Protein 7PAX (pdb70)

GO terms:
  GO:0005789 endoplasmic reticulum membrane (C, IDA)
  GO:0004659 prenyltransferase activity (F, IDA)
  GO:0045547 ditrans,polycis-polyprenyl diphosphate synthase [(2E,6E)-farnesyl diphosphate specific] activity (F, IDA)
  GO:1904423 dehydrodolichyl diphosphate synthase complex (C, IDA)
  GO:0045547 ditrans,polycis-polyprenyl diphosphate synthase [(2E,6E)-farnesyl diphosphate specific] activity (F, EXP)
  GO:0005789 endoplasmic reticulum membrane (C, TAS)
  GO:0005515 protein binding (F, IPI)
  GO:0006489 dolichyl diphosphate biosynthetic process (P, IDA)
  GO:0043048 dolichyl monophosphate biosynthetic process (P, IDA)

Radius of gyration: 25.04 Å; Cα contacts (8 Å, |Δi|>4): 827; chains: 2; bounding box: 62×74×79 Å

B-factor: mean 67.82, std 18.3, range [38.35, 142.91]

CATH classification: 3.40.1180.10

Organism: Homo sapiens (NCBI:txid9606)

Solvent-accessible surface area: 23550 Å² total; per-residue (Å²): 92,61,24,48,54,100,46,98,21,60,109,178,34,115,111,27,3,86,97,7,96,97,31,58,44,3,113,3,0,0,0,8,33,29,4,22,36,80,22,1,170,126,60,171,63,132,132,64,76,0,14,28,60,2,23,75,29,7,7,63,0,16,27,26,1,56,41,2,46,1,85,13,6,0,0,20,36,2,11,26,51,21,64,96,49,69,157,95,15,19,54,11,20,6,77,20,9,68,98,10,4,31,19,5,47,154,43,36,80,60,20,114,75,122,13,26,7,0,38,11,17,10,9,42,132,81,7,43,79,72,0,54,38,37,2,22,75,0,49,113,46,1,42,147,59,124,52,11,53,6,1,6,0,14,0,0,2,0,18,56,0,0,1,21,0,1,56,22,0,0,53,0,14,88,99,66,52,5,65,21,83,2,3,26,42,61,2,0,40,92,0,1,37,12,35,140,16,86,57,2,28,0,0,0,14,0,13,38,21,31,11,3,25,6,0,1,2,1,3,3,4,13,0,0,12,9,53,5,108,32,25,1,11,62,0,57,3,108,30,0,26,91,0,0,62,56,8,40,137,5,46,75,70,4,90,51,14,66,85,92,23,57,67,82,63,69,70,53,74,90,108,78,13,57,61,75,6,52,61,46,16,80,61,147,63,40,135,58,76,40,151,80,94,96,34,126,84,39,34,138,60,49,47,49,47,55,60,66,74,27,62,36,0,42,64,34,3,61,60,84,61,75,110,170,108,42,64,128,79,46,70,62,93,41,61,58,34,48,60,47,2,205,85,24,96,58,47,2,69,8,0,0,0,1,3,18,97,19,114,101,85,24,25,13,56,19,0,0,21,0,0,9,31,0,46,20,4,49,4,56,75,1,3,0,1,1,21,83,6,27,0,64,169,38,59,81,144,0,8,95,40,0,34,136,38,37,79,62,75,66,127,85,122,89,33,46,118,73,0,96,66,15,8,61,18,22,8,17,70,33,2,10,20,16,2,13,76,0,0,60,70,14,0,68,67,12,54,92,100,124,65,160,13,97,39,7,68,25,111,60,6,30,74,66,4,84,26,75,78,49,54,52,4,31,0,1,0,8,0,15,81,8,36,0,5,5,3,1,15,1,2,14,5,70,50,1,3,5,7,70,20,122,48,10,87,139,19,48,51,65,76,0,17,56,6,0,126,94,8,9,86,28,106,76,62,99,19,140

Sequence (528 aa):
MSWIKEGELSLWERRFCANIIKAGPMPKHIAFIMDGNRRYAKKCQVERQEGHSQGFNKLAETLRWCLNLGILEVTVYAFSIENFKRSKSEVDGLMDLARQKFSRLMEEKEKLQKHGVCIRVLGDLHLLPLDLQELIAQAVQATKNYNKCFLNVCFAYTSRHEISNAVREMAWGVEQGLLDPSDISESLLDKCLYTNRRSPHPDILIRTSGEVRLSDFLLWQTSHSCLVFQPVLWPEYTFWNLFEAILQFQMMNHSVLQKARDMYAEERKRQQLERDQATVTEQLLREGLQASGDAQLRRTRLHKLSARREERVQGFLQALELKRADWLARLAAAHHRMRWRADGRSLEKLPVHMGLVITEVEQEPSFSDIASLVVWCMAVGISYISVYDHHQGIFKRNNSRLMDEILKQQQELLDKDDQVLNCHLAVKVLSPEDGKADIVRAAQDFCQLVAQKQKRRPTDLDVDTLASLLSSNGCPDPDLVLKFGPVDSTLGFLPWHIRLTEIVSLPSHLNISYEDFFSALRQYAACEQRLGK

Structure (mmCIF, N/CA/C/O backbone):
data_7PAX
#
_entry.id   7PAX
#
_cell.length_a   183.987
_cell.length_b   183.987
_cell.length_c   112.537
_cell.angle_alpha   90.00
_cell.angle_beta   90.00
_cell.angle_gamma   120.00
#
_symmetry.space_group_name_H-M   'H 3 2'
#
loop_
_entity.id
_entity.type
_entity.pdbx_description
1 polymer 'Dehydrodolichyl diphosphate synthase complex subunit DHDDS'
2 polymer 'Dehydrodolichyl diphosphate synthase complex subunit NUS1'
3 non-polymer '3-METHYLBUT-3-ENYL TRIHYDROGEN DIPHOSPHATE'
4 non-polymer 'S-[(2E,6E)-3,7,11-TRIMETHYLDODECA-2,6,10-TRIENYL] TRIHYDROGEN THIODIPHOSPHATE'
5 non-polymer 'MAGNESIUM ION'
6 water water
#
loop_
_atom_site.group_PDB
_atom_site.id
_atom_site.type_symbol
_atom_site.label_atom_id
_atom_site.label_alt_id
_atom_site.label_comp_id
_atom_site.label_asym_id
_atom_site.label_entity_id
_atom_site.label_seq_id
_atom_site.pdbx_PDB_ins_code
_atom_site.Cartn_x
_atom_site.Cartn_y
_atom_site.Cartn_z
_atom_site.occupancy
_atom_site.B_iso_or_equiv
_atom_site.auth_seq_id
_atom_site.auth_comp_id
_atom_site.auth_asym_id
_atom_site.auth_atom_id
_atom_site.pdbx_PDB_model_num
ATOM 1 N N . MET A 1 8 ? 16.705 132.845 24.494 1.00 110.47 1 MET A N 1
ATOM 2 C CA . MET A 1 8 ? 17.945 132.409 25.124 1.00 112.57 1 MET A CA 1
ATOM 3 C C . MET A 1 8 ? 17.959 132.740 26.616 1.00 122.66 1 MET A C 1
ATOM 4 O O . MET A 1 8 ? 18.574 133.722 27.030 1.00 127.83 1 MET A O 1
ATOM 6 N N . SER A 1 9 ? 17.282 131.920 27.421 1.00 123.37 2 SER A N 1
ATOM 7 C CA . SER A 1 9 ? 17.185 132.149 28.857 1.00 126.36 2 SER A CA 1
ATOM 8 C C . SER A 1 9 ? 17.456 130.849 29.604 1.00 128.54 2 SER A C 1
ATOM 9 O O . SER A 1 9 ? 17.441 129.760 29.025 1.00 135.21 2 SER A O 1
ATOM 11 N N . TRP A 1 10 ? 17.682 130.982 30.914 1.00 122.01 3 TRP A N 1
ATOM 12 C CA . TRP A 1 10 ? 18.200 129.901 31.748 1.00 113.44 3 TRP A CA 1
ATOM 13 C C . TRP A 1 10 ? 17.132 128.936 32.256 1.00 114.57 3 TRP A C 1
ATOM 14 O O . TRP A 1 10 ? 17.493 127.900 32.826 1.00 115.27 3 TRP A O 1
ATOM 25 N N . ILE A 1 11 ? 15.844 129.239 32.083 1.00 113.34 4 ILE A N 1
ATOM 26 C CA . ILE A 1 11 ? 14.791 128.362 32.588 1.00 107.14 4 ILE A CA 1
ATOM 27 C C . ILE A 1 11 ? 13.466 128.656 31.897 1.00 107.26 4 ILE A C 1
ATOM 28 O O . ILE A 1 11 ? 12.928 129.765 32.005 1.00 109.43 4 ILE A O 1
ATOM 30 N N . LYS A 1 12 ? 12.930 127.664 31.187 1.00 107.00 5 LYS A N 1
ATOM 31 C CA . LYS A 1 12 ? 11.590 127.768 30.631 1.00 113.35 5 LYS A CA 1
ATOM 32 C C . LYS A 1 12 ? 10.569 127.923 31.760 1.00 117.45 5 LYS A C 1
ATOM 33 O O . LYS A 1 12 ? 10.862 127.693 32.932 1.00 116.55 5 LYS A O 1
ATOM 35 N N . GLU A 1 13 ? 9.349 128.324 31.394 1.00 121.94 6 GLU A N 1
ATOM 36 C CA . GLU A 1 13 ? 8.326 128.679 32.372 1.00 122.68 6 GLU A CA 1
ATOM 37 C C . GLU A 1 13 ? 7.124 127.737 32.347 1.00 119.83 6 GLU A C 1
ATOM 38 O O . GLU A 1 13 ? 6.064 128.082 32.878 1.00 125.49 6 GLU A O 1
ATOM 40 N N . GLY A 1 14 ? 7.270 126.550 31.761 1.00 109.36 7 GLY A N 1
ATOM 41 C CA . GLY A 1 14 ? 6.125 125.667 31.577 1.00 99.33 7 GLY A CA 1
ATOM 42 C C . GLY A 1 14 ? 5.762 124.900 32.842 1.00 87.10 7 GLY A C 1
ATOM 43 O O . GLY A 1 14 ? 6.625 124.460 33.602 1.00 86.52 7 GLY A O 1
ATOM 44 N N . GLU A 1 15 ? 4.457 124.736 33.051 1.00 74.65 8 GLU A N 1
ATOM 45 C CA . GLU A 1 15 ? 3.923 123.961 34.161 1.00 64.78 8 GLU A CA 1
ATOM 46 C C . GLU A 1 15 ? 3.757 122.497 33.756 1.00 64.69 8 GLU A C 1
ATOM 47 O O . GLU A 1 15 ? 3.694 122.155 32.573 1.00 68.74 8 GLU A O 1
ATOM 49 N N . LEU A 1 16 ? 3.681 121.629 34.760 1.00 65.76 9 LEU A N 1
ATOM 50 C CA . LEU A 1 16 ? 3.598 120.198 34.496 1.00 61.38 9 LEU A CA 1
ATOM 51 C C . LEU A 1 16 ? 2.237 119.821 33.918 1.00 64.25 9 LEU A C 1
ATOM 52 O O . LEU A 1 16 ? 1.200 120.369 34.298 1.00 66.81 9 LEU A O 1
ATOM 57 N N . SER A 1 17 ? 2.253 118.868 32.988 1.00 61.16 10 SER A N 1
ATOM 58 C CA . SER A 1 17 ? 1.026 118.327 32.420 1.00 65.31 10 SER A CA 1
ATOM 59 C C . SER A 1 17 ? 0.317 117.450 33.454 1.00 57.81 10 SER A C 1
ATOM 60 O O . SER A 1 17 ? 0.808 117.235 34.562 1.00 55.51 10 SER A O 1
ATOM 63 N N . LEU A 1 18 ? -0.853 116.917 33.079 1.00 54.53 11 LEU A N 1
ATOM 64 C CA . LEU A 1 18 ? -1.659 116.156 34.033 1.00 50.39 11 LEU A CA 1
ATOM 65 C C . LEU A 1 18 ? -0.900 114.951 34.577 1.00 50.40 11 LEU A C 1
ATOM 66 O O . LEU A 1 18 ? -0.798 114.769 35.795 1.00 56.20 11 LEU A O 1
ATOM 71 N N . TRP A 1 19 ? -0.373 114.103 33.691 1.00 53.33 12 TRP A N 1
ATOM 72 C CA . TRP A 1 19 ? 0.274 112.883 34.164 1.00 50.74 12 TRP A CA 1
ATOM 73 C C . TRP A 1 19 ? 1.578 113.189 34.889 1.00 47.51 12 TRP A C 1
ATOM 74 O O . TRP A 1 19 ? 1.882 112.566 35.915 1.00 48.78 12 TRP A O 1
ATOM 85 N N . GLU A 1 20 ? 2.357 114.146 34.381 1.00 51.71 13 GLU A N 1
ATOM 86 C CA . GLU A 1 20 ? 3.566 114.560 35.089 1.00 51.50 13 GLU A CA 1
ATOM 87 C C . GLU A 1 20 ? 3.224 115.067 36.481 1.00 46.03 13 GLU A C 1
ATOM 88 O O . GLU A 1 20 ? 3.861 114.693 37.477 1.00 45.65 13 GLU A O 1
ATOM 94 N N . ARG A 1 21 ? 2.205 115.921 36.574 1.00 48.40 14 ARG A N 1
ATOM 95 C CA A ARG A 1 21 ? 1.790 116.480 37.851 0.50 47.94 14 ARG A CA 1
ATOM 96 C CA B ARG A 1 21 ? 1.812 116.474 37.859 0.50 47.79 14 ARG A CA 1
ATOM 97 C C . ARG A 1 21 ? 1.286 115.407 38.799 1.00 48.52 14 ARG A C 1
ATOM 98 O O . ARG A 1 21 ? 1.554 115.429 40.004 1.00 46.37 14 ARG A O 1
ATOM 113 N N . PHE A 1 22 ? 0.525 114.435 38.264 1.00 51.26 15 PHE A N 1
ATOM 114 C CA . PHE A 1 22 ? -0.013 113.359 39.088 1.00 46.55 15 PHE A CA 1
ATOM 115 C C . PHE A 1 22 ? 1.102 112.488 39.662 1.00 45.25 15 PHE A C 1
ATOM 116 O O . PHE A 1 22 ? 1.150 112.227 40.872 1.00 46.03 15 PHE A O 1
ATOM 124 N N . CYS A 1 23 ? 2.009 112.029 38.802 1.00 41.72 16 CYS A N 1
ATOM 125 C CA . CYS A 1 23 ? 3.123 111.208 39.261 1.00 44.18 16 CYS A CA 1
ATOM 126 C C . CYS A 1 23 ? 4.009 111.964 40.239 1.00 49.05 16 CYS A C 1
ATOM 127 O O . CYS A 1 23 ? 4.517 111.373 41.197 1.00 48.55 16 CYS A O 1
ATOM 130 N N . ALA A 1 24 ? 4.177 113.273 40.033 1.00 47.46 17 ALA A N 1
ATOM 131 C CA . ALA A 1 24 ? 4.933 114.100 40.969 1.00 54.54 17 ALA A CA 1
ATOM 132 C C . ALA A 1 24 ? 4.314 114.068 42.361 1.00 54.84 17 ALA A C 1
ATOM 133 O O . ALA A 1 24 ? 5.021 113.865 43.353 1.00 50.48 17 ALA A O 1
ATOM 135 N N . ASN A 1 25 ? 2.990 114.270 42.456 1.00 51.17 18 ASN A N 1
ATOM 136 C CA . ASN A 1 25 ? 2.331 114.260 43.763 1.00 47.95 18 ASN A CA 1
ATOM 137 C C . ASN A 1 25 ? 2.564 112.943 44.486 1.00 47.68 18 ASN A C 1
ATOM 138 O O . ASN A 1 25 ? 2.791 112.921 45.702 1.00 56.03 18 ASN A O 1
ATOM 143 N N . ILE A 1 26 ? 2.494 111.836 43.750 1.00 43.60 19 ILE A N 1
ATOM 144 C CA . ILE A 1 26 ? 2.683 110.516 44.345 1.00 52.82 19 ILE A CA 1
ATOM 145 C C . ILE A 1 26 ? 4.071 110.402 44.974 1.00 48.85 19 ILE A C 1
ATOM 146 O O . ILE A 1 26 ? 4.205 110.109 46.169 1.00 55.21 19 ILE A O 1
ATOM 151 N N . ILE A 1 27 ? 5.127 110.642 44.190 1.00 48.00 20 ILE A N 1
ATOM 152 C CA . ILE A 1 27 ? 6.466 110.437 44.741 1.00 52.76 20 ILE A CA 1
ATOM 153 C C . ILE A 1 27 ? 6.782 111.460 45.827 1.00 56.37 20 ILE A C 1
ATOM 154 O O . ILE A 1 27 ? 7.587 111.187 46.728 1.00 58.20 20 ILE A O 1
ATOM 159 N N . LYS A 1 28 ? 6.166 112.643 45.776 1.00 49.72 21 LYS A N 1
ATOM 160 C CA . LYS A 1 28 ? 6.426 113.635 46.816 1.00 53.48 21 LYS A CA 1
ATOM 161 C C . LYS A 1 28 ? 5.870 113.217 48.171 1.00 59.12 21 LYS A C 1
ATOM 162 O O . LYS A 1 28 ? 6.200 113.849 49.179 1.00 61.53 21 LYS A O 1
ATOM 168 N N . ALA A 1 29 ? 5.043 112.172 48.220 1.00 57.52 22 ALA A N 1
ATOM 169 C CA . ALA A 1 29 ? 4.675 111.576 49.497 1.00 60.12 22 ALA A CA 1
ATOM 170 C C . ALA A 1 29 ? 5.854 110.878 50.160 1.00 63.67 22 ALA A C 1
ATOM 171 O O . ALA A 1 29 ? 5.836 110.679 51.379 1.00 70.16 22 ALA A O 1
ATOM 173 N N . GLY A 1 30 ? 6.873 110.501 49.389 1.00 56.40 23 GLY A N 1
ATOM 174 C CA . GLY A 1 3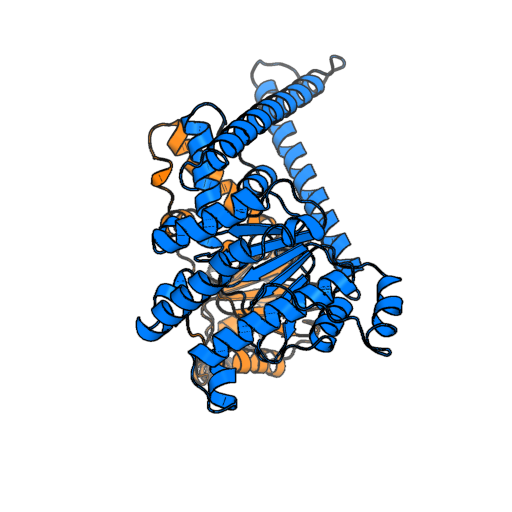0 ? 8.051 109.870 49.933 1.00 55.43 23 GLY A CA 1
ATOM 175 C C . GLY A 1 30 ? 9.199 110.853 50.036 1.00 58.15 23 GLY A C 1
ATOM 176 O O . GLY A 1 30 ? 9.041 112.051 49.784 1.00 52.13 23 GLY A O 1
ATOM 177 N N . PRO A 1 31 ? 10.381 110.366 50.414 1.00 62.29 24 PRO A N 1
ATOM 178 C CA . PRO A 1 31 ? 11.541 111.262 50.518 1.00 54.04 24 PRO A CA 1
ATOM 179 C C . PRO A 1 31 ? 11.926 111.799 49.146 1.00 52.96 24 PRO A C 1
ATOM 180 O O . PRO A 1 31 ? 11.983 111.056 48.163 1.00 56.28 24 PRO A O 1
ATOM 184 N N . MET A 1 32 ? 12.166 113.104 49.082 1.00 51.96 25 MET A N 1
ATOM 185 C CA . MET A 1 32 ? 12.541 113.732 47.826 1.00 43.26 25 MET A CA 1
ATOM 186 C C . MET A 1 32 ? 13.981 114.234 47.893 1.00 51.12 25 MET A C 1
ATOM 187 O O . MET A 1 32 ? 14.444 114.642 48.964 1.00 50.57 25 MET A O 1
ATOM 192 N N . PRO A 1 33 ? 14.722 114.193 46.788 1.00 50.96 26 PRO A N 1
ATOM 193 C CA . PRO A 1 33 ? 16.083 114.733 46.814 1.00 51.77 26 PRO A CA 1
ATOM 194 C C . PRO A 1 33 ? 16.042 116.241 46.992 1.00 52.18 26 PRO A C 1
ATOM 195 O O . PRO A 1 33 ? 15.136 116.919 46.502 1.00 53.28 26 PRO A O 1
ATOM 199 N N . LYS A 1 34 ? 17.014 116.762 47.735 1.00 51.55 27 LYS A N 1
ATOM 200 C CA . LYS A 1 34 ? 17.149 118.204 47.869 1.00 51.65 27 LYS A CA 1
ATOM 201 C C . LYS A 1 34 ? 18.145 118.788 46.880 1.00 51.62 27 LYS A C 1
ATOM 202 O O . LYS A 1 34 ? 18.111 119.997 46.620 1.00 50.43 27 LYS A O 1
ATOM 206 N N . HIS A 1 35 ? 18.999 117.950 46.300 1.00 48.36 28 HIS A N 1
ATOM 207 C CA . HIS A 1 35 ? 20.076 118.409 45.435 1.00 48.51 28 HIS A CA 1
ATOM 208 C C . HIS A 1 35 ? 20.379 117.295 44.448 1.00 45.54 28 HIS A C 1
ATOM 209 O O . HIS A 1 35 ? 20.682 116.172 44.858 1.00 48.65 28 HIS A O 1
ATOM 216 N N . ILE A 1 36 ? 20.290 117.602 43.160 1.00 41.64 29 ILE A N 1
ATOM 217 C CA . ILE A 1 36 ? 20.573 116.647 42.099 1.00 45.78 29 ILE A CA 1
ATOM 218 C C . ILE A 1 36 ? 21.707 117.203 41.258 1.00 48.64 29 ILE A C 1
ATOM 219 O O . ILE A 1 36 ? 21.706 118.389 40.914 1.00 48.84 29 ILE A O 1
ATOM 224 N N . ALA A 1 37 ? 22.666 116.349 40.921 1.00 50.10 30 ALA A N 1
ATOM 225 C CA . ALA A 1 37 ? 23.758 116.715 40.033 1.00 49.47 30 ALA A CA 1
ATOM 226 C C . ALA A 1 37 ? 23.603 115.983 38.706 1.00 51.10 30 ALA A C 1
ATOM 227 O O . ALA A 1 37 ? 23.189 114.821 38.675 1.00 51.32 30 ALA A O 1
ATOM 229 N N . PHE A 1 38 ? 23.930 116.675 37.613 1.00 47.32 31 PHE A N 1
ATOM 230 C CA . PHE A 1 38 ? 23.762 116.176 36.250 1.00 46.54 31 PHE A CA 1
ATOM 231 C C . PHE A 1 38 ? 25.089 116.235 35.507 1.00 51.02 31 PHE A C 1
ATOM 232 O O . PHE A 1 38 ? 25.737 117.289 35.471 1.00 45.56 31 PHE A O 1
ATOM 240 N N . ILE A 1 39 ? 25.467 115.127 34.877 1.00 45.20 32 ILE A N 1
ATOM 241 C CA . ILE A 1 39 ? 26.528 115.116 33.875 1.00 51.94 32 ILE A CA 1
ATOM 242 C C . ILE A 1 39 ? 25.847 115.119 32.513 1.00 47.53 32 ILE A C 1
ATOM 243 O O . ILE A 1 39 ? 25.322 114.092 32.070 1.00 45.76 32 ILE A O 1
ATOM 248 N N . MET A 1 40 ? 25.872 116.271 31.836 1.00 46.10 33 MET A N 1
ATOM 249 C CA . MET A 1 40 ? 25.043 116.512 30.650 1.00 48.76 33 MET A CA 1
ATOM 250 C C . MET A 1 40 ? 25.723 115.970 29.393 1.00 50.57 33 MET A C 1
ATOM 251 O O . MET A 1 40 ? 26.177 116.712 28.522 1.00 56.35 33 MET A O 1
ATOM 256 N N . ASP A 1 41 ? 25.724 114.645 29.282 1.00 48.74 34 ASP A N 1
ATOM 257 C CA . ASP A 1 41 ? 26.550 113.936 28.313 1.00 48.75 34 ASP A CA 1
ATOM 258 C C . ASP A 1 41 ? 25.743 113.483 27.101 1.00 48.18 34 ASP A C 1
ATOM 259 O O . ASP A 1 41 ? 24.576 113.097 27.227 1.00 51.03 34 ASP A O 1
ATOM 264 N N . GLY A 1 42 ? 26.384 113.505 25.932 1.00 52.44 35 GLY A N 1
ATOM 265 C CA . GLY A 1 42 ? 25.797 113.005 24.704 1.00 51.52 35 GLY A CA 1
ATOM 266 C C . GLY A 1 42 ? 25.428 114.048 23.666 1.00 51.02 35 GLY A C 1
ATOM 267 O O . GLY A 1 42 ? 24.799 113.693 22.662 1.00 52.77 35 GLY A O 1
ATOM 268 N N . ASN A 1 43 ? 25.804 115.316 23.872 1.00 48.29 36 ASN A N 1
ATOM 269 C CA . ASN A 1 43 ? 25.420 116.387 22.951 1.00 49.60 36 ASN A CA 1
ATOM 270 C C . ASN A 1 43 ? 25.891 116.111 21.529 1.00 54.34 36 ASN A C 1
ATOM 271 O O . ASN A 1 43 ? 25.155 116.357 20.564 1.00 49.45 36 ASN A O 1
ATOM 276 N N . ARG A 1 44 ? 27.129 115.629 21.376 1.00 51.84 37 ARG A N 1
ATOM 277 C CA . ARG A 1 44 ? 27.695 115.481 20.038 1.00 53.44 37 ARG A CA 1
ATOM 278 C C . ARG A 1 44 ? 27.122 114.265 19.319 1.00 52.88 37 ARG A C 1
ATOM 279 O O . ARG A 1 44 ? 26.896 114.308 18.104 1.00 54.46 37 ARG A O 1
ATOM 287 N N . ARG A 1 45 ? 26.887 113.171 20.043 1.00 52.18 38 ARG A N 1
ATOM 288 C CA . ARG A 1 45 ? 26.213 112.036 19.425 1.00 52.59 38 ARG A CA 1
ATOM 289 C C . ARG A 1 45 ? 24.800 112.424 19.007 1.00 54.74 38 ARG A C 1
ATOM 290 O O . ARG A 1 45 ? 24.335 112.044 17.926 1.00 59.49 38 ARG A O 1
ATOM 298 N N . TYR A 1 46 ? 24.121 113.215 19.838 1.00 52.46 39 TYR A N 1
ATOM 299 C CA . TYR A 1 46 ? 22.795 113.714 19.482 1.00 48.96 39 TYR A CA 1
ATOM 300 C C . TYR A 1 46 ? 22.838 114.521 18.187 1.00 55.64 39 TYR A C 1
ATOM 301 O O . TYR A 1 46 ? 21.974 114.364 17.316 1.00 57.22 39 TYR A O 1
ATOM 310 N N . ALA A 1 47 ? 23.833 115.402 18.047 1.00 56.86 40 ALA A N 1
ATOM 311 C CA . ALA A 1 47 ? 23.930 116.214 16.836 1.00 60.79 40 ALA A CA 1
ATOM 312 C C . ALA A 1 47 ? 24.121 115.341 15.602 1.00 64.78 40 ALA A C 1
ATOM 313 O O . ALA A 1 47 ? 23.517 115.596 14.553 1.00 66.45 40 ALA A O 1
ATOM 315 N N . LYS A 1 48 ? 24.960 114.307 15.709 1.00 57.06 41 LYS A N 1
ATOM 316 C CA . LYS A 1 48 ? 25.172 113.405 14.581 1.00 63.54 41 LYS A CA 1
ATOM 317 C C . LYS A 1 48 ? 23.903 112.629 14.259 1.00 70.56 41 LYS A C 1
ATOM 318 O O . LYS A 1 48 ? 23.588 112.392 13.086 1.00 70.66 41 LYS A O 1
ATOM 324 N N . LYS A 1 49 ? 23.162 112.226 15.292 1.00 67.69 42 LYS A N 1
ATOM 325 C CA . LYS A 1 49 ? 21.936 111.463 15.082 1.00 70.27 42 LYS A CA 1
ATOM 326 C C . LYS A 1 49 ? 20.883 112.295 14.354 1.00 71.93 42 LYS A C 1
ATOM 327 O O . LYS A 1 49 ? 20.166 111.777 13.491 1.00 79.97 42 LYS A O 1
ATOM 333 N N . CYS A 1 50 ? 20.781 113.583 14.677 1.00 66.16 43 CYS A N 1
ATOM 334 C CA . CYS A 1 50 ? 19.842 114.473 14.006 1.00 67.61 43 CYS A CA 1
ATOM 335 C C . CYS A 1 50 ? 20.441 115.166 12.792 1.00 70.93 43 CYS A C 1
ATOM 336 O O . CYS A 1 50 ? 19.801 116.064 12.235 1.00 65.40 43 CYS A O 1
ATOM 339 N N . GLN A 1 51 ? 21.647 114.777 12.381 1.00 78.88 44 GLN A N 1
ATOM 340 C CA . GLN A 1 51 ? 22.295 115.325 11.193 1.00 83.69 44 GLN A CA 1
ATOM 341 C C . GLN A 1 51 ? 22.391 116.850 11.271 1.00 79.46 44 GLN A C 1
ATOM 342 O O . GLN A 1 51 ? 22.062 117.570 10.326 1.00 81.12 44 GLN A O 1
ATOM 348 N N . VAL A 1 52 ? 22.839 117.347 12.427 1.00 71.49 45 VAL A N 1
ATOM 349 C CA . VAL A 1 52 ? 23.025 118.777 12.633 1.00 68.07 45 VAL A CA 1
ATOM 350 C C . VAL A 1 52 ? 24.427 119.027 13.181 1.00 65.37 45 VAL A C 1
ATOM 351 O O . VAL A 1 52 ? 25.120 118.110 13.632 1.00 59.70 45 VAL A O 1
ATOM 355 N N . GLU A 1 53 ? 24.849 120.288 13.112 1.00 65.43 46 GLU A N 1
ATOM 356 C CA . GLU A 1 53 ? 26.194 120.656 13.532 1.00 64.20 46 GLU A CA 1
ATOM 357 C C . GLU A 1 53 ? 26.375 120.457 15.032 1.00 69.52 46 GLU A C 1
ATOM 358 O O . GLU A 1 53 ? 25.416 120.486 15.807 1.00 69.57 46 GLU A O 1
ATOM 364 N N . ARG A 1 54 ? 27.634 120.256 15.436 1.00 66.58 47 ARG A N 1
ATOM 365 C CA . ARG A 1 54 ? 27.936 120.030 16.846 1.00 67.16 47 ARG A CA 1
ATOM 366 C C . ARG A 1 54 ? 27.533 121.226 17.693 1.00 65.39 47 ARG A C 1
ATOM 367 O O . ARG A 1 54 ? 27.053 121.067 18.822 1.00 64.73 47 ARG A O 1
ATOM 375 N N . GLN A 1 55 ? 27.714 122.434 17.163 1.00 62.24 48 GLN A N 1
ATOM 376 C CA . GLN A 1 55 ? 27.321 123.623 17.907 1.00 63.20 48 GLN A CA 1
ATOM 377 C C . GLN A 1 55 ? 25.829 123.612 18.207 1.00 61.74 48 GLN A C 1
ATOM 378 O O . GLN A 1 55 ? 25.399 124.069 19.272 1.00 63.40 48 GLN A O 1
ATOM 384 N N . GLU A 1 56 ? 25.025 123.072 17.287 1.00 68.50 49 GLU A N 1
ATOM 385 C CA . GLU A 1 56 ? 23.589 122.980 17.521 1.00 69.81 49 GLU A CA 1
ATOM 386 C C . GLU A 1 56 ? 23.255 121.912 18.560 1.00 65.56 49 GLU A C 1
ATOM 387 O O . GLU A 1 56 ? 22.286 122.064 19.313 1.00 62.64 49 GLU A O 1
ATOM 393 N N . GLY A 1 57 ? 24.042 120.835 18.622 1.00 56.74 50 GLY A N 1
ATOM 394 C CA . GLY A 1 57 ? 23.853 119.858 19.684 1.00 52.54 50 GLY A CA 1
ATOM 395 C C . GLY A 1 57 ? 24.108 120.443 21.061 1.00 56.23 50 GLY A C 1
ATOM 396 O O . GLY A 1 57 ? 23.367 120.171 22.009 1.00 54.82 50 GLY A O 1
ATOM 397 N N . HIS A 1 58 ? 25.151 121.269 21.184 1.00 51.65 51 HIS A N 1
ATOM 398 C CA . HIS A 1 58 ? 25.450 121.911 22.462 1.00 52.69 51 HIS A CA 1
ATOM 399 C C . HIS A 1 58 ? 24.418 122.977 22.803 1.00 56.82 51 HIS A C 1
ATOM 400 O O . HIS A 1 58 ? 24.029 123.119 23.967 1.00 53.75 51 HIS A O 1
ATOM 407 N N . SER A 1 59 ? 23.972 123.743 21.803 1.00 54.63 52 SER A N 1
ATOM 408 C CA . SER A 1 59 ? 22.929 124.739 22.039 1.00 55.64 52 SER A CA 1
ATOM 409 C C . SER A 1 59 ? 21.633 124.081 22.496 1.00 57.40 52 SER A C 1
ATOM 410 O O . SER A 1 59 ? 20.976 124.563 23.426 1.00 57.41 52 SER A O 1
ATOM 413 N N . GLN A 1 60 ? 21.244 122.983 21.846 1.00 57.88 53 GLN A N 1
ATOM 414 C CA . GLN A 1 60 ? 20.102 122.211 22.322 1.00 56.66 53 GLN A CA 1
ATOM 415 C C . GLN A 1 60 ? 20.358 121.669 23.721 1.00 59.76 53 GLN A C 1
ATOM 416 O O . GLN A 1 60 ? 19.442 121.608 24.550 1.00 56.17 53 GLN A O 1
ATOM 422 N N . GLY A 1 61 ? 21.601 121.269 24.001 1.00 52.11 54 GLY A N 1
ATOM 423 C CA . GLY A 1 61 ? 21.939 120.828 25.343 1.00 50.52 54 GLY A CA 1
ATOM 424 C C . GLY A 1 61 ? 21.676 121.896 26.386 1.00 54.15 54 GLY A C 1
ATOM 425 O O . GLY A 1 61 ? 21.166 121.606 27.472 1.00 53.61 54 GLY A O 1
ATOM 426 N N . PHE A 1 62 ? 22.013 123.149 26.070 1.00 52.65 55 PHE A N 1
ATOM 427 C CA . PHE A 1 62 ? 21.694 124.232 26.993 1.00 53.69 55 PHE A CA 1
ATOM 428 C C . PHE A 1 62 ? 20.186 124.398 27.146 1.00 54.93 55 PHE A C 1
ATOM 429 O O . PHE A 1 62 ? 19.690 124.627 28.257 1.00 57.97 55 PHE A O 1
ATOM 437 N N . ASN A 1 63 ? 19.441 124.307 26.041 1.00 52.64 56 ASN A N 1
ATOM 438 C CA . ASN A 1 63 ? 17.987 124.408 26.124 1.00 51.78 56 ASN A CA 1
ATOM 439 C C . ASN A 1 63 ? 17.412 123.335 27.039 1.00 51.09 56 ASN A C 1
ATOM 440 O O . ASN A 1 63 ? 16.494 123.602 27.825 1.00 52.43 56 ASN A O 1
ATOM 445 N N . LYS A 1 64 ? 17.945 122.114 26.963 1.00 49.28 57 LYS A N 1
ATOM 446 C CA . LYS A 1 64 ? 17.453 121.059 27.843 1.00 48.34 57 LYS A CA 1
ATOM 447 C C . LYS A 1 64 ? 17.794 121.349 29.300 1.00 49.16 57 LYS A C 1
ATOM 448 O O . LYS A 1 64 ? 16.996 121.053 30.197 1.00 52.99 57 LYS A O 1
ATOM 454 N N . LEU A 1 65 ? 18.972 121.926 29.559 1.00 48.73 58 LEU A N 1
ATOM 455 C CA . LEU A 1 65 ? 19.296 122.345 30.920 1.00 53.94 58 LEU A CA 1
ATOM 456 C C . LEU A 1 65 ? 18.246 123.311 31.458 1.00 54.63 58 LEU A C 1
ATOM 457 O O . LEU A 1 65 ? 17.747 123.144 32.577 1.00 54.29 58 LEU A O 1
ATOM 462 N N . ALA A 1 66 ? 17.887 124.323 30.665 1.00 50.84 59 ALA A N 1
ATOM 463 C CA . ALA A 1 66 ? 16.874 125.277 31.096 1.00 56.42 59 ALA A CA 1
ATOM 464 C C . ALA A 1 66 ? 15.549 124.583 31.378 1.00 57.63 59 ALA A C 1
ATOM 465 O O . ALA A 1 66 ? 14.876 124.883 32.371 1.00 54.13 59 ALA A O 1
ATOM 467 N N . GLU A 1 67 ? 15.166 123.640 30.519 1.00 61.37 60 GLU A N 1
ATOM 468 C CA . GLU A 1 67 ? 13.907 122.929 30.703 1.00 57.48 60 GLU A CA 1
ATOM 469 C C . GLU A 1 67 ? 13.965 122.007 31.916 1.00 54.95 60 GLU A C 1
ATOM 470 O O . GLU A 1 67 ? 12.989 121.902 32.669 1.00 49.67 60 GLU A O 1
ATOM 476 N N . THR A 1 68 ? 15.110 121.346 32.130 1.00 49.79 61 THR A N 1
ATOM 477 C CA . THR A 1 68 ? 15.246 120.422 33.252 1.00 47.27 61 THR A CA 1
ATOM 478 C C . THR A 1 68 ? 15.212 121.159 34.584 1.00 52.08 61 THR A C 1
ATOM 479 O O . THR A 1 68 ? 14.678 120.644 35.574 1.00 49.80 61 THR A O 1
ATOM 483 N N . LEU A 1 69 ? 15.783 122.366 34.630 1.00 51.31 62 LEU A N 1
ATOM 484 C CA . LEU A 1 69 ? 15.702 123.176 35.842 1.00 54.00 62 LEU A CA 1
ATOM 485 C C . LEU A 1 69 ? 14.257 123.524 36.180 1.00 50.52 62 LEU A C 1
ATOM 486 O O . LEU A 1 69 ? 13.876 123.550 37.356 1.00 54.84 62 LEU A O 1
ATOM 491 N N . ARG A 1 70 ? 13.437 123.801 35.165 1.00 46.48 63 ARG A N 1
ATOM 492 C CA . ARG A 1 70 ? 12.032 124.078 35.439 1.00 50.72 63 ARG A CA 1
ATOM 493 C C . ARG A 1 70 ? 11.334 122.847 36.007 1.00 51.84 63 ARG A C 1
ATOM 494 O O . ARG A 1 70 ? 10.536 122.957 36.946 1.00 56.78 63 ARG A O 1
ATOM 499 N N . TRP A 1 71 ? 11.629 121.663 35.462 1.00 51.64 64 TRP A N 1
ATOM 500 C CA . TRP A 1 71 ? 11.095 120.430 36.037 1.00 51.15 64 TRP A CA 1
ATOM 501 C C . TRP A 1 71 ? 11.494 120.294 37.504 1.00 49.67 64 TRP A C 1
ATOM 502 O O . TRP A 1 71 ? 10.653 120.007 38.363 1.00 50.59 64 TRP A O 1
ATOM 513 N N . CYS A 1 72 ? 12.779 120.514 37.796 1.00 48.34 65 CYS A N 1
ATOM 514 C CA . CYS A 1 72 ? 13.276 120.447 39.166 1.00 48.87 65 CYS A CA 1
ATOM 515 C C . CYS A 1 72 ? 12.499 121.371 40.084 1.00 53.31 65 CYS A C 1
ATOM 516 O O . CYS A 1 72 ? 12.052 120.971 41.163 1.00 51.25 65 CYS A O 1
ATOM 519 N N . LEU A 1 73 ? 12.374 122.631 39.679 1.00 49.67 66 LEU A N 1
ATOM 520 C CA . LEU A 1 73 ? 11.609 123.608 40.442 1.00 53.71 66 LEU A CA 1
ATOM 521 C C . LEU A 1 73 ? 10.170 123.155 40.617 1.00 55.41 66 LEU A C 1
ATOM 522 O O . LEU A 1 73 ? 9.604 123.287 41.705 1.00 58.53 66 LEU A O 1
ATOM 527 N N . ASN A 1 74 ? 9.560 122.622 39.553 1.00 50.32 67 ASN A N 1
ATOM 528 C CA . ASN A 1 74 ? 8.190 122.131 39.664 1.00 55.71 67 ASN A CA 1
ATOM 529 C C . ASN A 1 74 ? 8.096 120.912 40.572 1.00 52.27 67 ASN A C 1
ATOM 530 O O . ASN A 1 74 ? 7.012 120.607 41.076 1.00 54.96 67 ASN A O 1
ATOM 535 N N . LEU A 1 75 ? 9.205 120.222 40.800 1.00 44.70 68 LEU A N 1
ATOM 536 C CA . LEU A 1 75 ? 9.238 119.087 41.708 1.00 51.39 68 LEU A CA 1
ATOM 537 C C . LEU A 1 75 ? 9.697 119.474 43.106 1.00 58.19 68 LEU A C 1
ATOM 538 O O . LEU A 1 75 ? 9.848 118.594 43.958 1.00 61.18 68 LEU A O 1
ATOM 543 N N . GLY A 1 76 ? 9.917 120.763 43.359 1.00 50.42 69 GLY A N 1
ATOM 544 C CA . GLY A 1 76 ? 10.403 121.200 44.650 1.00 52.14 69 GLY A CA 1
ATOM 545 C C . GLY A 1 76 ? 11.858 120.900 44.912 1.00 55.87 69 GLY A C 1
ATOM 546 O O . GLY A 1 76 ? 12.296 120.997 46.062 1.00 57.06 69 GLY A O 1
ATOM 547 N N . ILE A 1 77 ? 12.615 120.525 43.885 1.00 55.17 70 ILE A N 1
ATOM 548 C CA . ILE A 1 77 ? 14.049 120.274 44.001 1.00 51.06 70 ILE A CA 1
ATOM 549 C C . ILE A 1 77 ? 14.766 121.585 43.691 1.00 51.73 70 ILE A C 1
ATOM 550 O O . ILE A 1 77 ? 14.816 122.017 42.534 1.00 50.89 70 ILE A O 1
ATOM 555 N N . LEU A 1 78 ? 15.327 122.217 44.723 1.00 48.74 71 LEU A N 1
ATOM 556 C CA . LEU A 1 78 ? 15.721 123.620 44.650 1.00 53.79 71 LEU A CA 1
ATOM 557 C C . LEU A 1 78 ? 17.225 123.838 44.510 1.00 54.85 71 LEU A C 1
ATOM 558 O O . LEU A 1 78 ? 17.666 124.992 44.464 1.00 55.73 71 LEU A O 1
ATOM 563 N N . GLU A 1 79 ? 18.024 122.780 44.425 1.00 49.08 72 GLU A N 1
ATOM 564 C CA . GLU A 1 79 ? 19.447 122.931 44.141 1.00 52.43 72 GLU A CA 1
ATOM 565 C C . GLU A 1 79 ? 19.866 121.925 43.081 1.00 49.17 72 GLU A C 1
ATOM 566 O O . GLU A 1 79 ? 19.553 120.735 43.188 1.00 46.50 72 GLU A O 1
ATOM 572 N N . VAL A 1 80 ? 20.570 122.411 42.060 1.00 43.93 73 VAL A N 1
ATOM 573 C CA . VAL A 1 80 ? 21.021 121.593 40.940 1.00 44.75 73 VAL A CA 1
ATOM 574 C C . VAL A 1 80 ? 22.472 121.950 40.643 1.00 49.38 73 VAL A C 1
ATOM 575 O O . VAL A 1 80 ? 22.841 123.129 40.648 1.00 49.28 73 VAL A O 1
ATOM 579 N N . THR A 1 81 ? 23.298 120.935 40.415 1.00 43.71 74 THR A N 1
ATOM 580 C CA . THR A 1 81 ? 24.674 121.118 39.973 1.00 46.53 74 THR A CA 1
ATOM 581 C C . THR A 1 81 ? 24.842 120.387 38.650 1.00 51.60 74 THR A C 1
ATOM 582 O O . THR A 1 81 ? 24.383 119.251 38.508 1.00 50.15 74 THR A O 1
ATOM 586 N N . VAL A 1 82 ? 25.471 121.036 37.673 1.00 48.52 75 VAL A N 1
ATOM 587 C CA . VAL A 1 82 ? 25.609 120.456 36.343 1.00 45.84 75 VAL A CA 1
ATOM 588 C C . VAL A 1 82 ? 27.067 120.507 35.907 1.00 52.24 75 VAL A C 1
ATOM 589 O O . VAL A 1 82 ? 27.794 121.453 36.232 1.00 52.78 75 VAL A O 1
ATOM 593 N N . TYR A 1 83 ? 27.484 119.475 35.172 1.00 45.91 76 TYR A N 1
ATOM 594 C CA . TYR A 1 83 ? 28.792 119.445 34.522 1.00 52.49 76 TYR A CA 1
ATOM 595 C C . TYR A 1 83 ? 28.644 120.078 33.145 1.00 53.34 76 TYR A C 1
ATOM 596 O O . TYR A 1 83 ? 28.032 119.491 32.247 1.00 50.13 76 TYR A O 1
ATOM 605 N N . ALA A 1 84 ? 29.205 121.275 32.978 1.00 51.04 77 ALA A N 1
ATOM 606 C CA . ALA A 1 84 ? 29.085 122.016 31.732 1.00 50.33 77 ALA A CA 1
ATOM 607 C C . ALA A 1 84 ? 30.373 122.078 30.929 1.00 52.11 77 ALA A C 1
ATOM 608 O O . ALA A 1 84 ? 30.315 122.145 29.700 1.00 53.55 77 ALA A O 1
ATOM 610 N N . PHE A 1 85 ? 31.534 122.070 31.579 1.00 49.31 78 PHE A N 1
ATOM 611 C CA . PHE A 1 85 ? 32.789 122.070 30.836 1.00 51.85 78 PHE A CA 1
ATOM 612 C C . PHE A 1 85 ? 33.888 121.485 31.703 1.00 52.44 78 PHE A C 1
ATOM 613 O O . PHE A 1 85 ? 34.167 122.004 32.788 1.00 56.97 78 PHE A O 1
ATOM 621 N N . SER A 1 86 ? 34.519 120.426 31.218 1.00 55.31 79 SER A N 1
ATOM 622 C CA . SER A 1 86 ? 35.641 119.820 31.910 1.00 59.06 79 SER A CA 1
ATOM 623 C C . SER A 1 86 ? 36.941 120.480 31.477 1.00 52.64 79 SER A C 1
ATOM 624 O O . SER A 1 86 ? 37.075 120.950 30.344 1.00 58.26 79 SER A O 1
ATOM 627 N N . ILE A 1 87 ? 37.910 120.498 32.392 1.00 58.17 80 ILE A N 1
ATOM 628 C CA . ILE A 1 87 ? 39.261 120.888 32.002 1.00 61.88 80 ILE A CA 1
ATOM 629 C C . ILE A 1 87 ? 39.744 120.000 30.864 1.00 59.69 80 ILE A C 1
ATOM 630 O O . ILE A 1 87 ? 40.427 120.460 29.943 1.00 61.53 80 ILE A O 1
ATOM 635 N N . GLU A 1 88 ? 39.357 118.721 30.887 1.00 57.93 81 GLU A N 1
ATOM 636 C CA . GLU A 1 88 ? 39.746 117.807 29.817 1.00 62.10 81 GLU A CA 1
ATOM 637 C C . GLU A 1 88 ? 39.186 118.244 28.469 1.00 59.30 81 GLU A C 1
ATOM 638 O O . GLU A 1 88 ? 39.791 117.962 27.429 1.00 60.16 81 GLU A O 1
ATOM 644 N N . ASN A 1 89 ? 38.037 118.928 28.461 1.00 55.22 82 ASN A N 1
ATOM 645 C CA . ASN A 1 89 ? 37.433 119.378 27.210 1.00 51.25 82 ASN A CA 1
ATOM 646 C C . ASN A 1 89 ? 38.244 120.462 26.509 1.00 56.51 82 ASN A C 1
ATOM 647 O O . ASN A 1 89 ? 37.975 120.747 25.335 1.00 62.01 82 ASN A O 1
ATOM 652 N N . PHE A 1 90 ? 39.218 121.077 27.188 1.00 59.88 83 PHE A N 1
ATOM 653 C CA . PHE A 1 90 ? 40.145 121.969 26.499 1.00 61.22 83 PHE A CA 1
ATOM 654 C C . PHE 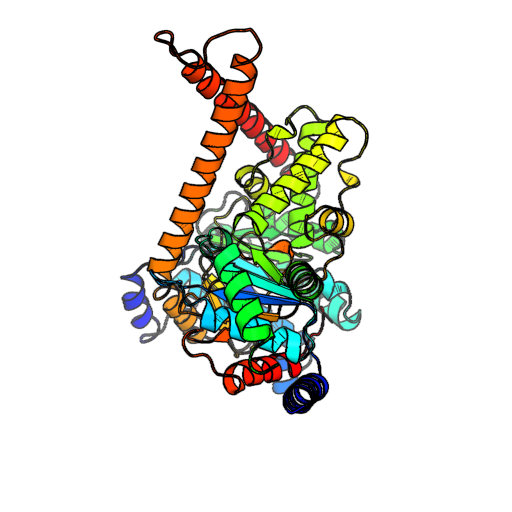A 1 90 ? 40.963 121.237 25.443 1.00 68.74 83 PHE A C 1
ATOM 655 O O . PHE A 1 90 ? 41.589 121.887 24.599 1.00 68.09 83 PHE A O 1
ATOM 663 N N . LYS A 1 91 ? 40.990 119.903 25.480 1.00 65.01 84 LYS A N 1
ATOM 664 C CA . LYS A 1 91 ? 41.741 119.132 24.498 1.00 68.15 84 LYS A CA 1
ATOM 665 C C . LYS A 1 91 ? 40.976 118.914 23.197 1.00 68.83 84 LYS A C 1
ATOM 666 O O . LYS A 1 91 ? 41.524 118.307 22.271 1.00 71.61 84 LYS A O 1
ATOM 672 N N . ARG A 1 92 ? 39.735 119.386 23.102 1.00 64.46 85 ARG A N 1
ATOM 673 C CA . ARG A 1 92 ? 38.987 119.292 21.861 1.00 59.64 85 ARG A CA 1
ATOM 674 C C . ARG A 1 92 ? 39.487 120.332 20.860 1.00 61.39 85 ARG A C 1
ATOM 675 O O . ARG A 1 92 ? 40.324 121.185 21.172 1.00 66.72 85 ARG A O 1
ATOM 683 N N . SER A 1 93 ? 38.973 120.244 19.635 1.00 63.73 86 SER A N 1
ATOM 684 C CA . SER A 1 93 ? 39.415 121.149 18.585 1.00 65.89 86 SER A CA 1
ATOM 685 C C . SER A 1 93 ? 39.075 122.589 18.947 1.00 63.87 86 SER A C 1
ATOM 686 O O . SER A 1 93 ? 38.104 122.863 19.658 1.00 68.28 86 SER A O 1
ATOM 689 N N . LYS A 1 94 ? 39.907 123.515 18.467 1.00 62.59 87 LYS A N 1
ATOM 690 C CA . LYS A 1 94 ? 39.640 124.933 18.681 1.00 64.05 87 LYS A CA 1
ATOM 691 C C . LYS A 1 94 ? 38.258 125.312 18.161 1.00 64.03 87 LYS A C 1
ATOM 692 O O . LYS A 1 94 ? 37.537 126.087 18.798 1.00 63.26 87 LYS A O 1
ATOM 698 N N . SER A 1 95 ? 37.860 124.746 17.018 1.00 68.45 88 SER A N 1
ATOM 699 C CA . SER A 1 95 ? 36.526 124.992 16.472 1.00 75.48 88 SER A CA 1
ATOM 700 C C . SER A 1 95 ? 35.439 124.672 17.491 1.00 69.21 88 SER A C 1
ATOM 701 O O . SER A 1 95 ? 34.527 125.477 17.716 1.00 66.09 88 SER A O 1
ATOM 704 N N . GLU A 1 96 ? 35.525 123.501 18.129 1.00 69.66 89 GLU A N 1
ATOM 705 C CA . GLU A 1 96 ? 34.493 123.135 19.091 1.00 63.30 89 GLU A CA 1
ATOM 706 C C . GLU A 1 96 ? 34.638 123.923 20.388 1.00 60.67 89 GLU A C 1
ATOM 707 O O . GLU A 1 96 ? 33.636 124.374 20.961 1.00 60.69 89 GLU A O 1
ATOM 713 N N . VAL A 1 97 ? 35.870 124.087 20.877 1.00 62.95 90 VAL A N 1
ATOM 714 C CA . VAL A 1 97 ? 36.079 124.835 22.116 1.00 66.24 90 VAL A CA 1
ATOM 715 C C . VAL A 1 97 ? 35.607 126.276 21.950 1.00 67.82 90 VAL A C 1
ATOM 716 O O . VAL A 1 97 ? 34.876 126.808 22.795 1.00 64.09 90 VAL A O 1
ATOM 720 N N . ASP A 1 98 ? 36.013 126.928 20.853 1.00 67.63 91 ASP A N 1
ATOM 721 C CA . ASP A 1 98 ? 35.527 128.278 20.570 1.00 62.69 91 ASP A CA 1
ATOM 722 C C . ASP A 1 98 ? 34.002 128.311 20.527 1.00 68.07 91 ASP A C 1
ATOM 723 O O . ASP A 1 98 ? 33.380 129.262 21.012 1.00 70.70 91 ASP A O 1
ATOM 728 N N . GLY A 1 99 ? 33.384 127.273 19.959 1.00 62.45 92 GLY A N 1
ATOM 729 C CA . GLY A 1 99 ? 31.933 127.223 19.925 1.00 61.84 92 GLY A CA 1
ATOM 730 C C . GLY A 1 99 ? 31.318 127.143 21.310 1.00 65.95 92 GLY A C 1
ATOM 731 O O . GLY A 1 99 ? 30.313 127.799 21.592 1.00 67.95 92 GLY A O 1
ATOM 732 N N . LEU A 1 100 ? 31.921 126.345 22.198 1.00 64.01 93 LEU A N 1
ATOM 733 C CA . LEU A 1 100 ? 31.418 126.252 23.566 1.00 62.77 93 LEU A CA 1
ATOM 734 C C . LEU A 1 100 ? 31.649 127.551 24.333 1.00 64.27 93 LEU A C 1
ATOM 735 O O . LEU A 1 100 ? 30.746 128.037 25.024 1.00 69.09 93 LEU A O 1
ATOM 740 N N . MET A 1 101 ? 32.845 128.133 24.218 1.00 64.15 94 MET A N 1
ATOM 741 C CA . MET A 1 101 ? 33.106 129.412 24.873 1.00 66.39 94 MET A CA 1
ATOM 742 C C . MET A 1 101 ? 32.158 130.495 24.369 1.00 68.59 94 MET A C 1
ATOM 743 O O . MET A 1 101 ? 31.676 131.319 25.155 1.00 74.64 94 MET A O 1
ATOM 748 N N . ASP A 1 102 ? 31.881 130.509 23.062 1.00 76.09 95 ASP A N 1
ATOM 749 C CA . ASP A 1 102 ? 30.933 131.476 22.512 1.00 75.27 95 ASP A CA 1
ATOM 750 C C . ASP A 1 102 ? 29.540 131.266 23.089 1.00 70.53 95 ASP A C 1
ATOM 751 O O . ASP A 1 102 ? 28.851 132.231 23.445 1.00 67.62 95 ASP A O 1
ATOM 756 N N . LEU A 1 103 ? 29.104 130.008 23.176 1.00 67.86 96 LEU A N 1
ATOM 757 C CA . LEU A 1 103 ? 27.799 129.710 23.756 1.00 64.51 96 LEU A CA 1
ATOM 758 C C . LEU A 1 103 ? 27.722 130.193 25.199 1.00 68.36 96 LEU A C 1
ATOM 759 O O . LEU A 1 103 ? 26.742 130.831 25.602 1.00 63.60 96 LEU A O 1
ATOM 764 N N . ALA A 1 104 ? 28.757 129.900 25.992 1.00 70.44 97 ALA A N 1
ATOM 765 C CA . ALA A 1 104 ? 28.777 130.345 27.381 1.00 68.95 97 ALA A CA 1
ATOM 766 C C . ALA A 1 104 ? 28.797 131.864 27.470 1.00 68.46 97 ALA A C 1
ATOM 767 O O . ALA A 1 104 ? 28.144 132.451 28.340 1.00 68.36 97 ALA A O 1
ATOM 769 N N . ARG A 1 105 ? 29.541 132.519 26.577 1.00 65.85 98 ARG A N 1
ATOM 770 C CA . ARG A 1 105 ? 29.550 133.976 26.554 1.00 68.58 98 ARG A CA 1
ATOM 771 C C . ARG A 1 105 ? 28.158 134.524 26.270 1.00 68.47 98 ARG A C 1
ATOM 772 O O . ARG A 1 105 ? 27.744 135.526 26.860 1.00 71.99 98 ARG A O 1
ATOM 780 N N . GLN A 1 106 ? 27.419 133.874 25.372 1.00 69.31 99 GLN A N 1
ATOM 781 C CA . GLN A 1 106 ? 26.110 134.375 24.976 1.00 70.06 99 GLN A CA 1
ATOM 782 C C . GLN A 1 106 ? 25.037 134.035 26.000 1.00 76.42 99 GLN A C 1
ATOM 783 O O . GLN A 1 106 ? 24.133 134.845 26.232 1.00 73.03 99 GLN A O 1
ATOM 789 N N . LYS A 1 107 ? 25.173 132.936 26.723 1.00 71.19 100 LYS A N 1
ATOM 790 C CA . LYS A 1 107 ? 24.180 132.628 27.740 1.00 67.54 100 LYS A CA 1
ATOM 791 C C . LYS A 1 107 ? 24.372 133.471 29.003 1.00 72.35 100 LYS A C 1
ATOM 792 O O . LYS A 1 107 ? 23.412 133.924 29.600 1.00 67.78 100 LYS A O 1
ATOM 798 N N . PHE A 1 108 ? 25.616 133.659 29.420 1.00 70.43 101 PHE A N 1
ATOM 799 C CA . PHE A 1 108 ? 25.922 134.450 30.609 1.00 72.12 101 PHE A CA 1
ATOM 800 C C . PHE A 1 108 ? 25.595 135.943 30.555 1.00 78.49 101 PHE A C 1
ATOM 801 O O . PHE A 1 108 ? 25.137 136.512 31.528 1.00 82.32 101 PHE A O 1
ATOM 809 N N . SER A 1 109 ? 25.853 136.582 29.428 1.00 76.90 102 SER A N 1
ATOM 810 C CA . SER A 1 109 ? 25.597 138.009 29.299 1.00 78.16 102 SER A CA 1
ATOM 811 C C . SER A 1 109 ? 24.113 138.226 29.343 1.00 79.45 102 SER A C 1
ATOM 812 O O . SER A 1 109 ? 23.588 139.134 29.964 1.00 83.78 102 SER A O 1
ATOM 814 N N . ARG A 1 110 ? 23.467 137.329 28.652 1.00 77.34 103 ARG A N 1
ATOM 815 C CA . ARG A 1 110 ? 22.020 137.245 28.465 1.00 79.03 103 ARG A CA 1
ATOM 816 C C . ARG A 1 110 ? 21.334 137.039 29.806 1.00 77.04 103 ARG A C 1
ATOM 817 O O . ARG A 1 110 ? 20.269 137.614 30.068 1.00 75.81 103 ARG A O 1
ATOM 819 N N . LEU A 1 111 ? 21.944 136.226 30.675 1.00 72.70 104 LEU A N 1
ATOM 820 C CA . LEU A 1 111 ? 21.555 136.189 32.081 1.00 78.19 104 LEU A CA 1
ATOM 821 C C . LEU A 1 111 ? 21.582 137.580 32.700 1.00 88.53 104 LEU A C 1
ATOM 822 O O . LEU A 1 111 ? 20.716 137.928 33.511 1.00 87.13 104 LEU A O 1
ATOM 827 N N . MET A 1 112 ? 22.568 138.395 32.322 1.00 95.88 105 MET A N 1
ATOM 828 C CA . MET A 1 112 ? 22.648 139.753 32.852 1.00 101.91 105 MET A CA 1
ATOM 829 C C . MET A 1 112 ? 21.577 140.651 32.253 1.00 96.35 105 MET A C 1
ATOM 830 O O . MET A 1 112 ? 21.020 141.509 32.947 1.00 99.57 105 MET A O 1
ATOM 835 N N . GLU A 1 113 ? 21.282 140.480 30.966 1.00 93.48 106 GLU A N 1
ATOM 836 C CA . GLU A 1 113 ? 20.163 141.204 30.378 1.00 94.08 106 GLU A CA 1
ATOM 837 C C . GLU A 1 113 ? 18.846 140.749 30.993 1.00 95.65 106 GLU A C 1
ATOM 838 O O . GLU A 1 113 ? 17.960 141.570 31.256 1.00 94.57 106 GLU A O 1
ATOM 844 N N . GLU A 1 114 ? 18.711 139.447 31.247 1.00 96.71 107 GLU A N 1
ATOM 845 C CA . GLU A 1 114 ? 17.545 138.885 31.916 1.00 94.75 107 GLU A CA 1
ATOM 846 C C . GLU A 1 114 ? 17.633 138.979 33.438 1.00 94.03 107 GLU A C 1
ATOM 847 O O . GLU A 1 114 ? 16.886 138.279 34.135 1.00 88.21 107 GLU A O 1
ATOM 849 N N . LYS A 1 115 ? 18.527 139.814 33.966 1.00 95.60 108 LYS A N 1
ATOM 850 C CA . LYS A 1 115 ? 18.628 139.990 35.406 1.00 100.36 108 LYS A CA 1
ATOM 851 C C . LYS A 1 115 ? 17.411 140.750 35.928 1.00 116.07 108 LYS A C 1
ATOM 852 O O . LYS A 1 115 ? 16.554 141.207 35.164 1.00 124.78 108 LYS A O 1
ATOM 854 N N . GLU A 1 116 ? 17.347 140.873 37.257 1.00 116.88 109 GLU A N 1
ATOM 855 C CA . GLU A 1 116 ? 16.185 141.383 37.984 1.00 114.76 109 GLU A CA 1
ATOM 856 C C . GLU A 1 116 ? 15.033 140.385 37.905 1.00 112.12 109 GLU A C 1
ATOM 857 O O . GLU A 1 116 ? 14.263 140.247 38.861 1.00 118.51 109 GLU A O 1
ATOM 859 N N . LYS A 1 117 ? 14.901 139.686 36.774 1.00 102.36 110 LYS A N 1
ATOM 860 C CA . LYS A 1 117 ? 14.035 138.513 36.737 1.00 92.93 110 LYS A CA 1
ATOM 861 C C . LYS A 1 117 ? 14.623 137.378 37.566 1.00 93.02 110 LYS A C 1
ATOM 862 O O . LYS A 1 117 ? 13.884 136.504 38.035 1.00 91.26 110 LYS A O 1
ATOM 864 N N . LEU A 1 118 ? 15.945 137.375 37.755 1.00 91.31 111 LEU A N 1
ATOM 865 C CA . LEU A 1 118 ? 16.555 136.457 38.711 1.00 89.97 111 LEU A CA 1
ATOM 866 C C . LEU A 1 118 ? 16.222 136.861 40.140 1.00 96.21 111 LEU A C 1
ATOM 867 O O . LEU A 1 118 ? 16.058 136.003 41.015 1.00 95.21 111 LEU A O 1
ATOM 872 N N . GLN A 1 119 ? 16.130 138.168 40.395 1.00 99.81 112 GLN A N 1
ATOM 873 C CA . GLN A 1 119 ? 15.661 138.643 41.691 1.00 106.66 112 GLN A CA 1
ATOM 874 C C . GLN A 1 119 ? 14.211 138.246 41.932 1.00 109.01 112 GLN A C 1
ATOM 875 O O . GLN A 1 119 ? 13.791 138.093 43.085 1.00 112.26 112 GLN A O 1
ATOM 881 N N . LYS A 1 120 ? 13.435 138.064 40.860 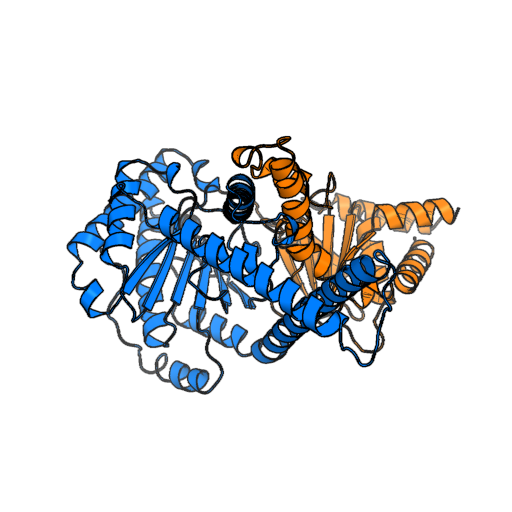1.00 107.50 113 LYS A N 1
ATOM 882 C CA . LYS A 1 120 ? 12.033 137.687 41.007 1.00 102.70 113 LYS A CA 1
ATOM 883 C C . LYS A 1 120 ? 11.897 136.284 41.586 1.00 101.19 113 LYS A C 1
ATOM 884 O O . LYS A 1 120 ? 11.127 136.061 42.526 1.00 105.14 113 LYS A O 1
ATOM 886 N N . HIS A 1 121 ? 12.640 135.324 41.040 1.00 94.98 114 HIS A N 1
ATOM 887 C CA . HIS A 1 121 ? 12.548 133.936 41.466 1.00 94.48 114 HIS A CA 1
ATOM 888 C C . HIS A 1 121 ? 13.661 133.528 42.424 1.00 81.58 114 HIS A C 1
ATOM 889 O O . HIS A 1 121 ? 13.855 132.330 42.648 1.00 82.47 114 HIS A O 1
ATOM 896 N N . GLY A 1 122 ? 14.397 134.489 42.985 1.00 75.16 115 GLY A N 1
ATOM 897 C CA . GLY A 1 122 ? 15.442 134.213 43.957 1.00 71.66 115 GLY A CA 1
ATOM 898 C C . GLY A 1 122 ? 16.470 133.185 43.523 1.00 71.50 115 GLY A C 1
ATOM 899 O O . GLY A 1 122 ? 16.790 132.263 44.280 1.00 68.44 115 GLY A O 1
ATOM 900 N N . VAL A 1 123 ? 17.002 133.336 42.314 1.00 71.26 116 VAL A N 1
ATOM 901 C CA . VAL A 1 123 ? 17.878 132.333 41.716 1.00 67.14 116 VAL A CA 1
ATOM 902 C C . VAL A 1 123 ? 19.326 132.698 42.011 1.00 61.84 116 VAL A C 1
ATOM 903 O O . VAL A 1 123 ? 19.807 133.753 41.585 1.00 66.64 116 VAL A O 1
ATOM 907 N N . CYS A 1 124 ? 20.030 131.822 42.725 1.00 56.48 117 CYS A N 1
ATOM 908 C CA . CYS A 1 124 ? 21.450 132.009 42.984 1.00 62.29 117 CYS A CA 1
ATOM 909 C C . CYS A 1 124 ? 22.251 131.181 41.989 1.00 61.36 117 CYS A C 1
ATOM 910 O O . CYS A 1 124 ? 22.047 129.968 41.877 1.00 59.04 117 CYS A O 1
ATOM 913 N N . ILE A 1 125 ? 23.155 131.837 41.267 1.00 65.67 118 ILE A N 1
ATOM 914 C CA . ILE A 1 1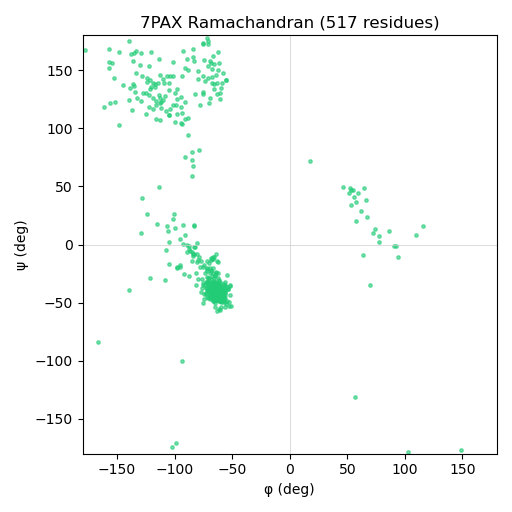25 ? 23.980 131.193 40.254 1.00 60.13 118 ILE A CA 1
ATOM 915 C C . ILE A 1 125 ? 25.410 131.144 40.764 1.00 61.50 118 ILE A C 1
ATOM 916 O O . ILE A 1 125 ? 25.990 132.178 41.110 1.00 63.26 118 ILE A O 1
ATOM 921 N N . ARG A 1 126 ? 25.976 129.946 40.814 1.00 59.95 119 ARG A N 1
ATOM 922 C CA . ARG A 1 126 ? 27.369 129.752 41.181 1.00 56.13 119 ARG A CA 1
ATOM 923 C C . ARG A 1 126 ? 28.061 129.002 40.055 1.00 60.71 119 ARG A C 1
ATOM 924 O O . ARG A 1 126 ? 27.475 128.108 39.439 1.00 58.03 119 ARG A O 1
ATOM 932 N N . VAL A 1 127 ? 29.292 129.400 39.758 1.00 59.85 120 VAL A N 1
ATOM 933 C CA . VAL A 1 127 ? 30.094 128.779 38.712 1.00 57.60 120 VAL A CA 1
ATOM 934 C C . VAL A 1 127 ? 31.372 128.279 39.366 1.00 62.91 120 VAL A C 1
ATOM 935 O O . VAL A 1 127 ? 32.144 129.072 39.918 1.00 65.21 120 VAL A O 1
ATOM 939 N N . LEU A 1 128 ? 31.583 126.969 39.317 1.00 60.88 121 LEU A N 1
ATOM 940 C CA . LEU A 1 128 ? 32.634 126.305 40.075 1.00 60.77 121 LEU A CA 1
ATOM 941 C C . LEU A 1 128 ? 33.629 125.654 39.129 1.00 58.69 121 LEU A C 1
ATOM 942 O O . LEU A 1 128 ? 33.243 125.053 38.121 1.00 61.33 121 LEU A O 1
ATOM 947 N N . GLY A 1 129 ? 34.903 125.782 39.459 1.00 59.87 122 GLY A N 1
ATOM 948 C CA . GLY A 1 129 ? 35.962 125.223 38.645 1.00 59.49 122 GLY A CA 1
ATOM 949 C C . GLY A 1 129 ? 37.207 126.080 38.743 1.00 67.16 122 GLY A C 1
ATOM 950 O O . GLY A 1 129 ? 37.266 127.057 39.486 1.00 70.66 122 GLY A O 1
ATOM 951 N N . ASP A 1 130 ? 38.217 125.681 37.972 1.00 64.62 123 ASP A N 1
ATOM 952 C CA . ASP A 1 130 ? 39.461 126.448 37.874 1.00 66.99 123 ASP A CA 1
ATOM 953 C C . ASP A 1 130 ? 39.255 127.526 36.814 1.00 63.27 123 ASP A C 1
ATOM 954 O O . ASP A 1 130 ? 39.674 127.408 35.661 1.00 67.71 123 ASP A O 1
ATOM 959 N N . LEU A 1 131 ? 38.579 128.601 37.221 1.00 62.19 124 LEU A N 1
ATOM 960 C CA . LEU A 1 131 ? 38.075 129.578 36.261 1.00 63.74 124 LEU A CA 1
ATOM 961 C C . LEU A 1 131 ? 39.171 130.426 35.634 1.00 73.84 124 LEU A C 1
ATOM 962 O O . LEU A 1 131 ? 38.915 131.091 34.623 1.00 74.93 124 LEU A O 1
ATOM 967 N N . HIS A 1 132 ? 40.378 130.416 36.194 1.00 69.42 125 HIS A N 1
ATOM 968 C CA . HIS A 1 132 ? 41.478 131.160 35.599 1.00 75.30 125 HIS A CA 1
ATOM 969 C C . HIS A 1 132 ? 41.915 130.592 34.254 1.00 81.15 125 HIS A C 1
ATOM 970 O O . HIS A 1 132 ? 42.673 131.256 33.542 1.00 81.99 125 HIS A O 1
ATOM 977 N N . LEU A 1 133 ? 41.464 129.389 33.883 1.00 77.18 126 LEU A N 1
ATOM 978 C CA . LEU A 1 133 ? 41.796 128.851 32.568 1.00 71.03 126 LEU A CA 1
ATOM 979 C C . LEU A 1 133 ? 40.872 129.354 31.471 1.00 71.17 126 LEU A C 1
ATOM 980 O O . LEU A 1 133 ? 41.135 129.095 30.290 1.00 74.25 126 LEU A O 1
ATOM 985 N N . LEU A 1 134 ? 39.809 130.058 31.827 1.00 74.99 127 LEU A N 1
ATOM 986 C CA . LEU A 1 134 ? 38.855 130.536 30.847 1.00 71.64 127 LEU A CA 1
ATOM 987 C C . LEU A 1 134 ? 39.329 131.848 30.237 1.00 79.25 127 LEU A C 1
ATOM 988 O O . LEU A 1 134 ? 40.205 132.519 30.790 1.00 82.27 127 LEU A O 1
ATOM 993 N N . PRO A 1 135 ? 38.788 132.221 29.078 1.00 78.90 128 PRO A N 1
ATOM 994 C CA . PRO A 1 135 ? 39.065 133.554 28.536 1.00 79.84 128 PRO A CA 1
ATOM 995 C C . PRO A 1 135 ? 38.702 134.627 29.549 1.00 80.41 128 PRO A C 1
ATOM 996 O O . PRO A 1 135 ? 37.701 134.517 30.261 1.00 76.55 128 PRO A O 1
ATOM 1000 N N . LEU A 1 136 ? 39.539 135.666 29.610 1.00 78.33 129 LEU A N 1
ATOM 1001 C CA . LEU A 1 136 ? 39.354 136.724 30.598 1.00 76.32 129 LEU A CA 1
ATOM 1002 C C . LEU A 1 136 ? 37.971 137.348 30.489 1.00 77.56 129 LEU A C 1
ATOM 1003 O O . LEU A 1 136 ? 37.318 137.610 31.505 1.00 83.45 129 LEU A O 1
ATOM 1005 N N . ASP A 1 137 ? 37.502 137.580 29.260 1.00 81.01 130 ASP A N 1
ATOM 1006 C CA . ASP A 1 137 ? 36.159 138.116 29.065 1.00 83.67 130 ASP A CA 1
ATOM 1007 C C . ASP A 1 137 ? 35.106 137.199 29.671 1.00 81.81 130 ASP A C 1
ATOM 1008 O O . ASP A 1 137 ? 34.161 137.668 30.316 1.00 78.59 130 ASP A O 1
ATOM 1013 N N . LEU A 1 138 ? 35.249 135.886 29.468 1.00 81.15 131 LEU A N 1
ATOM 1014 C CA . LEU A 1 138 ? 34.282 134.945 30.020 1.00 68.64 131 LEU A CA 1
ATOM 1015 C C . LEU A 1 138 ? 34.329 134.944 31.541 1.00 70.82 131 LEU A C 1
ATOM 1016 O O . LEU A 1 138 ? 33.290 134.818 32.200 1.00 78.18 131 LEU A O 1
ATOM 1021 N N . GLN A 1 139 ? 35.528 135.075 32.118 1.00 71.57 132 GLN A N 1
ATOM 1022 C CA . GLN A 1 139 ? 35.631 135.194 33.569 1.00 71.07 132 GLN A CA 1
ATOM 1023 C C . GLN A 1 139 ? 34.868 136.412 34.071 1.00 82.03 132 GLN A C 1
ATOM 1024 O O . GLN A 1 139 ? 34.184 136.342 35.099 1.00 86.83 132 GLN A O 1
ATOM 1030 N N . GLU A 1 140 ? 34.964 137.535 33.351 1.00 79.49 133 GLU A N 1
ATOM 1031 C CA . GLU A 1 140 ? 34.270 138.748 33.774 1.00 73.94 133 GLU A CA 1
ATOM 1032 C C . GLU A 1 140 ? 32.757 138.578 33.701 1.00 74.84 133 GLU A C 1
ATOM 1033 O O . GLU A 1 140 ? 32.038 138.998 34.614 1.00 80.77 133 GLU A O 1
ATOM 1035 N N . LEU A 1 141 ? 32.255 137.971 32.623 1.00 75.16 134 LEU A N 1
ATOM 1036 C CA . LEU A 1 141 ? 30.829 137.665 32.541 1.00 78.75 134 LEU A CA 1
ATOM 1037 C C . LEU A 1 141 ? 30.405 136.725 33.661 1.00 74.29 134 LEU A C 1
ATOM 1038 O O . LEU A 1 141 ? 29.361 136.921 34.292 1.00 72.62 134 LEU A O 1
ATOM 1043 N N . ILE A 1 142 ? 31.201 135.681 33.907 1.00 74.35 135 ILE A N 1
ATOM 1044 C CA . ILE A 1 142 ? 30.890 134.735 34.975 1.00 72.42 135 ILE A CA 1
ATOM 1045 C C . ILE A 1 142 ? 30.958 135.423 36.332 1.00 76.29 135 ILE A C 1
ATOM 1046 O O . ILE A 1 142 ? 30.084 135.231 37.188 1.00 73.64 135 ILE A O 1
ATOM 1051 N N . ALA A 1 143 ? 31.999 136.235 36.550 1.00 72.07 136 ALA A N 1
ATOM 1052 C CA . ALA A 1 143 ? 32.158 136.923 37.827 1.00 74.72 136 ALA A CA 1
ATOM 1053 C C . ALA A 1 143 ? 30.970 137.829 38.118 1.00 76.16 136 ALA A C 1
ATOM 1054 O O . ALA A 1 143 ? 30.455 137.846 39.243 1.00 70.85 136 ALA A O 1
ATOM 1056 N N . GLN A 1 144 ? 30.522 138.592 37.116 1.00 70.14 137 GLN A N 1
ATOM 1057 C CA . GLN A 1 144 ? 29.309 139.384 37.286 1.00 74.83 137 GLN A CA 1
ATOM 1058 C C . GLN A 1 144 ? 28.128 138.511 37.684 1.00 77.98 137 GLN A C 1
ATOM 1059 O O . GLN A 1 144 ? 27.271 138.948 38.461 1.00 77.23 137 GLN A O 1
ATOM 1065 N N . ALA A 1 145 ? 28.073 137.275 37.178 1.00 80.88 138 ALA A N 1
ATOM 1066 C CA . ALA A 1 145 ? 26.933 136.399 37.436 1.00 76.97 138 ALA A CA 1
ATOM 1067 C C . ALA A 1 145 ? 26.804 136.081 38.920 1.00 77.79 138 ALA A C 1
ATOM 1068 O O . ALA A 1 145 ? 25.760 136.335 39.531 1.00 75.30 138 ALA A O 1
ATOM 1070 N N . VAL A 1 146 ? 27.860 135.519 39.519 1.00 76.32 139 VAL A N 1
ATOM 1071 C CA . VAL A 1 146 ? 27.793 135.141 40.928 1.00 75.66 139 VAL A CA 1
ATOM 1072 C C . VAL A 1 146 ? 27.599 136.369 41.803 1.00 78.62 139 VAL A C 1
ATOM 1073 O O . VAL A 1 146 ? 26.896 136.319 42.820 1.00 78.14 139 VAL A O 1
ATOM 1077 N N . GLN A 1 147 ? 28.215 137.493 41.420 1.00 74.85 140 GLN A N 1
ATOM 1078 C CA . GLN A 1 147 ? 28.082 138.719 42.199 1.00 75.52 140 GLN A CA 1
ATOM 1079 C C . GLN A 1 147 ? 26.627 139.163 42.279 1.00 72.68 140 GLN A C 1
ATOM 1080 O O . GLN A 1 147 ? 26.112 139.455 43.365 1.00 80.56 140 GLN A O 1
ATOM 1086 N N . ALA A 1 148 ? 25.942 139.206 41.135 1.00 69.43 141 ALA A N 1
ATOM 1087 C CA . ALA A 1 148 ? 24.563 139.680 41.110 1.00 76.46 141 ALA A CA 1
ATOM 1088 C C . ALA A 1 148 ? 23.636 138.755 41.896 1.00 82.51 141 ALA A C 1
ATOM 1089 O O . ALA A 1 148 ? 22.834 139.214 42.719 1.00 83.92 141 ALA A O 1
ATOM 1091 N N . THR A 1 149 ? 23.738 137.446 41.663 1.00 80.39 142 THR A N 1
ATOM 1092 C CA . THR A 1 149 ? 22.790 136.484 42.211 1.00 75.44 142 THR A CA 1
ATOM 1093 C C . THR A 1 149 ? 23.179 135.957 43.585 1.00 80.21 142 THR A C 1
ATOM 1094 O O . THR A 1 149 ? 22.452 135.125 44.135 1.00 78.24 142 THR A O 1
ATOM 1098 N N . LYS A 1 150 ? 24.303 136.393 44.144 1.00 78.71 143 LYS A N 1
ATOM 1099 C CA . LYS A 1 150 ? 24.535 136.150 45.557 1.00 82.61 143 LYS A CA 1
ATOM 1100 C C . LYS A 1 150 ? 23.441 136.841 46.365 1.00 95.00 143 LYS A C 1
ATOM 1101 O O . LYS A 1 150 ? 22.801 137.792 45.903 1.00 98.03 143 LYS A O 1
ATOM 1103 N N . ASN A 1 151 ? 23.211 136.332 47.576 1.00 96.79 144 ASN A N 1
ATOM 1104 C CA . ASN A 1 151 ? 22.163 136.792 48.488 1.00 103.22 144 ASN A CA 1
ATOM 1105 C C . ASN A 1 151 ? 20.764 136.393 48.031 1.00 98.52 144 ASN A C 1
ATOM 1106 O O . ASN A 1 151 ? 19.776 136.877 48.596 1.00 100.59 144 ASN A O 1
ATOM 1111 N N . TYR A 1 152 ? 20.641 135.540 47.018 1.00 93.78 145 TYR A N 1
ATOM 1112 C CA . TYR A 1 152 ? 19.348 135.079 46.531 1.00 85.83 145 TYR A CA 1
ATOM 1113 C C . TYR A 1 152 ? 19.113 133.658 47.030 1.00 83.21 145 TYR A C 1
ATOM 1114 O O . TYR A 1 152 ? 20.054 132.863 47.127 1.00 80.30 145 TYR A O 1
ATOM 1123 N N . ASN A 1 153 ? 17.851 133.343 47.335 1.00 80.98 146 ASN A N 1
ATOM 1124 C CA . ASN A 1 153 ? 17.518 132.265 48.259 1.00 80.77 146 ASN A CA 1
ATOM 1125 C C . ASN A 1 153 ? 16.654 131.152 47.692 1.00 70.62 146 ASN A C 1
ATOM 1126 O O . ASN A 1 153 ? 16.750 130.025 48.179 1.00 79.07 146 ASN A O 1
ATOM 1131 N N . LYS A 1 154 ? 15.799 131.426 46.704 1.00 67.57 147 LYS A N 1
ATOM 1132 C CA . LYS A 1 154 ? 14.734 130.479 46.386 1.00 67.36 147 LYS A CA 1
ATOM 1133 C C . LYS A 1 154 ? 15.258 129.207 45.729 1.00 66.56 147 LYS A C 1
ATOM 1134 O O . LYS A 1 154 ? 14.662 128.140 45.906 1.00 65.22 147 LYS A O 1
ATOM 1136 N N . CYS A 1 155 ? 16.345 129.286 44.966 1.00 60.33 148 CYS A N 1
ATOM 1137 C CA . CYS A 1 155 ? 16.916 128.081 44.375 1.00 60.43 148 CYS A CA 1
ATOM 1138 C C . CYS A 1 155 ? 18.378 128.343 44.059 1.00 58.18 148 CYS A C 1
ATOM 1139 O O . CYS A 1 155 ? 18.849 129.482 44.094 1.00 57.44 148 CYS A O 1
ATOM 1142 N N . PHE A 1 156 ? 19.095 127.266 43.740 1.00 53.11 149 PHE A N 1
ATOM 1143 C CA . PHE A 1 156 ? 20.537 127.348 43.544 1.00 53.91 149 PHE A CA 1
ATOM 1144 C C . PHE A 1 156 ? 20.957 126.486 42.365 1.00 55.35 149 PHE A C 1
ATOM 1145 O O . PHE A 1 156 ? 20.678 125.283 42.339 1.00 53.25 149 PHE A O 1
ATOM 1153 N N . LEU A 1 157 ? 21.629 127.098 41.393 1.00 51.00 150 LEU A N 1
ATOM 1154 C CA . LEU A 1 157 ? 22.224 126.368 40.281 1.00 54.67 150 LEU A CA 1
ATOM 1155 C C . LEU A 1 157 ? 23.736 126.526 40.337 1.00 54.92 150 LEU A C 1
ATOM 1156 O O . LEU A 1 157 ? 24.247 127.652 40.326 1.00 54.30 150 LEU A O 1
ATOM 1161 N N . ASN A 1 158 ? 24.445 125.400 40.386 1.00 54.88 151 ASN A N 1
ATOM 1162 C CA . ASN A 1 158 ? 25.903 125.368 40.379 1.00 54.50 151 ASN A CA 1
ATOM 1163 C C . ASN A 1 158 ? 26.349 124.857 39.016 1.00 55.28 151 ASN A C 1
ATOM 1164 O O . ASN A 1 158 ? 26.063 123.712 38.652 1.00 52.35 151 ASN A O 1
ATOM 1169 N N . VAL A 1 159 ? 27.017 125.715 38.253 1.00 53.39 152 VAL A N 1
ATOM 1170 C CA . VAL A 1 159 ? 27.529 125.363 36.935 1.00 55.76 152 VAL A CA 1
ATOM 1171 C C . VAL A 1 159 ? 29.005 125.021 37.075 1.00 55.42 152 VAL A C 1
ATOM 1172 O O . VAL A 1 159 ? 29.808 125.859 37.502 1.00 55.26 152 VAL A O 1
ATOM 1176 N N . CYS A 1 160 ? 29.369 123.796 36.713 1.00 51.04 153 CYS A N 1
ATOM 1177 C CA . CYS A 1 160 ? 30.753 123.343 36.824 1.00 54.14 153 CYS A CA 1
ATOM 1178 C C . CYS A 1 160 ? 31.431 123.576 35.479 1.00 55.04 153 CYS A C 1
ATOM 1179 O O . CYS A 1 160 ? 31.209 122.837 34.517 1.00 57.23 153 CYS A O 1
ATOM 1182 N N . PHE A 1 161 ? 32.262 124.614 35.411 1.00 52.91 154 PHE A N 1
ATOM 1183 C CA . PHE A 1 161 ? 32.855 125.069 34.162 1.00 55.00 154 PHE A CA 1
ATOM 1184 C C . PHE A 1 161 ? 34.363 125.168 34.340 1.00 62.18 154 PHE A C 1
ATOM 1185 O O . PHE A 1 161 ? 34.836 125.769 35.313 1.00 54.45 154 PHE A O 1
ATOM 1193 N N . ALA A 1 162 ? 35.109 124.584 33.399 1.00 56.50 155 ALA A N 1
ATOM 1194 C CA . ALA A 1 162 ? 36.554 124.403 33.536 1.00 55.28 155 ALA A CA 1
ATOM 1195 C C . ALA A 1 162 ? 36.866 123.690 34.849 1.00 58.63 155 ALA A C 1
ATOM 1196 O O . ALA A 1 162 ? 37.751 124.084 35.613 1.00 60.79 155 ALA A O 1
ATOM 1198 N N . TYR A 1 163 ? 36.115 122.621 35.105 1.00 53.34 156 TYR A N 1
ATOM 1199 C CA . TYR A 1 163 ? 36.123 121.921 36.381 1.00 55.69 156 TYR A CA 1
ATOM 1200 C C . TYR A 1 163 ? 36.568 120.476 36.194 1.00 56.51 156 TYR A C 1
ATOM 1201 O O . TYR A 1 163 ? 36.156 119.810 35.238 1.00 55.77 156 TYR A O 1
ATOM 1210 N N . THR A 1 164 ? 37.397 119.990 37.121 1.00 62.48 157 THR A N 1
ATOM 1211 C CA . THR A 1 164 ? 37.488 118.565 37.425 1.00 59.45 157 THR A CA 1
ATOM 1212 C C . THR A 1 164 ? 37.522 118.393 38.936 1.00 61.05 157 THR A C 1
ATOM 1213 O O . THR A 1 164 ? 37.882 119.309 39.682 1.00 57.18 157 THR A O 1
ATOM 1217 N N . SER A 1 165 ? 37.147 117.189 39.375 1.00 52.60 158 SER A N 1
ATOM 1218 C CA . SER A 1 165 ? 37.102 116.889 40.804 1.00 49.64 158 SER A CA 1
ATOM 1219 C C . SER A 1 165 ? 38.500 116.844 41.410 1.00 51.27 158 SER A C 1
ATOM 1220 O O . SER A 1 165 ? 38.721 117.356 42.516 1.00 57.61 158 SER A O 1
ATOM 1223 N N . ARG A 1 166 ? 39.457 116.233 40.706 1.00 52.64 159 ARG A N 1
ATOM 1224 C CA . ARG A 1 166 ? 40.825 116.186 41.214 1.00 56.72 159 ARG A CA 1
ATOM 1225 C C . ARG A 1 166 ? 41.398 117.586 41.380 1.00 60.62 159 ARG A C 1
ATOM 1226 O O . ARG A 1 166 ? 42.086 117.872 42.370 1.00 59.66 159 ARG A O 1
ATOM 1234 N N . HIS A 1 167 ? 41.128 118.474 40.424 1.00 61.20 160 HIS A N 1
ATOM 1235 C CA . HIS A 1 167 ? 41.588 119.850 40.563 1.00 67.14 160 HIS A CA 1
ATOM 1236 C C . HIS A 1 167 ? 40.897 120.554 41.722 1.00 66.17 160 HIS A C 1
ATOM 1237 O O . HIS A 1 167 ? 41.503 121.418 42.368 1.00 61.11 160 HIS A O 1
ATOM 1244 N N . GLU A 1 168 ? 39.636 120.204 42.002 1.00 57.66 161 GLU A N 1
ATOM 1245 C CA . GLU A 1 168 ? 38.940 120.811 43.133 1.00 52.86 161 GLU A CA 1
ATOM 1246 C C . GLU A 1 168 ? 39.480 120.282 44.454 1.00 60.62 161 GLU A C 1
ATOM 1247 O O . GLU A 1 168 ? 39.645 121.042 45.415 1.00 58.32 161 GLU A O 1
ATOM 1253 N N . ILE A 1 169 ? 39.738 118.973 44.525 1.00 52.88 162 ILE A N 1
ATOM 1254 C CA . ILE A 1 169 ? 40.282 118.398 45.749 1.00 49.62 162 ILE A CA 1
ATOM 1255 C C . ILE A 1 169 ? 41.697 118.904 45.983 1.00 57.38 162 ILE A C 1
ATOM 1256 O O . ILE A 1 169 ? 42.074 119.229 47.115 1.00 60.44 162 ILE A O 1
ATOM 1261 N N . SER A 1 170 ? 42.499 118.994 44.920 1.00 61.25 163 SER A N 1
ATOM 1262 C CA . SER A 1 170 ? 43.847 119.536 45.060 1.00 67.44 163 SER A CA 1
ATOM 1263 C C . SER A 1 170 ? 43.809 120.974 45.556 1.00 70.23 163 SER A C 1
ATOM 1264 O O . SER A 1 170 ? 44.605 121.364 46.420 1.00 70.24 163 SER A O 1
ATOM 1267 N N . ASN A 1 171 ? 42.883 121.775 45.023 1.00 67.66 164 ASN A N 1
ATOM 1268 C CA . ASN A 1 171 ? 42.767 123.160 45.463 1.00 65.13 164 ASN A CA 1
ATOM 1269 C C . ASN A 1 171 ? 42.347 123.240 46.925 1.00 67.62 164 ASN A C 1
ATOM 1270 O O . ASN A 1 171 ? 42.839 124.092 47.672 1.00 68.26 164 ASN A O 1
ATOM 1275 N N . ALA A 1 172 ? 41.431 122.364 47.350 1.00 62.25 165 ALA A N 1
ATOM 1276 C CA . ALA A 1 172 ? 41.004 122.358 48.746 1.00 63.17 165 ALA A CA 1
ATOM 1277 C C . ALA A 1 172 ? 42.173 122.058 49.677 1.00 65.79 165 ALA A C 1
ATOM 1278 O O . ALA A 1 172 ? 42.312 122.682 50.737 1.00 62.13 165 ALA A O 1
ATOM 1280 N N . VAL A 1 173 ? 43.029 121.109 49.293 1.00 64.07 166 VAL A N 1
ATOM 1281 C CA . VAL A 1 173 ? 44.218 120.823 50.090 1.00 69.28 166 VAL A CA 1
ATOM 1282 C C . VAL A 1 173 ? 45.159 122.020 50.089 1.00 69.66 166 VAL A C 1
ATOM 1283 O O . VAL A 1 173 ? 45.706 122.397 51.133 1.00 77.14 166 VAL A O 1
ATOM 1287 N N . ARG A 1 174 ? 45.360 122.641 48.921 1.00 70.04 167 ARG A N 1
ATOM 1288 C CA . ARG A 1 174 ? 46.182 123.847 48.858 1.00 72.87 167 ARG A CA 1
ATOM 1289 C C . ARG A 1 174 ? 45.626 124.937 49.762 1.00 73.40 167 ARG A C 1
ATOM 1290 O O . ARG A 1 174 ? 46.388 125.680 50.391 1.00 75.13 167 ARG A O 1
ATOM 1298 N N . GLU A 1 175 ? 44.299 125.049 49.839 1.00 74.63 168 GLU A N 1
ATOM 1299 C CA . GLU A 1 175 ? 43.697 126.048 50.715 1.00 70.46 168 GLU A CA 1
ATOM 1300 C C . GLU A 1 175 ? 44.038 125.770 52.173 1.00 68.84 168 GLU A C 1
ATOM 1301 O O . GLU A 1 175 ? 44.418 126.682 52.916 1.00 67.57 168 GLU A O 1
ATOM 1307 N N . MET A 1 176 ? 43.920 124.510 52.596 1.00 66.64 169 MET A N 1
ATOM 1308 C CA . MET A 1 176 ? 44.276 124.155 53.965 1.00 62.39 169 MET A CA 1
ATOM 1309 C C . MET A 1 176 ? 45.773 124.311 54.204 1.00 68.38 169 MET A C 1
ATOM 1310 O O . MET A 1 176 ? 46.194 124.712 55.297 1.00 71.29 169 MET A O 1
ATOM 1315 N N . ALA A 1 177 ? 46.594 124.007 53.193 1.00 70.64 170 ALA A N 1
ATOM 1316 C CA . ALA A 1 177 ? 48.032 124.228 53.322 1.00 73.28 170 ALA A CA 1
ATOM 1317 C C . ALA A 1 177 ? 48.346 125.712 53.453 1.00 79.59 170 ALA A C 1
ATOM 1318 O O . ALA A 1 177 ? 49.209 126.105 54.248 1.00 81.74 170 ALA A O 1
ATOM 1320 N N . TRP A 1 178 ? 47.659 126.550 52.673 1.00 83.37 171 TRP A N 1
ATOM 1321 C CA . TRP A 1 178 ? 47.755 127.991 52.871 1.00 85.55 171 TRP A CA 1
ATOM 1322 C C . TRP A 1 178 ? 47.366 128.374 54.293 1.00 82.95 171 TRP A C 1
ATOM 1323 O O . TRP A 1 178 ? 47.950 129.299 54.867 1.00 86.64 171 TRP A O 1
ATOM 1334 N N . GLY A 1 179 ? 46.418 127.648 54.890 1.00 74.82 172 GLY A N 1
ATOM 1335 C CA . GLY A 1 179 ? 46.011 127.951 56.254 1.00 73.05 172 GLY A CA 1
ATOM 1336 C C . GLY A 1 179 ? 47.135 127.772 57.257 1.00 75.80 172 GLY A C 1
ATOM 1337 O O . GLY A 1 179 ? 47.379 128.643 58.097 1.00 82.89 172 GLY A O 1
ATOM 1338 N N . VAL A 1 180 ? 47.842 126.640 57.183 1.00 76.51 173 VAL A N 1
ATOM 1339 C CA . VAL A 1 180 ? 48.935 126.419 58.129 1.00 80.82 173 VAL A CA 1
ATOM 1340 C C . VAL A 1 180 ? 50.108 127.343 57.826 1.00 78.24 173 VAL A C 1
ATOM 1341 O O . VAL A 1 180 ? 50.864 127.711 58.734 1.00 83.85 173 VAL A O 1
ATOM 1345 N N . GLU A 1 181 ? 50.281 127.737 56.559 1.00 74.66 174 GLU A N 1
ATOM 1346 C CA . GLU A 1 181 ? 51.337 128.687 56.217 1.00 89.97 174 GLU A CA 1
ATOM 1347 C C . GLU A 1 181 ? 51.079 130.055 56.837 1.00 86.25 174 GLU A C 1
ATOM 1348 O O . GLU A 1 181 ? 52.027 130.791 57.132 1.00 84.80 174 GLU A O 1
ATOM 1354 N N . GLN A 1 182 ? 49.813 130.401 57.053 1.00 82.21 175 GLN A N 1
ATOM 1355 C CA . GLN A 1 182 ? 49.416 131.681 57.619 1.00 85.20 175 GLN A CA 1
ATOM 1356 C C . GLN A 1 182 ? 49.250 131.644 59.132 1.00 93.49 175 GLN A C 1
ATOM 1357 O O . GLN A 1 182 ? 48.909 132.671 59.727 1.00 97.00 175 GLN A O 1
ATOM 1363 N N . GLY A 1 183 ? 49.476 130.497 59.768 1.00 93.51 176 GLY A N 1
ATOM 1364 C CA . GLY A 1 183 ? 49.233 130.368 61.190 1.00 90.83 176 GLY A CA 1
ATOM 1365 C C . GLY A 1 183 ? 47.780 130.218 61.574 1.00 91.52 176 GLY A C 1
ATOM 1366 O O . GLY A 1 183 ? 47.468 130.243 62.771 1.00 97.04 176 GLY A O 1
ATOM 1367 N N . LEU A 1 184 ? 46.881 130.064 60.599 1.00 83.40 177 LEU A N 1
ATOM 1368 C CA . LEU A 1 184 ? 45.465 129.878 60.884 1.00 84.30 177 LEU A CA 1
ATOM 1369 C C . LEU A 1 184 ? 45.125 128.441 61.247 1.00 84.33 177 LEU A C 1
ATOM 1370 O O . LEU A 1 184 ? 44.113 128.206 61.917 1.00 83.38 177 LEU A O 1
ATOM 1375 N N . LEU A 1 185 ? 45.930 127.478 60.806 1.00 82.31 178 LEU A N 1
ATOM 1376 C CA . LEU A 1 185 ? 45.641 126.067 61.009 1.00 77.42 178 LEU A CA 1
ATOM 1377 C C . LEU A 1 185 ? 46.887 125.345 61.497 1.00 81.88 178 LEU A C 1
ATOM 1378 O O . LEU A 1 185 ? 48.016 125.715 61.159 1.00 76.29 178 LEU A O 1
ATOM 1383 N N . ASP A 1 186 ? 46.666 124.323 62.318 1.00 78.95 179 ASP A N 1
ATOM 1384 C CA . ASP A 1 186 ? 47.701 123.329 62.560 1.00 76.14 179 ASP A CA 1
ATOM 1385 C C . ASP A 1 186 ? 47.504 122.167 61.594 1.00 74.65 179 ASP A C 1
ATOM 1386 O O . ASP A 1 186 ? 46.365 121.840 61.254 1.00 73.04 179 ASP A O 1
ATOM 1391 N N . PRO A 1 187 ? 48.575 121.537 61.109 1.00 81.08 180 PRO A N 1
ATOM 1392 C CA . PRO A 1 187 ? 48.393 120.382 60.211 1.00 82.86 180 PRO A CA 1
ATOM 1393 C C . PRO A 1 187 ? 47.507 119.300 60.802 1.00 85.32 180 PRO A C 1
ATOM 1394 O O . PRO A 1 187 ? 46.855 118.558 60.054 1.00 86.82 180 PRO A O 1
ATOM 1398 N N . SER A 1 188 ? 47.444 119.209 62.132 1.00 84.17 181 SER A N 1
ATOM 1399 C CA . SER A 1 188 ? 46.581 118.238 62.792 1.00 84.29 181 SER A CA 1
ATOM 1400 C C . SER A 1 188 ? 45.102 118.592 62.684 1.00 81.72 181 SER A C 1
ATOM 1401 O O . SER A 1 188 ? 44.255 117.704 62.831 1.00 79.49 181 SER A O 1
ATOM 1404 N N . ASP A 1 189 ? 44.770 119.861 62.427 1.00 77.22 182 ASP A N 1
ATOM 1405 C CA . ASP A 1 189 ? 43.375 120.260 62.269 1.00 74.29 182 ASP A CA 1
ATOM 1406 C C . ASP A 1 189 ? 42.751 119.737 60.984 1.00 69.92 182 ASP A C 1
ATOM 1407 O O . ASP A 1 189 ? 41.521 119.756 60.861 1.00 66.28 182 ASP A O 1
ATOM 1412 N N . ILE A 1 190 ? 43.562 119.284 60.026 1.00 70.88 183 ILE A N 1
ATOM 1413 C CA . ILE A 1 190 ? 43.031 118.839 58.746 1.00 70.19 183 ILE A CA 1
ATOM 1414 C C . ILE A 1 190 ? 42.138 117.628 58.978 1.00 70.98 183 ILE A C 1
ATOM 1415 O O . ILE A 1 190 ? 42.522 116.672 59.663 1.00 73.23 183 ILE A O 1
ATOM 1420 N N . SER A 1 191 ? 40.927 117.677 58.436 1.00 63.17 184 SER A N 1
ATOM 1421 C CA . SER A 1 191 ? 39.961 116.609 58.645 1.00 68.07 184 SER A CA 1
ATOM 1422 C C . SER A 1 191 ? 39.084 116.495 57.411 1.00 68.92 184 SER A C 1
ATOM 1423 O O . SER A 1 191 ? 39.068 117.380 56.551 1.00 63.61 184 SER A O 1
ATOM 1426 N N . GLU A 1 192 ? 38.349 115.382 57.331 1.00 70.96 185 GLU A N 1
ATOM 1427 C CA . GLU A 1 192 ? 37.402 115.203 56.235 1.00 65.29 185 GLU A CA 1
ATOM 1428 C C . GLU A 1 192 ? 36.381 116.331 56.205 1.00 57.97 185 GLU A C 1
ATOM 1429 O O . GLU A 1 192 ? 36.034 116.842 55.132 1.00 53.73 185 GLU A O 1
ATOM 1435 N N . SER A 1 193 ? 35.878 116.724 57.375 1.00 65.28 186 SER A N 1
ATOM 1436 C CA . SER A 1 193 ? 34.922 117.824 57.437 1.00 63.57 186 SER A CA 1
ATOM 1437 C C . SER A 1 193 ? 35.553 119.131 56.968 1.00 62.42 186 SER A C 1
ATOM 1438 O O . SER A 1 193 ? 34.912 119.923 56.267 1.00 63.53 186 SER A O 1
ATOM 1441 N N . LEU A 1 194 ? 36.816 119.371 57.325 1.00 60.15 187 LEU A N 1
ATOM 1442 C CA . LEU A 1 194 ? 37.449 120.617 56.904 1.00 64.96 187 LEU A CA 1
ATOM 1443 C C . LEU A 1 194 ? 37.697 120.633 55.400 1.00 68.02 187 LEU A C 1
ATOM 1444 O O . LEU A 1 194 ? 37.453 121.649 54.739 1.00 62.55 187 LEU A O 1
ATOM 1449 N N . LEU A 1 195 ? 38.173 119.518 54.837 1.00 66.22 188 LEU A N 1
ATOM 1450 C CA . LEU A 1 195 ? 38.345 119.453 53.389 1.00 62.48 188 LEU A CA 1
ATOM 1451 C C . LEU A 1 195 ? 37.017 119.676 52.683 1.00 66.37 188 LEU A C 1
ATOM 1452 O O . LEU A 1 195 ? 36.953 120.375 51.664 1.00 62.60 188 LEU A O 1
ATOM 1457 N N . ASP A 1 196 ? 35.945 119.088 53.222 1.00 69.21 189 ASP A N 1
ATOM 1458 C CA . ASP A 1 196 ? 34.601 119.316 52.703 1.00 65.96 189 ASP A CA 1
ATOM 1459 C C . ASP A 1 196 ? 34.287 120.806 52.603 1.00 61.20 189 ASP A C 1
ATOM 1460 O O . ASP A 1 196 ? 33.740 121.269 51.597 1.00 59.50 189 ASP A O 1
ATOM 1465 N N . LYS A 1 197 ? 34.654 121.575 53.625 1.00 58.43 190 LYS A N 1
ATOM 1466 C CA . LYS A 1 197 ? 34.356 122.999 53.677 1.00 65.51 190 LYS A CA 1
ATOM 1467 C C . LYS A 1 197 ? 35.325 123.852 52.866 1.00 63.80 190 LYS A C 1
ATOM 1468 O O . LYS A 1 197 ? 35.178 125.080 52.851 1.00 67.74 190 LYS A O 1
ATOM 1474 N N . CYS A 1 198 ? 36.297 123.242 52.186 1.00 63.83 191 CYS A N 1
ATOM 1475 C CA . CYS A 1 198 ? 37.186 123.966 51.287 1.00 64.26 191 CYS A CA 1
ATOM 1476 C C . CYS A 1 198 ? 36.915 123.681 49.816 1.00 61.96 191 CYS A C 1
ATOM 1477 O O . CYS A 1 198 ? 37.544 124.307 48.957 1.00 62.26 191 CYS A O 1
ATOM 1480 N N . LEU A 1 199 ? 36.002 122.760 49.505 1.00 56.33 192 LEU A N 1
ATOM 1481 C CA . LEU A 1 199 ? 35.645 122.508 48.118 1.00 56.07 192 LEU A CA 1
ATOM 1482 C C . LEU A 1 199 ? 34.939 123.721 47.525 1.00 58.44 192 LEU A C 1
ATOM 1483 O O . LEU A 1 199 ? 34.434 124.588 48.239 1.00 58.57 192 LEU A O 1
ATOM 1488 N N . TYR A 1 200 ? 34.902 123.766 46.189 1.00 61.04 193 TYR A N 1
ATOM 1489 C CA . TYR A 1 200 ? 34.106 124.784 45.504 1.00 59.49 193 TYR A CA 1
ATOM 1490 C C . TYR A 1 200 ? 32.635 124.687 45.878 1.00 60.92 193 TYR A C 1
ATOM 1491 O O . TYR A 1 200 ? 31.932 125.705 45.926 1.00 59.10 193 TYR A O 1
ATOM 1500 N N . THR A 1 201 ? 32.151 123.473 46.136 1.00 59.62 194 THR A N 1
ATOM 1501 C CA . THR A 1 201 ? 30.766 123.192 46.480 1.00 55.86 194 THR A CA 1
ATOM 1502 C C . THR A 1 201 ? 30.462 123.398 47.957 1.00 56.48 194 THR A C 1
ATOM 1503 O O . THR A 1 201 ? 29.423 122.908 48.423 1.00 55.20 194 THR A O 1
ATOM 1507 N N . ASN A 1 202 ? 31.321 124.101 48.700 1.00 56.68 195 ASN A N 1
ATOM 1508 C CA . ASN A 1 202 ? 31.204 124.114 50.155 1.00 57.03 195 ASN A CA 1
ATOM 1509 C C . ASN A 1 202 ? 29.937 124.801 50.652 1.00 58.44 195 ASN A C 1
ATOM 1510 O O . ASN A 1 202 ? 29.604 124.659 51.833 1.00 55.60 195 ASN A O 1
ATOM 1515 N N . ARG A 1 203 ? 29.217 125.520 49.795 1.00 56.29 196 ARG A N 1
ATOM 1516 C CA A ARG A 1 203 ? 27.969 126.154 50.196 0.50 56.15 196 ARG A CA 1
ATOM 1517 C CA B ARG A 1 203 ? 27.968 126.159 50.183 0.50 56.15 196 ARG A CA 1
ATOM 1518 C C . ARG A 1 203 ? 26.749 125.270 49.953 1.00 57.16 196 ARG A C 1
ATOM 1519 O O . ARG A 1 203 ? 25.623 125.701 50.219 1.00 59.39 196 ARG A O 1
ATOM 1534 N N . SER A 1 204 ? 26.932 124.051 49.468 1.00 60.88 197 SER A N 1
ATOM 1535 C CA . SER A 1 204 ? 25.766 123.213 49.234 1.00 60.11 197 SER A CA 1
ATOM 1536 C C . SER A 1 204 ? 25.953 121.842 49.857 1.00 58.06 197 SER A C 1
ATOM 1537 O O . SER A 1 204 ? 27.087 121.391 50.053 1.00 52.69 197 SER A O 1
ATOM 1540 N N . PRO A 1 205 ? 24.861 121.159 50.203 1.00 54.86 198 PRO A N 1
ATOM 1541 C CA . PRO A 1 205 ? 24.978 119.768 50.646 1.00 56.36 198 PRO A CA 1
ATOM 1542 C C . PRO A 1 205 ? 25.371 118.866 49.488 1.00 55.14 198 PRO A C 1
ATOM 1543 O O . PRO A 1 205 ? 25.165 119.187 48.316 1.00 46.98 198 PRO A O 1
ATOM 1547 N N . HIS A 1 206 ? 25.947 117.717 49.840 1.00 51.29 199 HIS A N 1
ATOM 1548 C CA . HIS A 1 206 ? 26.304 116.730 48.836 1.00 57.19 199 HIS A CA 1
ATOM 1549 C C . HIS A 1 206 ? 25.058 116.329 48.046 1.00 51.54 199 HIS A C 1
ATOM 1550 O O . HIS A 1 206 ? 23.950 116.335 48.585 1.00 52.40 199 HIS A O 1
ATOM 1557 N N . PRO A 1 207 ? 25.207 116.010 46.760 1.00 55.26 200 PRO A N 1
ATOM 1558 C CA . PRO A 1 207 ? 24.033 115.693 45.938 1.00 52.40 200 PRO A CA 1
ATOM 1559 C C . PRO A 1 207 ? 23.352 114.412 46.398 1.00 47.16 200 PRO A C 1
ATOM 1560 O O . PRO A 1 207 ? 24.009 113.422 46.724 1.00 46.57 200 PRO A O 1
ATOM 1564 N N . ASP A 1 208 ? 22.017 114.440 46.422 1.00 43.49 201 ASP A N 1
ATOM 1565 C CA . ASP A 1 208 ? 21.271 113.214 46.697 1.00 49.37 201 ASP A CA 1
ATOM 1566 C C . ASP A 1 208 ? 21.337 112.253 45.520 1.00 48.47 201 ASP A C 1
ATOM 1567 O O . ASP A 1 208 ? 21.311 111.033 45.710 1.00 45.92 201 ASP A O 1
ATOM 1572 N N . ILE A 1 209 ? 21.412 112.783 44.301 1.00 44.10 202 ILE A N 1
ATOM 1573 C CA . ILE A 1 209 ? 21.437 111.984 43.084 1.00 42.99 202 ILE A CA 1
ATOM 1574 C C . ILE A 1 209 ? 22.504 112.547 42.159 1.00 42.88 202 ILE A C 1
ATOM 1575 O O . ILE A 1 209 ? 22.627 113.767 42.003 1.00 43.31 202 ILE A O 1
ATOM 1580 N N . LEU A 1 210 ? 23.261 111.655 41.534 1.00 42.23 203 LEU A N 1
ATOM 1581 C CA . LEU A 1 210 ? 24.157 111.989 40.435 1.00 47.36 203 LEU A CA 1
ATOM 1582 C C . LEU A 1 210 ? 23.640 111.262 39.202 1.00 47.75 203 LEU A C 1
ATOM 1583 O O . LEU A 1 210 ? 23.545 110.031 39.204 1.00 44.59 203 LEU A O 1
ATOM 1588 N N . ILE A 1 211 ? 23.300 112.019 38.164 1.00 44.27 204 ILE A N 1
ATOM 1589 C CA . ILE A 1 211 ? 22.736 111.486 36.929 1.00 43.05 204 ILE A CA 1
ATOM 1590 C C . ILE A 1 211 ? 23.739 111.712 35.806 1.00 48.30 204 ILE A C 1
ATOM 1591 O O . ILE A 1 211 ? 24.204 112.841 35.605 1.00 48.53 204 ILE A O 1
ATOM 1596 N N . ARG A 1 212 ? 24.062 110.651 35.067 1.00 43.96 205 ARG A N 1
ATOM 1597 C CA . ARG A 1 212 ? 24.807 110.785 33.821 1.00 46.59 205 ARG A CA 1
ATOM 1598 C C . ARG A 1 212 ? 24.014 110.179 32.671 1.00 42.98 205 ARG A C 1
ATOM 1599 O O . ARG A 1 212 ? 23.583 109.019 32.740 1.00 41.90 205 ARG A O 1
ATOM 1607 N N . THR A 1 213 ? 23.861 110.957 31.606 1.00 44.06 206 THR A N 1
ATOM 1608 C CA . THR A 1 213 ? 23.158 110.541 30.407 1.00 46.60 206 THR A CA 1
ATOM 1609 C C . THR A 1 213 ? 24.126 109.953 29.381 1.00 49.27 206 THR A C 1
ATOM 1610 O O . THR A 1 213 ? 25.350 110.077 29.493 1.00 50.59 206 THR A O 1
ATOM 1614 N N . SER A 1 214 ? 23.546 109.301 28.373 1.00 48.56 207 SER A N 1
ATOM 1615 C CA . SER A 1 214 ? 24.142 108.774 27.139 1.00 47.51 207 SER A CA 1
ATOM 1616 C C . SER A 1 214 ? 24.611 107.330 27.294 1.00 45.19 207 SER A C 1
ATOM 1617 O O . SER A 1 214 ? 25.103 106.763 26.319 1.00 48.22 207 SER A O 1
ATOM 1620 N N . GLY A 1 215 ? 24.470 106.716 28.469 1.00 46.42 208 GLY A N 1
ATOM 1621 C CA . GLY A 1 215 ? 24.812 105.320 28.636 1.00 47.48 208 GLY A CA 1
ATOM 1622 C C . GLY A 1 215 ? 26.227 105.044 29.099 1.00 48.75 208 GLY A C 1
ATOM 1623 O O . GLY A 1 215 ? 26.584 103.874 29.278 1.00 46.92 208 GLY A O 1
ATOM 1624 N N . GLU A 1 216 ? 27.050 106.070 29.291 1.00 47.56 209 GLU A N 1
ATOM 1625 C CA . GLU A 1 216 ? 28.371 105.849 29.864 1.00 52.25 209 GLU A CA 1
ATOM 1626 C C . GLU A 1 216 ? 28.241 105.547 31.352 1.00 56.19 209 GLU A C 1
ATOM 1627 O O . GLU A 1 216 ? 27.421 106.147 32.050 1.00 47.73 209 GLU A O 1
ATOM 1633 N N . VAL A 1 217 ? 29.048 104.605 31.843 1.00 52.78 210 VAL A N 1
ATOM 1634 C CA . VAL A 1 217 ? 28.972 104.239 33.255 1.00 46.77 210 VAL A CA 1
ATOM 1635 C C . VAL A 1 217 ? 30.261 104.644 33.959 1.00 45.40 210 VAL A C 1
ATOM 1636 O O . VAL A 1 217 ? 30.871 103.851 34.686 1.00 46.27 210 VAL A O 1
ATOM 1640 N N . ARG A 1 218 ? 30.670 105.895 33.759 1.00 47.32 211 ARG A N 1
ATOM 1641 C CA . ARG A 1 218 ? 31.838 106.461 34.418 1.00 47.55 211 ARG A CA 1
ATOM 1642 C C . ARG A 1 218 ? 31.474 107.848 34.925 1.00 49.10 211 ARG A C 1
ATOM 1643 O O . ARG A 1 218 ? 30.458 108.420 34.534 1.00 46.76 211 ARG A O 1
ATOM 1651 N N . LEU A 1 219 ? 32.313 108.383 35.811 1.00 46.84 212 LEU A N 1
ATOM 1652 C CA . LEU A 1 219 ? 32.057 109.679 36.431 1.00 48.70 212 LEU A CA 1
ATOM 1653 C C . LEU A 1 219 ? 32.796 110.826 35.758 1.00 51.69 212 LEU A C 1
ATOM 1654 O O . LEU A 1 219 ? 32.412 111.983 35.956 1.00 47.65 212 LEU A O 1
ATOM 1659 N N . SER A 1 220 ? 33.845 110.523 34.989 1.00 49.28 213 SER A N 1
ATOM 1660 C CA . SER A 1 220 ? 34.655 111.513 34.274 1.00 56.39 213 SER A CA 1
ATOM 1661 C C . SER A 1 220 ? 35.022 112.696 35.171 1.00 55.96 213 SER A C 1
ATOM 1662 O O . SER A 1 220 ? 34.828 113.860 34.813 1.00 52.07 213 SER A O 1
ATOM 1665 N N . ASP A 1 221 ? 35.529 112.382 36.369 1.00 50.28 214 ASP A N 1
ATOM 1666 C CA . ASP A 1 221 ? 36.184 113.375 37.232 1.00 50.00 214 ASP A CA 1
ATOM 1667 C C . ASP A 1 221 ? 35.206 114.442 37.731 1.00 52.12 214 ASP A C 1
ATOM 1668 O O . ASP A 1 221 ? 35.556 115.617 37.845 1.00 52.74 214 ASP A O 1
ATOM 1673 N N . PHE A 1 222 ? 33.979 114.032 38.054 1.00 51.29 215 PHE A N 1
ATOM 1674 C CA . PHE A 1 222 ? 32.921 114.952 38.469 1.00 51.73 215 PHE A CA 1
ATOM 1675 C C . PHE A 1 222 ? 32.464 114.626 39.884 1.00 45.62 215 PHE A C 1
ATOM 1676 O O . PHE A 1 222 ? 31.927 113.540 40.128 1.00 45.67 215 PHE A O 1
ATOM 1684 N N . LEU A 1 223 ? 32.662 115.575 40.806 1.00 46.52 216 LEU A N 1
ATOM 1685 C CA . LEU A 1 223 ? 32.098 115.508 42.158 1.00 49.10 216 LEU A CA 1
ATOM 1686 C C . LEU A 1 223 ? 32.422 114.178 42.831 1.00 49.90 216 LEU A C 1
ATOM 1687 O O . LEU A 1 223 ? 31.560 113.540 43.442 1.00 45.09 216 LEU A O 1
ATOM 1692 N N . LEU A 1 224 ? 33.674 113.742 42.696 1.00 45.28 217 LEU A N 1
ATOM 1693 C CA . LEU A 1 224 ? 34.051 112.431 43.221 1.00 50.78 217 LEU A CA 1
ATOM 1694 C C . LEU A 1 224 ? 33.956 112.399 44.739 1.00 53.26 217 LEU A C 1
ATOM 1695 O O . LEU A 1 224 ? 33.531 111.394 45.321 1.00 52.42 217 LEU A O 1
ATOM 1700 N N . TRP A 1 225 ? 34.366 113.483 45.397 1.00 47.89 218 TRP A N 1
ATOM 1701 C CA . TRP A 1 225 ? 34.258 113.554 46.849 1.00 50.08 218 TRP A CA 1
ATOM 1702 C C . TRP A 1 225 ? 32.801 113.648 47.278 1.00 50.41 218 TRP A C 1
ATOM 1703 O O . TRP A 1 225 ? 32.354 112.921 48.172 1.00 50.68 218 TRP A O 1
ATOM 1714 N N . GLN A 1 226 ? 32.038 114.526 46.626 1.00 50.54 219 GLN A N 1
ATOM 1715 C CA . GLN A 1 226 ? 30.688 114.835 47.077 1.00 53.35 219 GLN A CA 1
ATOM 1716 C C . GLN A 1 226 ? 29.708 113.689 46.823 1.00 52.03 219 GLN A C 1
ATOM 1717 O O . GLN A 1 226 ? 28.731 113.550 47.567 1.00 54.30 219 GLN A O 1
ATOM 1723 N N . THR A 1 227 ? 29.940 112.861 45.797 1.00 44.95 220 THR A N 1
ATOM 1724 C CA . THR A 1 227 ? 29.000 111.801 45.436 1.00 44.86 220 THR A CA 1
ATOM 1725 C C . THR A 1 227 ? 29.431 110.422 45.928 1.00 53.52 220 THR A C 1
ATOM 1726 O O . THR A 1 227 ? 28.977 109.412 45.381 1.00 60.15 220 THR A O 1
ATOM 1730 N N . SER A 1 228 ? 30.282 110.357 46.955 1.00 50.64 221 SER A N 1
ATOM 1731 C CA . SER A 1 228 ? 30.740 109.063 47.452 1.00 46.57 221 SER A CA 1
ATOM 1732 C C . SER A 1 228 ? 29.586 108.213 47.973 1.00 48.51 221 SER A C 1
ATOM 1733 O O . SER A 1 228 ? 29.637 106.980 47.894 1.00 47.25 221 SER A O 1
ATOM 1736 N N . HIS A 1 229 ? 28.538 108.846 48.502 1.00 48.33 222 HIS A N 1
ATOM 1737 C CA . HIS A 1 229 ? 27.383 108.134 49.037 1.00 45.35 222 HIS A CA 1
ATOM 1738 C C . HIS A 1 229 ? 26.087 108.587 48.365 1.00 51.43 222 HIS A C 1
ATOM 1739 O O . HIS A 1 229 ? 25.006 108.487 48.949 1.00 55.92 222 HIS A O 1
ATOM 1746 N N . SER A 1 230 ? 26.186 109.074 47.130 1.00 48.87 223 SER A N 1
ATOM 1747 C CA . SER A 1 230 ? 25.045 109.554 46.365 1.00 46.00 223 SER A CA 1
ATOM 1748 C C . SER A 1 230 ? 24.461 108.422 45.533 1.00 50.06 223 SER A C 1
ATOM 1749 O O . SER A 1 230 ? 25.166 107.493 45.131 1.00 51.20 223 SER A O 1
ATOM 1752 N N . CYS A 1 231 ? 23.167 108.508 45.255 1.00 48.92 224 CYS A N 1
ATOM 1753 C CA . CYS A 1 231 ? 22.557 107.482 44.424 1.00 51.57 224 CYS A CA 1
ATOM 1754 C C . CYS A 1 231 ? 22.928 107.762 42.967 1.00 47.42 224 CYS A C 1
ATOM 1755 O O . CYS A 1 231 ? 22.644 108.845 42.448 1.00 51.18 224 CYS A O 1
ATOM 1758 N N . LEU A 1 232 ? 23.598 106.809 42.324 1.00 47.14 225 LEU A N 1
ATOM 1759 C CA . LEU A 1 232 ? 24.139 106.984 40.979 1.00 49.36 225 LEU A CA 1
ATOM 1760 C C . LEU A 1 232 ? 23.156 106.453 39.949 1.00 49.20 225 LEU A C 1
ATOM 1761 O O . LEU A 1 232 ? 22.740 105.294 40.030 1.00 45.93 225 LEU A O 1
ATOM 1766 N N . VAL A 1 233 ? 22.812 107.284 38.967 1.00 44.95 226 VAL A N 1
ATOM 1767 C CA . VAL A 1 233 ? 21.837 106.920 37.940 1.00 44.50 226 VAL A CA 1
ATOM 1768 C C . VAL A 1 233 ? 22.492 107.113 36.575 1.00 44.68 226 VAL A C 1
ATOM 1769 O O . VAL A 1 233 ? 22.770 108.249 36.174 1.00 43.68 226 VAL A O 1
ATOM 1773 N N . PHE A 1 234 ? 22.730 106.009 35.860 1.00 40.38 227 PHE A N 1
ATOM 1774 C CA . PHE A 1 234 ? 23.282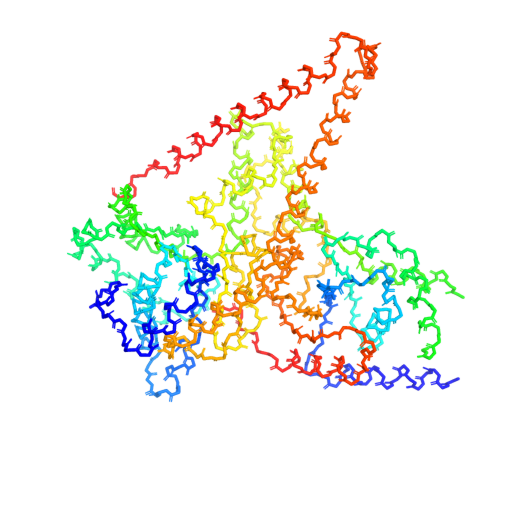 106.032 34.507 1.00 43.95 227 PHE A CA 1
ATOM 1775 C C . PHE A 1 234 ? 22.156 105.731 33.521 1.00 45.70 227 PHE A C 1
ATOM 1776 O O . PHE A 1 234 ? 21.656 104.603 33.470 1.00 46.44 227 PHE A O 1
ATOM 1784 N N . GLN A 1 235 ? 21.761 106.739 32.729 1.00 46.18 228 GLN A N 1
ATOM 1785 C CA . GLN A 1 235 ? 20.636 106.556 31.818 1.00 47.60 228 GLN A CA 1
ATOM 1786 C C . GLN A 1 235 ? 21.090 106.645 30.361 1.00 49.64 228 GLN A C 1
ATOM 1787 O O . GLN A 1 235 ? 21.920 107.494 30.026 1.00 48.56 228 GLN A O 1
ATOM 1793 N N . PRO A 1 236 ? 20.578 105.783 29.476 1.00 52.89 229 PRO A N 1
ATOM 1794 C CA . PRO A 1 236 ? 21.103 105.747 28.097 1.00 52.28 229 PRO A CA 1
ATOM 1795 C C . PRO A 1 236 ? 20.722 106.948 27.246 1.00 50.28 229 PRO A C 1
ATOM 1796 O O . PRO A 1 236 ? 21.428 107.224 26.266 1.00 50.73 229 PRO A O 1
ATOM 1800 N N . VAL A 1 237 ? 19.638 107.662 27.574 1.00 48.96 230 VAL A N 1
ATOM 1801 C CA . VAL A 1 237 ? 19.199 108.793 26.759 1.00 47.06 230 VAL A CA 1
ATOM 1802 C C . VAL A 1 237 ? 20.330 109.809 26.587 1.00 48.87 230 VAL A C 1
ATOM 1803 O O . VAL A 1 237 ? 21.123 110.051 27.506 1.00 45.47 230 VAL A O 1
ATOM 1807 N N . LEU A 1 238 ? 20.424 110.384 25.389 1.00 49.35 231 LEU A N 1
ATOM 1808 C CA . LEU A 1 238 ? 21.370 111.470 25.152 1.00 49.85 231 LEU A CA 1
ATOM 1809 C C . LEU A 1 238 ? 20.837 112.752 25.776 1.00 51.99 231 LEU A C 1
ATOM 1810 O O . LEU A 1 238 ? 19.627 112.992 25.788 1.00 50.28 231 LEU A O 1
ATOM 1815 N N . TRP A 1 239 ? 21.740 113.583 26.304 1.00 49.14 232 TRP A N 1
ATOM 1816 C CA . TRP A 1 239 ? 21.310 114.726 27.099 1.00 49.40 232 TRP A CA 1
ATOM 1817 C C . TRP A 1 239 ? 20.274 115.625 26.410 1.00 49.22 232 TRP A C 1
ATOM 1818 O O . TRP A 1 239 ? 19.262 115.938 27.027 1.00 46.02 232 TRP A O 1
ATOM 1829 N N . PRO A 1 240 ? 20.474 116.059 25.147 1.00 48.11 233 PRO A N 1
ATOM 1830 C CA . PRO A 1 240 ? 19.454 116.946 24.544 1.00 45.28 233 PRO A CA 1
ATOM 1831 C C . PRO A 1 240 ? 18.090 116.294 24.356 1.00 50.86 233 PRO A C 1
ATOM 1832 O O . PRO A 1 240 ? 17.135 117.004 24.013 1.00 51.63 233 PRO A O 1
ATOM 1836 N N . GLU A 1 241 ? 17.959 114.987 24.577 1.00 47.76 234 GLU A N 1
ATOM 1837 C CA . GLU A 1 241 ? 16.676 114.303 24.493 1.00 51.63 234 GLU A CA 1
ATOM 1838 C C . GLU A 1 241 ? 16.123 113.945 25.863 1.00 51.84 234 GLU A C 1
ATOM 1839 O O . GLU A 1 241 ? 15.174 113.162 25.947 1.00 48.59 234 GLU A O 1
ATOM 1845 N N . TYR A 1 242 ? 16.717 114.477 26.932 1.00 46.15 235 TYR A N 1
ATOM 1846 C CA . TYR A 1 242 ? 16.243 114.206 28.282 1.00 50.48 235 TYR A CA 1
ATOM 1847 C C . TYR A 1 242 ? 14.790 114.646 28.438 1.00 50.44 235 TYR A C 1
ATOM 1848 O O . TYR A 1 242 ? 14.382 115.699 27.940 1.00 51.96 235 TYR A O 1
ATOM 1857 N N . THR A 1 243 ? 14.002 113.824 29.120 1.00 47.81 236 THR A N 1
ATOM 1858 C CA . THR A 1 243 ? 12.594 114.116 29.350 1.00 49.14 236 THR A CA 1
ATOM 1859 C C . THR A 1 243 ? 12.312 114.181 30.843 1.00 48.70 236 THR A C 1
ATOM 1860 O O . THR A 1 243 ? 13.104 113.734 31.679 1.00 48.69 236 THR A O 1
ATOM 1864 N N . PHE A 1 244 ? 11.143 114.735 31.163 1.00 51.08 237 PHE A N 1
ATOM 1865 C CA . PHE A 1 244 ? 10.652 114.681 32.530 1.00 49.76 237 PHE A CA 1
ATOM 1866 C C . PHE A 1 244 ? 10.663 113.259 33.072 1.00 46.62 237 PHE A C 1
ATOM 1867 O O . PHE A 1 244 ? 10.897 113.049 34.268 1.00 44.46 237 PHE A O 1
ATOM 1875 N N . TRP A 1 245 ? 10.401 112.273 32.214 1.00 44.21 238 TRP A N 1
ATOM 1876 C CA . TRP A 1 245 ? 10.283 110.901 32.694 1.00 42.30 238 TRP A CA 1
ATOM 1877 C C . TRP A 1 245 ? 11.640 110.284 32.992 1.00 47.04 238 TRP A C 1
ATOM 1878 O O . TRP A 1 245 ? 11.737 109.426 33.877 1.00 47.92 238 TRP A O 1
ATOM 1889 N N . ASN A 1 246 ? 12.692 110.701 32.282 1.00 45.17 239 ASN A N 1
ATOM 1890 C CA . ASN A 1 246 ? 14.036 110.314 32.697 1.00 44.58 239 ASN A CA 1
ATOM 1891 C C . ASN A 1 246 ? 14.338 110.862 34.085 1.00 47.81 239 ASN A C 1
ATOM 1892 O O . ASN A 1 246 ? 14.860 110.147 34.950 1.00 48.81 239 ASN A O 1
ATOM 1897 N N . LEU A 1 247 ? 13.996 112.131 34.322 1.00 44.04 240 LEU A N 1
ATOM 1898 C CA . LEU A 1 247 ? 14.225 112.720 35.633 1.00 43.52 240 LEU A CA 1
ATOM 1899 C C . LEU A 1 247 ? 13.405 112.007 36.694 1.00 43.53 240 LEU A C 1
ATOM 1900 O O . LEU A 1 247 ? 13.901 111.724 37.794 1.00 44.62 240 LEU A O 1
ATOM 1905 N N . PHE A 1 248 ? 12.150 111.700 36.363 1.00 42.74 241 PHE A N 1
ATOM 1906 C CA . PHE A 1 248 ? 11.264 110.977 37.265 1.00 41.65 241 PHE A CA 1
ATOM 1907 C C . PHE A 1 248 ? 11.837 109.609 37.609 1.00 42.18 241 PHE A C 1
ATOM 1908 O O . PHE A 1 248 ? 11.837 109.194 38.777 1.00 42.36 241 PHE A O 1
ATOM 1916 N N . GLU A 1 249 ? 12.332 108.888 36.599 1.00 40.98 242 GLU A N 1
ATOM 1917 C CA . GLU A 1 249 ? 12.916 107.572 36.852 1.00 45.32 242 GLU A CA 1
ATOM 1918 C C . GLU A 1 249 ? 14.111 107.662 37.792 1.00 46.80 242 GLU A C 1
ATOM 1919 O O . GLU A 1 249 ? 14.297 106.796 38.659 1.00 43.61 242 GLU A O 1
ATOM 1925 N N . ALA A 1 250 ? 14.940 108.698 37.628 1.00 42.58 243 ALA A N 1
ATOM 1926 C CA . ALA A 1 250 ? 16.091 108.870 38.509 1.00 38.35 243 ALA A CA 1
ATOM 1927 C C . ALA A 1 250 ? 15.650 109.090 39.949 1.00 43.81 243 ALA A C 1
ATOM 1928 O O . ALA A 1 250 ? 16.256 108.555 40.885 1.00 48.58 243 ALA A O 1
ATOM 1930 N N . ILE A 1 251 ? 14.591 109.872 40.144 1.00 41.13 244 ILE A N 1
ATOM 1931 C CA . ILE A 1 251 ? 14.061 110.094 41.484 1.00 44.36 244 ILE A CA 1
ATOM 1932 C C . ILE A 1 251 ? 13.481 108.805 42.051 1.00 45.55 244 ILE A C 1
ATOM 1933 O O . ILE A 1 251 ? 13.661 108.498 43.235 1.00 43.12 244 ILE A O 1
ATOM 1938 N N . LEU A 1 252 ? 12.773 108.034 41.219 1.00 46.02 245 LEU A N 1
ATOM 1939 C CA . LEU A 1 252 ? 12.306 106.714 41.637 1.00 50.21 245 LEU A CA 1
ATOM 1940 C C . LEU A 1 252 ? 13.467 105.842 42.103 1.00 48.47 245 LEU A C 1
ATOM 1941 O O . LEU A 1 252 ? 13.366 105.145 43.120 1.00 47.72 245 LEU A O 1
ATOM 1946 N N . GLN A 1 253 ? 14.582 105.867 41.367 1.00 43.72 246 GLN A N 1
ATOM 1947 C CA . GLN A 1 253 ? 15.779 105.167 41.820 1.00 49.29 246 GLN A CA 1
ATOM 1948 C C . GLN A 1 253 ? 16.206 105.649 43.201 1.00 50.69 246 GLN A C 1
ATOM 1949 O O . GLN A 1 253 ? 16.528 104.842 44.079 1.00 49.41 246 GLN A O 1
ATOM 1955 N N . PHE A 1 254 ? 16.206 106.967 43.406 1.00 46.77 247 PHE A N 1
ATOM 1956 C CA . PHE A 1 254 ? 16.640 107.547 44.674 1.00 47.34 247 PHE A CA 1
ATOM 1957 C C . PHE A 1 254 ? 15.750 107.096 45.826 1.00 52.92 247 PHE A C 1
ATOM 1958 O O . PHE A 1 254 ? 16.243 106.749 46.906 1.00 51.22 247 PHE A O 1
ATOM 1966 N N . GLN A 1 255 ? 14.426 107.098 45.616 1.00 49.87 248 GLN A N 1
ATOM 1967 C CA . GLN A 1 255 ? 13.517 106.669 46.676 1.00 49.54 248 GLN A CA 1
ATOM 1968 C C . GLN A 1 255 ? 13.711 105.201 47.016 1.00 49.33 248 GLN A C 1
ATOM 1969 O O . GLN A 1 255 ? 13.591 104.814 48.185 1.00 51.23 248 GLN A O 1
ATOM 1975 N N . MET A 1 256 ? 14.028 104.370 46.020 1.00 49.15 249 MET A N 1
ATOM 1976 C CA A MET A 1 256 ? 14.243 102.956 46.305 0.50 56.85 249 MET A CA 1
ATOM 1977 C CA B MET A 1 256 ? 14.256 102.950 46.282 0.50 56.78 249 MET A CA 1
ATOM 1978 C C . MET A 1 256 ? 15.515 102.739 47.114 1.00 56.23 249 MET A C 1
ATOM 1979 O O . MET A 1 256 ? 15.541 101.891 48.013 1.00 54.36 249 MET A O 1
ATOM 1988 N N . ASN A 1 257 ? 16.568 103.500 46.823 1.00 56.20 250 ASN A N 1
ATOM 1989 C CA . ASN A 1 257 ? 17.838 103.386 47.533 1.00 56.62 250 ASN A CA 1
ATOM 1990 C C . ASN A 1 257 ? 17.848 104.108 48.874 1.00 56.75 250 ASN A C 1
ATOM 1991 O O . ASN A 1 257 ? 18.748 103.855 49.682 1.00 52.60 250 ASN A O 1
ATOM 1996 N N . HIS A 1 258 ? 16.877 104.990 49.128 1.00 53.07 251 HIS A N 1
ATOM 1997 C CA . HIS A 1 258 ? 17.039 105.994 50.179 1.00 60.90 251 HIS A CA 1
ATOM 1998 C C . HIS A 1 258 ? 17.269 105.366 51.552 1.00 63.60 251 HIS A C 1
ATOM 1999 O O . HIS A 1 258 ? 18.131 105.828 52.311 1.00 62.78 251 HIS A O 1
ATOM 2006 N N . SER A 1 259 ? 16.510 104.321 51.890 1.00 59.99 252 SER A N 1
ATOM 2007 C CA . SER A 1 259 ? 16.605 103.733 53.225 1.00 61.71 252 SER A CA 1
ATOM 2008 C C . SER A 1 259 ? 18.009 103.196 53.494 1.00 63.50 252 SER A C 1
ATOM 2009 O O . SER A 1 259 ? 18.656 103.580 54.475 1.00 61.95 252 SER A O 1
ATOM 2011 N N . VAL A 1 260 ? 18.499 102.306 52.626 1.00 63.73 253 VAL A N 1
ATOM 2012 C CA . VAL A 1 260 ? 19.834 101.741 52.817 1.00 65.29 253 VAL A CA 1
ATOM 2013 C C . VAL A 1 260 ? 20.905 102.821 52.674 1.00 62.57 253 VAL A C 1
ATOM 2014 O O . VAL A 1 260 ? 21.911 102.815 53.394 1.00 62.14 253 VAL A O 1
ATOM 2018 N N . LEU A 1 261 ? 20.699 103.778 51.766 1.00 62.11 254 LEU A N 1
ATOM 2019 C CA . LEU A 1 261 ? 21.714 104.800 51.529 1.00 62.18 254 LEU A CA 1
ATOM 2020 C C . LEU A 1 261 ? 21.851 105.743 52.717 1.00 69.01 254 LEU A C 1
ATOM 2021 O O . LEU A 1 261 ? 22.971 106.076 53.121 1.00 66.92 254 LEU A O 1
ATOM 2026 N N . GLN A 1 262 ? 20.730 106.199 53.282 1.00 69.56 255 GLN A N 1
ATOM 2027 C CA . GLN A 1 262 ? 20.823 107.052 54.462 1.00 75.26 255 GLN A CA 1
ATOM 2028 C C . GLN A 1 262 ? 21.359 106.287 55.664 1.00 71.30 255 GLN A C 1
ATOM 2029 O O . GLN A 1 262 ? 22.043 106.872 56.511 1.00 69.41 255 GLN A O 1
ATOM 2035 N N . LYS A 1 263 ? 21.055 104.992 55.764 1.00 65.41 256 LYS A N 1
ATOM 2036 C CA . LYS A 1 263 ? 21.666 104.174 56.806 1.00 68.48 256 LYS A CA 1
ATOM 2037 C C . LYS A 1 263 ? 23.176 104.106 56.623 1.00 67.87 256 LYS A C 1
ATOM 2038 O O . LYS A 1 263 ? 23.939 104.303 57.576 1.00 65.94 256 LYS A O 1
ATOM 2040 N N . ALA A 1 264 ? 23.627 103.826 55.398 1.00 69.14 257 ALA A N 1
ATOM 2041 C CA . ALA A 1 264 ? 25.063 103.774 55.138 1.00 71.69 257 ALA A CA 1
ATOM 2042 C C . ALA A 1 264 ? 25.713 105.131 55.376 1.00 65.60 257 ALA A C 1
ATOM 2043 O O . ALA A 1 264 ? 26.813 105.209 55.936 1.00 63.66 257 ALA A O 1
ATOM 2045 N N . ARG A 1 265 ? 25.040 106.211 54.966 1.00 62.18 258 ARG A N 1
ATOM 2046 C CA . ARG A 1 265 ? 25.539 107.558 55.228 1.00 67.49 258 ARG A CA 1
ATOM 2047 C C . ARG A 1 265 ? 25.710 107.799 56.722 1.00 72.44 258 ARG A C 1
ATOM 2048 O O . ARG A 1 265 ? 26.745 108.308 57.169 1.00 73.38 258 ARG A O 1
ATOM 2056 N N . ASP A 1 266 ? 24.688 107.450 57.509 1.00 67.43 259 ASP A N 1
ATOM 2057 C CA . ASP A 1 266 ? 24.740 107.678 58.950 1.00 70.73 259 ASP A CA 1
ATOM 2058 C C . ASP A 1 266 ? 25.792 106.799 59.616 1.00 70.62 259 ASP A C 1
ATOM 2059 O O . ASP A 1 266 ? 26.488 107.244 60.537 1.00 73.34 259 ASP A O 1
ATOM 2064 N N . MET A 1 267 ? 25.913 105.543 59.174 1.00 65.44 260 MET A N 1
ATOM 2065 C CA . MET A 1 267 ? 26.908 104.648 59.756 1.00 68.84 260 MET A CA 1
ATOM 2066 C C . MET A 1 267 ? 28.321 105.130 59.461 1.00 62.98 260 MET A C 1
ATOM 2067 O O . MET A 1 267 ? 29.206 105.045 60.321 1.00 65.52 260 MET A O 1
ATOM 2072 N N . TYR A 1 268 ? 28.559 105.611 58.238 1.00 64.51 261 TYR A N 1
ATOM 2073 C CA . TYR A 1 268 ? 29.841 106.231 57.923 1.00 63.00 261 TYR A CA 1
ATOM 2074 C C . TYR A 1 268 ? 30.112 107.404 58.854 1.00 63.41 261 TYR A C 1
ATOM 2075 O O . TYR A 1 268 ? 31.195 107.513 59.436 1.00 64.41 261 TYR A O 1
ATOM 2084 N N . ALA A 1 269 ? 29.122 108.286 59.020 1.00 63.77 262 ALA A N 1
ATOM 2085 C CA . ALA A 1 269 ? 29.310 109.454 59.871 1.00 63.67 262 ALA A CA 1
ATOM 2086 C C . ALA A 1 269 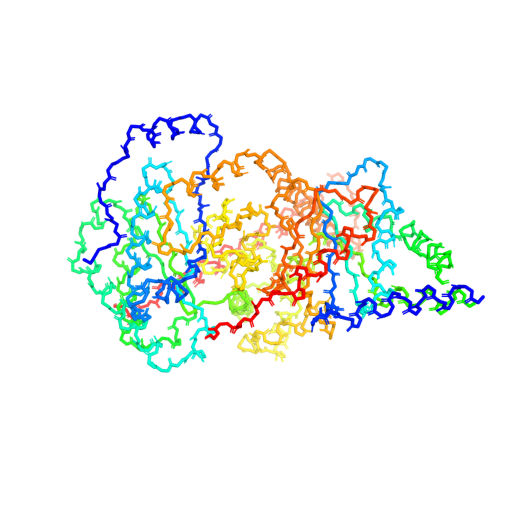? 29.519 109.053 61.325 1.00 67.87 262 ALA A C 1
ATOM 2087 O O . ALA A 1 269 ? 30.349 109.646 62.025 1.00 68.63 262 ALA A O 1
ATOM 2089 N N . GLU A 1 270 ? 28.781 108.045 61.797 1.00 64.48 263 GLU A N 1
ATOM 2090 C CA . GLU A 1 270 ? 28.952 107.601 63.174 1.00 67.51 263 GLU A CA 1
ATOM 2091 C C . GLU A 1 270 ? 30.320 106.963 63.376 1.00 68.59 263 GLU A C 1
ATOM 2092 O O . GLU A 1 270 ? 30.945 107.145 64.426 1.00 68.01 263 GLU A O 1
ATOM 2094 N N . GLU A 1 271 ? 30.805 106.218 62.380 1.00 62.65 264 GLU A N 1
ATOM 2095 C CA . GLU A 1 271 ? 32.124 105.609 62.502 1.00 60.66 264 GLU A CA 1
ATOM 2096 C C . GLU A 1 271 ? 33.225 106.661 62.448 1.00 58.57 264 GLU A C 1
ATOM 2097 O O . GLU A 1 271 ? 34.205 106.576 63.196 1.00 65.15 264 GLU A O 1
ATOM 2103 N N . ARG A 1 272 ? 33.074 107.670 61.584 1.00 61.08 265 ARG A N 1
ATOM 2104 C CA . ARG A 1 272 ? 34.082 108.723 61.480 1.00 65.65 265 ARG A CA 1
ATOM 2105 C C . ARG A 1 272 ? 34.178 109.531 62.767 1.00 66.12 265 ARG A C 1
ATOM 2106 O O . ARG A 1 272 ? 35.269 109.695 63.328 1.00 65.04 265 ARG A O 1
ATOM 2114 N N . LYS A 1 273 ? 33.043 110.069 63.235 1.00 68.25 266 LYS A N 1
ATOM 2115 C CA . LYS A 1 273 ? 33.036 110.850 64.470 1.00 75.25 266 LYS A CA 1
ATOM 2116 C C . LYS A 1 273 ? 33.661 110.064 65.601 1.00 81.07 266 LYS A C 1
ATOM 2117 O O . LYS A 1 273 ? 34.313 110.621 66.488 1.00 83.10 266 LYS A O 1
ATOM 2119 N N . ARG A 1 274 ? 33.393 108.757 65.625 1.00 76.27 267 ARG A N 1
ATOM 2120 C CA . ARG A 1 274 ? 33.894 107.820 66.642 1.00 76.79 267 ARG A CA 1
ATOM 2121 C C . ARG A 1 274 ? 35.356 107.542 66.533 1.00 66.51 267 ARG A C 1
ATOM 2122 O O . ARG A 1 274 ? 36.027 107.474 67.488 1.00 64.07 267 ARG A O 1
ATOM 2126 N N . GLN A 1 275 ? 35.828 107.280 65.355 1.00 63.89 268 GLN A N 1
ATOM 2127 C CA . GLN A 1 275 ? 37.278 107.131 65.199 1.00 65.21 268 GLN A CA 1
ATOM 2128 C C . GLN A 1 275 ? 38.011 108.425 65.543 1.00 70.04 268 GLN A C 1
ATOM 2129 O O . GLN A 1 275 ? 39.146 108.393 66.038 1.00 67.73 268 GLN A O 1
ATOM 2135 N N . GLN A 1 276 ? 37.382 109.571 65.270 1.00 67.46 269 GLN A N 1
ATOM 2136 C CA . GLN A 1 276 ? 37.944 110.855 65.673 1.00 65.72 269 GLN A CA 1
ATOM 2137 C C . GLN A 1 276 ? 38.015 110.972 67.190 1.00 67.39 269 GLN A C 1
ATOM 2138 O O . GLN A 1 276 ? 39.001 111.481 67.737 1.00 62.45 269 GLN A O 1
ATOM 2144 N N . LEU A 1 277 ? 36.975 110.505 67.885 1.00 66.67 270 LEU A N 1
ATOM 2145 C CA . LEU A 1 277 ? 36.983 110.542 69.342 1.00 65.94 270 LEU A CA 1
ATOM 2146 C C . LEU A 1 277 ? 38.109 109.686 69.904 1.00 67.35 270 LEU A C 1
ATOM 2147 O O . LEU A 1 277 ? 38.764 110.066 70.881 1.00 69.93 270 LEU A O 1
ATOM 2152 N N . GLU A 1 278 ? 38.360 108.531 69.288 1.00 68.54 271 GLU A N 1
ATOM 2153 C CA . GLU A 1 278 ? 39.393 107.636 69.797 1.00 70.48 271 GLU A CA 1
ATOM 2154 C C . GLU A 1 278 ? 40.786 108.198 69.542 1.00 62.65 271 GLU A C 1
ATOM 2155 O O . GLU A 1 278 ? 41.673 108.075 70.395 1.00 65.54 271 GLU A O 1
ATOM 2161 N N . ARG A 1 279 ? 40.998 108.817 68.376 1.00 64.58 272 ARG A N 1
ATOM 2162 C CA . ARG A 1 279 ? 42.269 109.489 68.122 1.00 69.96 272 ARG A CA 1
ATOM 2163 C C . ARG A 1 279 ? 42.496 110.613 69.125 1.00 67.32 272 ARG A C 1
ATOM 2164 O O . ARG A 1 279 ? 43.608 110.784 69.639 1.00 68.72 272 ARG A O 1
ATOM 2167 N N . ASP A 1 280 ? 41.444 111.374 69.434 1.00 62.76 273 ASP A N 1
ATOM 2168 C CA . ASP A 1 280 ? 41.580 112.478 70.379 1.00 67.21 273 ASP A CA 1
ATOM 2169 C C . ASP A 1 280 ? 41.828 111.964 71.791 1.00 70.86 273 ASP A C 1
ATOM 2170 O O . ASP A 1 280 ? 42.687 112.488 72.510 1.00 73.15 273 ASP A O 1
ATOM 2175 N N . GLN A 1 281 ? 41.079 110.939 72.208 1.00 67.79 274 GLN A N 1
ATOM 2176 C CA . GLN A 1 281 ? 41.330 110.341 73.515 1.00 63.12 274 GLN A CA 1
ATOM 2177 C C . GLN A 1 281 ? 42.750 109.801 73.598 1.00 60.37 274 GLN A C 1
ATOM 2178 O O . GLN A 1 281 ? 43.422 109.959 74.624 1.00 64.56 274 GLN A O 1
ATOM 2184 N N . ALA A 1 282 ? 43.234 109.181 72.517 1.00 61.05 275 ALA A N 1
ATOM 2185 C CA . ALA A 1 282 ? 44.600 108.662 72.513 1.00 64.12 275 ALA A CA 1
ATOM 2186 C C . ALA A 1 282 ? 45.620 109.790 72.618 1.00 64.14 275 ALA A C 1
ATOM 2187 O O . ALA A 1 282 ? 46.636 109.650 73.312 1.00 67.95 275 ALA A O 1
ATOM 2189 N N . THR A 1 283 ? 45.365 110.914 71.940 1.00 64.50 276 THR A N 1
ATOM 2190 C CA . THR A 1 283 ? 46.273 112.054 72.026 1.00 65.69 276 THR A CA 1
ATOM 2191 C C . THR A 1 283 ? 46.286 112.631 73.436 1.00 70.02 276 THR A C 1
ATOM 2192 O O . THR A 1 283 ? 47.353 112.917 73.995 1.00 73.98 276 THR A O 1
ATOM 2196 N N . VAL A 1 284 ? 45.103 112.798 74.033 1.00 64.91 277 VAL A N 1
ATOM 2197 C CA . VAL A 1 284 ? 45.021 113.258 75.416 1.00 66.75 277 VAL A CA 1
ATOM 2198 C C . VAL A 1 284 ? 45.739 112.283 76.342 1.00 68.90 277 VAL A C 1
ATOM 2199 O O . VAL A 1 284 ? 46.433 112.690 77.282 1.00 69.66 277 VAL A O 1
ATOM 2203 N N . THR A 1 285 ? 45.606 110.981 76.072 1.00 67.29 278 THR A N 1
ATOM 2204 C CA . THR A 1 285 ? 46.312 109.984 76.874 1.00 70.99 278 THR A CA 1
ATOM 2205 C C . THR A 1 285 ? 47.823 110.136 76.739 1.00 70.76 278 THR A C 1
ATOM 2206 O O . THR A 1 285 ? 48.555 110.035 77.732 1.00 74.66 278 THR A O 1
ATOM 2210 N N . GLU A 1 286 ? 48.309 110.381 75.517 1.00 71.48 279 GLU A N 1
ATOM 2211 C CA . GLU A 1 286 ? 49.746 110.543 75.307 1.00 75.00 279 GLU A CA 1
ATOM 2212 C C . GLU A 1 286 ? 50.282 111.749 76.069 1.00 77.33 279 GLU A C 1
ATOM 2213 O O . GLU A 1 286 ? 51.346 111.676 76.694 1.00 78.84 279 GLU A O 1
ATOM 2215 N N . GLN A 1 287 ? 49.555 112.868 76.032 1.00 78.95 280 GLN A N 1
ATOM 2216 C CA . GLN A 1 287 ? 49.928 114.019 76.843 1.00 82.95 280 GLN A CA 1
ATOM 2217 C C . GLN A 1 287 ? 49.832 113.722 78.334 1.00 86.77 280 GLN A C 1
ATOM 2218 O O . GLN A 1 287 ? 50.524 114.366 79.129 1.00 91.55 280 GLN A O 1
ATOM 2220 N N . LEU A 1 288 ? 49.004 112.756 78.731 1.00 90.03 281 LEU A N 1
ATOM 2221 C CA . LEU A 1 288 ? 48.894 112.369 80.132 1.00 93.12 281 LEU A CA 1
ATOM 2222 C C . LEU A 1 288 ? 49.825 111.227 80.517 1.00 96.40 281 LEU A C 1
ATOM 2223 O O . LEU A 1 288 ? 50.178 111.114 81.696 1.00 103.94 281 LEU A O 1
ATOM 2228 N N . LEU A 1 289 ? 50.219 110.374 79.568 1.00 96.61 282 LEU A N 1
ATOM 2229 C CA . LEU A 1 289 ? 51.341 109.473 79.815 1.00 97.13 282 LEU A CA 1
ATOM 2230 C C . LEU A 1 289 ? 52.603 110.275 80.107 1.00 101.05 282 LEU A C 1
ATOM 2231 O O . LEU A 1 289 ? 53.313 110.013 81.085 1.00 103.30 282 LEU A O 1
ATOM 2233 N N . ARG A 1 290 ? 52.890 111.269 79.269 1.00 93.00 283 ARG A N 1
ATOM 2234 C CA . ARG A 1 290 ? 53.855 112.291 79.628 1.00 95.55 283 ARG A CA 1
ATOM 2235 C C . ARG A 1 290 ? 53.261 113.190 80.712 1.00 102.35 283 ARG A C 1
ATOM 2236 O O . ARG A 1 290 ? 52.087 113.076 81.076 1.00 109.31 283 ARG A O 1
ATOM 2238 N N . GLU A 1 291 ? 54.098 114.083 81.246 1.00 97.68 284 GLU A N 1
ATOM 2239 C CA . GLU A 1 291 ? 53.741 114.943 82.374 1.00 94.88 284 GLU A CA 1
ATOM 2240 C C . GLU A 1 291 ? 53.464 114.136 83.642 1.00 95.62 284 GLU A C 1
ATOM 2241 O O . GLU A 1 291 ? 53.313 114.711 84.724 1.00 100.59 284 GLU A O 1
ATOM 2247 N N . GLY A 1 292 ? 53.393 112.809 83.526 1.00 93.31 285 GLY A N 1
ATOM 2248 C CA . GLY A 1 292 ? 53.290 111.928 84.671 1.00 89.54 285 GLY A CA 1
ATOM 2249 C C . GLY A 1 292 ? 51.929 111.837 85.325 1.00 92.88 285 GLY A C 1
ATOM 2250 O O . GLY A 1 292 ? 51.797 111.131 86.334 1.00 86.53 285 GLY A O 1
ATOM 2251 N N . LEU A 1 293 ? 50.913 112.515 84.796 1.00 97.57 286 LEU A N 1
ATOM 2252 C CA . LEU A 1 293 ? 49.589 112.474 85.398 1.00 96.85 286 LEU A CA 1
ATOM 2253 C C . LEU A 1 293 ? 48.903 111.137 85.102 1.00 98.14 286 LEU A C 1
ATOM 2254 O O . LEU A 1 293 ? 49.394 110.309 84.330 1.00 99.72 286 LEU A O 1
ATOM 2256 N N . GLN A 1 294 ? 47.747 110.935 85.731 1.00 96.99 287 GLN A N 1
ATOM 2257 C CA . GLN A 1 294 ? 47.027 109.675 85.621 1.00 95.56 287 GLN A CA 1
ATOM 2258 C C . GLN A 1 294 ? 46.170 109.638 84.357 1.00 93.18 287 GLN A C 1
ATOM 2259 O O . GLN A 1 294 ? 45.806 110.669 83.785 1.00 89.16 287 GLN A O 1
ATOM 2265 N N . ALA A 1 295 ? 45.846 108.415 83.923 1.00 95.56 288 ALA A N 1
ATOM 2266 C CA . ALA A 1 295 ? 44.961 108.238 82.777 1.00 95.69 288 ALA A CA 1
ATOM 2267 C C . ALA A 1 295 ? 43.511 108.560 83.113 1.00 95.59 288 ALA A C 1
ATOM 2268 O O . ALA A 1 295 ? 42.737 108.893 82.209 1.00 87.71 288 ALA A O 1
ATOM 2270 N N . SER A 1 296 ? 43.132 108.464 84.386 1.00 98.75 289 SER A N 1
ATOM 2271 C CA . SER A 1 296 ? 41.782 108.773 84.836 1.00 88.27 289 SER A CA 1
ATOM 2272 C C . SER A 1 296 ? 41.816 109.110 86.317 1.00 79.40 289 SER A C 1
ATOM 2273 O O . SER A 1 296 ? 42.724 108.697 87.044 1.00 85.59 289 SER A O 1
ATOM 2276 N N . GLY A 1 297 ? 40.809 109.853 86.753 1.00 68.11 290 GLY A N 1
ATOM 2277 C CA . GLY A 1 297 ? 40.721 110.251 88.145 1.00 66.69 290 GLY A CA 1
ATOM 2278 C C . GLY A 1 297 ? 39.453 111.037 88.382 1.00 67.00 290 GLY A C 1
ATOM 2279 O O . GLY A 1 297 ? 38.768 111.457 87.445 1.00 66.55 290 GLY A O 1
ATOM 2280 N N . ASP A 1 298 ? 39.146 111.230 89.666 1.00 68.26 291 ASP A N 1
ATOM 2281 C CA . ASP A 1 298 ? 37.964 112.005 90.025 1.00 72.75 291 ASP A CA 1
ATOM 2282 C C . ASP A 1 298 ? 38.066 113.443 89.534 1.00 69.92 291 ASP A C 1
ATOM 2283 O O . ASP A 1 298 ? 37.040 114.099 89.321 1.00 72.71 291 ASP A O 1
ATOM 2288 N N . ALA A 1 299 ? 39.289 113.948 89.340 1.00 67.83 292 ALA A N 1
ATOM 2289 C CA . ALA A 1 299 ? 39.480 115.314 88.865 1.00 74.48 292 ALA A CA 1
ATOM 2290 C C . ALA A 1 299 ? 38.971 115.524 87.446 1.00 75.49 292 ALA A C 1
ATOM 2291 O O . ALA A 1 299 ? 38.897 116.677 87.005 1.00 74.87 292 ALA A O 1
ATOM 2293 N N . GLN A 1 300 ? 38.625 114.451 86.731 1.00 70.88 293 GLN A N 1
ATOM 2294 C CA . GLN A 1 300 ? 38.092 114.547 85.374 1.00 74.86 293 GLN A CA 1
ATOM 2295 C C . GLN A 1 300 ? 39.038 115.322 84.459 1.00 77.00 293 GLN A C 1
ATOM 2296 O O . GLN A 1 300 ? 38.618 116.127 83.624 1.00 77.23 293 GLN A O 1
ATOM 2302 N N . LEU A 1 301 ? 40.336 115.051 84.613 1.00 78.71 294 LEU A N 1
ATOM 2303 C CA . LEU A 1 301 ? 41.363 115.804 83.901 1.00 76.51 294 LEU A CA 1
ATOM 2304 C C . LEU A 1 301 ? 41.280 115.585 82.393 1.00 75.71 294 LEU A C 1
ATOM 2305 O O . LEU A 1 301 ? 41.346 116.541 81.612 1.00 67.46 294 LEU A O 1
ATOM 2310 N N . ARG A 1 302 ? 41.146 114.332 81.959 1.00 76.27 295 ARG A N 1
ATOM 2311 C CA . ARG A 1 302 ? 41.181 114.057 80.527 1.00 76.14 295 ARG A CA 1
ATOM 2312 C C . ARG A 1 302 ? 39.948 114.591 79.808 1.00 78.18 295 ARG A C 1
ATOM 2313 O O . ARG A 1 302 ? 39.992 114.799 78.589 1.00 80.78 295 ARG A O 1
ATOM 2321 N N . ARG A 1 303 ? 38.902 114.822 80.579 1.00 80.34 296 ARG A N 1
ATOM 2322 C CA . ARG A 1 303 ? 37.640 115.308 80.082 1.00 83.90 296 ARG A CA 1
ATOM 2323 C C . ARG A 1 303 ? 37.722 116.775 79.658 1.00 83.06 296 ARG A C 1
ATOM 2324 O O . ARG A 1 303 ? 37.229 117.141 78.604 1.00 80.30 296 ARG A O 1
ATOM 2332 N N . THR A 1 304 ? 38.342 117.605 80.490 1.00 84.83 297 THR A N 1
ATOM 2333 C CA . THR A 1 304 ? 38.569 119.017 80.210 1.00 83.10 297 THR A CA 1
ATOM 2334 C C . THR A 1 304 ? 39.693 119.205 79.198 1.00 76.19 297 THR A C 1
ATOM 2335 O O . THR A 1 304 ? 39.641 120.134 78.386 1.00 83.62 297 THR A O 1
ATOM 2339 N N . ARG A 1 305 ? 40.705 118.332 79.217 1.00 72.45 298 ARG A N 1
ATOM 2340 C CA . ARG A 1 305 ? 41.703 118.342 78.151 1.00 73.05 298 ARG A CA 1
ATOM 2341 C C . ARG A 1 305 ? 41.070 117.994 76.807 1.00 77.48 298 ARG A C 1
ATOM 2342 O O . ARG A 1 305 ? 41.399 118.600 75.781 1.00 71.96 298 ARG A O 1
ATOM 2344 N N . LEU A 1 306 ? 40.156 117.018 76.796 1.00 76.78 299 LEU A N 1
ATOM 2345 C CA . LEU A 1 306 ? 39.433 116.680 75.572 1.00 77.18 299 LEU A CA 1
ATOM 2346 C C . LEU A 1 306 ? 38.536 117.828 75.122 1.00 80.34 299 LEU A C 1
ATOM 2347 O O . LEU A 1 306 ? 38.462 118.136 73.926 1.00 77.99 299 LEU A O 1
ATOM 2352 N N . HIS A 1 307 ? 37.839 118.463 76.068 1.00 80.57 300 HIS A N 1
ATOM 2353 C CA . HIS A 1 307 ? 37.001 119.614 75.749 1.00 80.77 300 HIS A CA 1
ATOM 2354 C C . HIS A 1 307 ? 37.827 120.744 75.147 1.00 79.36 300 HIS A C 1
ATOM 2355 O O . HIS A 1 307 ? 37.434 121.353 74.146 1.00 80.82 300 HIS A O 1
ATOM 2362 N N . LYS A 1 308 ? 38.986 121.033 75.744 1.00 76.61 301 LYS A N 1
ATOM 2363 C CA . LYS A 1 308 ? 39.806 122.143 75.268 1.00 76.33 301 LYS A CA 1
ATOM 2364 C C . LYS A 1 308 ? 40.493 121.803 73.951 1.00 73.39 301 LYS A C 1
ATOM 2365 O O . LYS A 1 308 ? 40.674 122.680 73.098 1.00 71.28 301 LYS A O 1
ATOM 2367 N N . LEU A 1 309 ? 40.889 120.540 73.769 1.00 71.73 302 LEU A N 1
ATOM 2368 C CA . LEU A 1 309 ? 41.503 120.132 72.509 1.00 72.56 302 LEU A CA 1
ATOM 2369 C C . LEU A 1 309 ? 40.570 120.411 71.335 1.00 74.14 302 LEU A C 1
ATOM 2370 O O . LEU A 1 309 ? 40.970 121.022 70.337 1.00 70.97 302 LEU A O 1
ATOM 2375 N N . SER A 1 310 ? 39.311 119.981 71.448 1.00 71.36 303 SER A N 1
ATOM 2376 C CA . SER A 1 310 ? 38.368 120.157 70.349 1.00 77.99 303 SER A CA 1
ATOM 2377 C C . SER A 1 310 ? 37.950 121.615 70.202 1.00 82.14 303 SER A C 1
ATOM 2378 O O . SER A 1 310 ? 37.865 122.128 69.080 1.00 79.10 303 SER A O 1
ATOM 2381 N N . ALA A 1 311 ? 37.683 122.296 71.321 1.00 83.18 304 ALA A N 1
ATOM 2382 C CA . ALA A 1 311 ? 37.264 123.693 71.252 1.00 82.27 304 ALA A CA 1
ATOM 2383 C C . ALA A 1 311 ? 38.340 124.562 70.614 1.00 84.92 304 ALA A C 1
ATOM 2384 O O . ALA A 1 311 ? 38.040 125.416 69.771 1.00 86.58 304 ALA A O 1
ATOM 2386 N N . ARG A 1 312 ? 39.603 124.355 70.996 1.00 86.29 305 ARG A N 1
ATOM 2387 C CA . ARG A 1 312 ? 40.690 125.089 70.357 1.00 85.19 305 ARG A CA 1
ATOM 2388 C C . ARG A 1 312 ? 40.831 124.705 68.889 1.00 78.07 305 ARG A C 1
ATOM 2389 O O . ARG A 1 312 ? 41.200 125.546 68.061 1.00 75.96 305 ARG A O 1
ATOM 2391 N N . ARG A 1 313 ? 40.545 123.448 68.549 1.00 71.56 306 ARG A N 1
ATOM 2392 C CA . ARG A 1 313 ? 40.523 123.046 67.148 1.00 72.05 306 ARG A CA 1
ATOM 2393 C C . ARG A 1 313 ? 39.393 123.743 66.400 1.00 74.19 306 ARG A C 1
ATOM 2394 O O . ARG A 1 313 ? 39.595 124.270 65.299 1.00 73.05 306 ARG A O 1
ATOM 2402 N N . GLU A 1 314 ? 38.192 123.754 66.985 1.00 75.05 307 GLU A N 1
ATOM 2403 C CA . GLU A 1 314 ? 37.052 124.390 66.332 1.00 77.94 307 GLU A CA 1
ATOM 2404 C C . GLU A 1 314 ? 37.264 125.893 66.186 1.00 80.65 307 GLU A C 1
ATOM 2405 O O . GLU A 1 314 ? 36.846 126.490 65.187 1.00 82.18 307 GLU A O 1
ATOM 2407 N N . GLU A 1 315 ? 37.917 126.521 67.168 1.00 82.44 308 GLU A N 1
ATOM 2408 C CA . GLU A 1 315 ? 38.192 127.953 67.076 1.00 80.45 308 GLU A CA 1
ATOM 2409 C C . GLU A 1 315 ? 39.133 128.255 65.914 1.00 82.18 308 GLU A C 1
ATOM 2410 O O . GLU A 1 315 ? 38.880 129.165 65.117 1.00 86.33 308 GLU A O 1
ATOM 2412 N N . ARG A 1 316 ? 40.225 127.492 65.799 1.00 80.66 309 ARG A N 1
ATOM 2413 C CA . ARG A 1 316 ? 41.139 127.666 64.673 1.00 75.99 309 ARG A CA 1
ATOM 2414 C C . ARG A 1 316 ? 40.439 127.404 63.344 1.00 76.82 309 ARG A C 1
ATOM 2415 O O . ARG A 1 316 ? 40.690 128.099 62.353 1.00 75.01 309 ARG A O 1
ATOM 2423 N N . VAL A 1 317 ? 39.570 126.393 63.301 1.00 69.29 310 VAL A N 1
ATOM 2424 C CA . VAL A 1 317 ? 38.873 126.069 62.061 1.00 74.60 310 VAL A CA 1
ATOM 2425 C C . VAL A 1 317 ? 37.921 127.197 61.678 1.00 75.79 310 VAL A C 1
ATOM 2426 O O . VAL A 1 317 ? 37.914 127.660 60.531 1.00 69.59 310 VAL A O 1
ATOM 2430 N N . GLN A 1 318 ? 37.109 127.658 62.634 1.00 70.91 311 GLN A N 1
ATOM 2431 C CA . GLN A 1 318 ? 36.194 128.761 62.359 1.00 72.82 311 GLN A CA 1
ATOM 2432 C C . GLN A 1 318 ? 36.949 130.004 61.902 1.00 75.05 311 GLN A C 1
ATOM 2433 O O . GLN A 1 318 ? 36.511 130.701 60.978 1.00 75.24 311 GLN A O 1
ATOM 2435 N N . GLY A 1 319 ? 38.093 130.290 62.528 1.00 76.99 312 GLY A N 1
ATOM 2436 C CA . GLY A 1 319 ? 38.884 131.435 62.110 1.00 78.33 312 GLY A CA 1
ATOM 2437 C C . GLY A 1 319 ? 39.497 131.253 60.735 1.00 75.60 312 GLY A C 1
ATOM 2438 O O . GLY A 1 319 ? 39.615 132.211 59.967 1.00 74.34 312 GLY A O 1
ATOM 2439 N N . PHE A 1 320 ? 39.896 130.024 60.404 1.00 73.03 313 PHE A N 1
ATOM 2440 C CA . PHE A 1 320 ? 40.450 129.760 59.080 1.00 70.35 313 PHE A CA 1
ATOM 2441 C C . PHE A 1 320 ? 39.387 129.915 57.997 1.00 75.65 313 PHE A C 1
ATOM 2442 O O . PHE A 1 320 ? 39.639 130.533 56.955 1.00 76.81 313 PHE A O 1
ATOM 2450 N N . LEU A 1 321 ? 38.190 129.374 58.234 1.00 68.92 314 LEU A N 1
ATOM 2451 C CA . LEU A 1 321 ? 37.143 129.414 57.219 1.00 73.30 314 LEU A CA 1
ATOM 2452 C C . LEU A 1 321 ? 36.728 130.845 56.906 1.00 79.42 314 LEU A C 1
ATOM 2453 O O . LEU A 1 321 ? 36.459 131.180 55.746 1.00 76.71 314 LEU A O 1
ATOM 2458 N N . GLN A 1 322 ? 36.681 131.706 57.927 1.00 84.79 315 GLN A N 1
ATOM 2459 C CA . GLN A 1 322 ? 36.300 133.098 57.709 1.00 84.44 315 GLN A CA 1
ATOM 2460 C C . GLN A 1 322 ? 37.325 133.823 56.844 1.00 88.63 315 GLN A C 1
ATOM 2461 O O . GLN A 1 322 ? 36.960 134.602 55.956 1.00 89.03 315 GLN A O 1
ATOM 2463 N N . ALA A 1 323 ? 38.616 133.578 57.086 1.00 87.82 316 ALA A N 1
ATOM 2464 C CA . ALA A 1 323 ? 39.647 134.173 56.241 1.00 81.99 316 ALA A CA 1
ATOM 2465 C C . ALA A 1 323 ? 39.610 133.593 54.832 1.00 75.25 316 ALA A C 1
ATOM 2466 O O . ALA A 1 323 ? 39.850 134.310 53.854 1.00 83.16 316 ALA A O 1
ATOM 2468 N N . LEU A 1 324 ? 39.316 132.298 54.704 1.00 73.16 317 LEU A N 1
ATOM 2469 C CA . LEU A 1 324 ? 39.191 131.704 53.376 1.00 76.79 317 LEU A CA 1
ATOM 2470 C C . LEU A 1 324 ? 37.965 132.244 52.649 1.00 86.21 317 LEU A C 1
ATOM 2471 O O . LEU A 1 324 ? 38.024 132.529 51.447 1.00 83.38 317 LEU A O 1
ATOM 2476 N N . GLU A 1 325 ? 36.846 132.393 53.362 1.00 88.43 318 GLU A N 1
ATOM 2477 C CA . GLU A 1 325 ? 35.660 132.981 52.750 1.00 86.59 318 GLU A CA 1
ATOM 2478 C C . GLU A 1 325 ? 35.917 134.423 52.329 1.00 79.86 318 GLU A C 1
ATOM 2479 O O . GLU A 1 325 ? 35.503 134.840 51.241 1.00 75.23 318 GLU A O 1
ATOM 2485 N N . LEU A 1 326 ? 36.606 135.197 53.175 1.00 81.53 319 LEU A N 1
ATOM 2486 C CA . LEU A 1 326 ? 36.929 136.577 52.821 1.00 83.85 319 LEU A CA 1
ATOM 2487 C C . LEU A 1 326 ? 37.849 136.635 51.608 1.00 86.31 319 LEU A C 1
ATOM 2488 O O . LEU A 1 326 ? 37.700 137.511 50.748 1.00 88.45 319 LEU A O 1
ATOM 2490 N N . LYS A 1 327 ? 38.813 135.715 51.526 1.00 88.71 320 LYS A N 1
ATOM 2491 C CA . LYS A 1 327 ? 39.660 135.643 50.340 1.00 87.26 320 LYS A CA 1
ATOM 2492 C C . LYS A 1 327 ? 38.845 135.257 49.116 1.00 82.56 320 LYS A C 1
ATOM 2493 O O . LYS A 1 327 ? 39.099 135.749 48.010 1.00 81.98 320 LYS A O 1
ATOM 2499 N N . ARG A 1 328 ? 37.853 134.383 49.297 1.00 80.33 321 ARG A N 1
ATOM 2500 C CA . ARG A 1 328 ? 36.997 133.997 48.184 1.00 74.59 321 ARG A CA 1
ATOM 2501 C C . ARG A 1 328 ? 36.070 135.136 47.783 1.00 77.03 321 ARG A C 1
ATOM 2502 O O . ARG A 1 328 ? 35.793 135.324 46.595 1.00 76.17 321 ARG A O 1
ATOM 2510 N N . ALA A 1 329 ? 35.635 135.954 48.716 1.00 84.67 322 ALA A N 1
ATOM 2511 C CA . ALA A 1 329 ? 34.757 137.041 48.321 1.00 86.34 322 ALA A CA 1
ATOM 2512 C C . ALA A 1 329 ? 35.512 138.294 47.893 1.00 91.75 322 ALA A C 1
ATOM 2513 O O . ALA A 1 329 ? 34.905 139.258 47.468 1.00 99.08 322 ALA A O 1
ATOM 2515 N N . ASP A 1 330 ? 36.825 138.234 48.016 1.00 92.45 323 ASP A N 1
ATOM 2516 C CA . ASP A 1 330 ? 37.684 139.327 47.645 1.00 102.44 323 ASP A CA 1
ATOM 2517 C C . ASP A 1 330 ? 37.843 139.313 46.154 1.00 109.85 323 ASP A C 1
ATOM 2518 O O . ASP A 1 330 ? 38.806 138.773 45.641 1.00 106.20 323 ASP A O 1
ATOM 2523 N N . TRP A 1 331 ? 36.870 139.855 45.444 1.00 119.83 324 TRP A N 1
ATOM 2524 C CA . TRP A 1 331 ? 36.988 139.884 44.001 1.00 120.02 324 TRP A CA 1
ATOM 2525 C C . TRP A 1 331 ? 36.759 141.215 43.303 1.00 118.50 324 TRP A C 1
ATOM 2526 O O . TRP A 1 331 ? 35.697 141.834 43.401 1.00 109.81 324 TRP A O 1
ATOM 2537 N N . LEU A 1 332 ? 37.784 141.599 42.558 1.00 120.48 325 LEU A N 1
ATOM 2538 C CA . LEU A 1 332 ? 37.788 142.806 41.775 1.00 124.67 325 LEU A CA 1
ATOM 2539 C C . LEU A 1 332 ? 37.640 142.326 40.354 1.00 118.44 325 LEU A C 1
ATOM 2540 O O . LEU A 1 332 ? 37.917 143.043 39.405 1.00 121.29 325 LEU A O 1
ATOM 2542 N N . ALA A 1 333 ? 37.232 141.074 40.225 1.00 107.13 326 ALA A N 1
ATOM 2543 C CA . ALA A 1 333 ? 37.001 140.487 38.912 1.00 100.69 326 ALA A CA 1
ATOM 2544 C C . ALA A 1 333 ? 35.606 140.781 38.374 1.00 105.70 326 ALA A C 1
ATOM 2545 O O . ALA A 1 333 ? 35.323 140.447 37.218 1.00 109.29 326 ALA A O 1
ATOM 2547 N N . ARG A 1 334 ? 34.738 141.394 39.174 1.00 106.74 327 ARG A N 1
ATOM 2548 C CA . ARG A 1 334 ? 33.406 141.781 38.721 1.00 103.48 327 ARG A CA 1
ATOM 2549 C C . ARG A 1 334 ? 33.201 143.285 38.872 1.00 106.49 327 ARG A C 1
ATOM 2550 O O . ARG A 1 334 ? 33.164 143.807 39.987 1.00 107.55 327 ARG A O 1
ATOM 2552 N N . LEU B 2 13 ? 48.309 67.915 35.103 1.00 133.81 78 LEU B N 1
ATOM 2553 C CA . LEU B 2 13 ? 48.538 68.650 33.864 1.00 130.57 78 LEU B CA 1
ATOM 2554 C C . LEU B 2 13 ? 47.252 69.301 33.370 1.00 134.48 78 LEU B C 1
ATOM 2555 O O . LEU B 2 13 ? 47.286 70.234 32.565 1.00 132.75 78 LEU B O 1
ATOM 2557 N N . ALA B 2 14 ? 46.113 68.801 33.858 1.00 139.41 79 ALA B N 1
ATOM 2558 C CA . ALA B 2 14 ? 44.832 69.414 33.524 1.00 134.05 79 ALA B CA 1
ATOM 2559 C C . ALA B 2 14 ? 44.720 70.833 34.065 1.00 129.04 79 ALA B C 1
ATOM 2560 O O . ALA B 2 14 ? 43.935 71.628 33.535 1.00 121.77 79 ALA B O 1
ATOM 2562 N N . ALA B 2 15 ? 45.483 71.166 35.109 1.00 130.94 80 ALA B N 1
ATOM 2563 C CA . ALA B 2 15 ? 45.507 72.540 35.598 1.00 123.03 80 ALA B CA 1
ATOM 2564 C C . ALA B 2 15 ? 46.211 73.468 34.617 1.00 120.57 80 ALA B C 1
ATOM 2565 O O . ALA B 2 15 ? 45.892 74.662 34.559 1.00 116.60 80 ALA B O 1
ATOM 2567 N N . ALA B 2 16 ? 47.166 72.943 33.843 1.00 122.76 81 ALA B N 1
ATOM 2568 C CA . ALA B 2 16 ? 47.820 73.756 32.823 1.00 118.54 81 ALA B CA 1
ATOM 2569 C C . ALA B 2 16 ? 46.855 74.102 31.696 1.00 114.32 81 ALA B C 1
ATOM 2570 O O . ALA B 2 16 ? 46.912 75.204 31.137 1.00 104.38 81 ALA B O 1
ATOM 2572 N N . HIS B 2 17 ? 45.958 73.174 31.353 1.00 118.89 82 HIS B N 1
ATOM 2573 C CA . HIS B 2 17 ? 44.951 73.451 30.333 1.00 115.39 82 HIS B CA 1
ATOM 2574 C C . HIS B 2 17 ? 43.973 74.520 30.807 1.00 111.78 82 HIS B C 1
ATOM 2575 O O . HIS B 2 17 ? 43.649 75.452 30.061 1.00 105.79 82 HIS B O 1
ATOM 2577 N N . HIS B 2 18 ? 43.489 74.398 32.047 1.00 113.61 83 HIS B N 1
ATOM 2578 C CA . HIS B 2 18 ? 42.586 75.406 32.597 1.00 107.91 83 HIS B CA 1
ATOM 2579 C C . HIS B 2 18 ? 43.239 76.782 32.605 1.00 96.51 83 HIS B C 1
ATOM 2580 O O . HIS B 2 18 ? 42.609 77.780 32.233 1.00 88.24 83 HIS B O 1
ATOM 2587 N N . ARG B 2 19 ? 44.507 76.855 33.020 1.00 95.15 84 ARG B N 1
ATOM 2588 C CA . ARG B 2 19 ? 45.228 78.122 32.971 1.00 87.03 84 ARG B CA 1
ATOM 2589 C C . ARG B 2 19 ? 45.333 78.639 31.540 1.00 85.34 84 ARG B C 1
ATOM 2590 O O . ARG B 2 19 ? 45.210 79.846 31.297 1.00 80.23 84 ARG B O 1
ATOM 2592 N N . MET B 2 20 ? 45.543 77.735 30.577 1.00 85.70 85 MET B N 1
ATOM 2593 C CA . MET B 2 20 ? 45.622 78.145 29.178 1.00 80.94 85 MET B CA 1
ATOM 2594 C C . MET B 2 20 ? 44.295 78.717 28.693 1.00 74.04 85 MET B C 1
ATOM 2595 O O . MET B 2 20 ? 44.272 79.734 27.990 1.00 71.04 85 MET B O 1
ATOM 2597 N N . ARG B 2 21 ? 43.180 78.078 29.057 1.00 71.82 86 ARG B N 1
ATOM 2598 C CA . ARG B 2 21 ? 41.875 78.539 28.596 1.00 65.98 86 ARG B CA 1
ATOM 2599 C C . ARG B 2 21 ? 41.551 79.915 29.159 1.00 67.06 86 ARG B C 1
ATOM 2600 O O . ARG B 2 21 ? 41.097 80.806 28.430 1.00 63.40 86 ARG B O 1
ATOM 2602 N N . TRP B 2 22 ? 41.790 80.114 30.457 1.00 63.38 87 TRP B N 1
ATOM 2603 C CA . TRP B 2 22 ? 41.496 81.409 31.062 1.00 66.09 87 TRP B CA 1
ATOM 2604 C C . TRP B 2 22 ? 42.406 82.495 30.506 1.00 61.56 87 TRP B C 1
ATOM 2605 O O . TRP B 2 22 ? 41.966 83.631 30.294 1.00 54.69 87 TRP B O 1
ATOM 2616 N N . ARG B 2 23 ? 43.675 82.163 30.252 1.00 57.96 88 ARG B N 1
ATOM 2617 C CA . ARG B 2 23 ? 44.571 83.115 29.603 1.00 58.58 88 ARG B CA 1
ATOM 2618 C C . ARG B 2 23 ? 44.061 83.497 28.218 1.00 51.76 88 ARG B C 1
ATOM 2619 O O . ARG B 2 23 ? 44.103 84.671 27.833 1.00 59.02 88 ARG B O 1
ATOM 2621 N N . ALA B 2 24 ? 43.576 82.515 27.452 1.00 58.91 89 ALA B N 1
ATOM 2622 C CA . ALA B 2 24 ? 43.047 82.806 26.124 1.00 61.72 89 ALA B CA 1
ATOM 2623 C C . ALA B 2 24 ? 41.803 83.681 26.208 1.00 60.14 89 ALA B C 1
ATOM 2624 O O . ALA B 2 24 ? 41.605 84.579 25.378 1.00 53.11 89 ALA B O 1
ATOM 2626 N N . ASP B 2 25 ? 40.947 83.428 27.200 1.00 57.14 90 ASP B N 1
ATOM 2627 C CA . ASP B 2 25 ? 39.755 84.248 27.384 1.00 57.21 90 ASP B CA 1
ATOM 2628 C C . ASP B 2 25 ? 40.127 85.704 27.629 1.00 51.50 90 ASP B C 1
ATOM 2629 O O . ASP B 2 25 ? 39.595 86.610 26.978 1.00 52.93 90 ASP B O 1
ATOM 2634 N N . GLY B 2 26 ? 41.053 85.949 28.559 1.00 57.08 91 GLY B N 1
ATOM 2635 C CA . GLY B 2 26 ? 41.466 87.317 28.832 1.00 58.38 91 GLY B CA 1
ATOM 2636 C C . GLY B 2 26 ? 42.134 87.978 27.640 1.00 65.05 91 GLY B C 1
ATOM 2637 O O . GLY B 2 26 ? 41.883 89.149 27.346 1.00 64.37 91 GLY B O 1
ATOM 2638 N N . ARG B 2 27 ? 42.989 87.233 26.933 1.00 60.46 92 ARG B N 1
ATOM 2639 C CA . ARG B 2 27 ? 43.681 87.758 25.759 1.00 60.20 92 ARG B CA 1
ATOM 2640 C C . ARG B 2 27 ? 42.729 88.049 24.608 1.00 54.65 92 ARG B C 1
ATOM 2641 O O . ARG B 2 27 ? 43.038 88.888 23.756 1.00 58.68 92 ARG B O 1
ATOM 2649 N N . SER B 2 28 ? 41.577 87.379 24.566 1.00 52.49 93 SER B N 1
ATOM 2650 C CA . SER B 2 28 ? 40.657 87.534 23.450 1.00 55.68 93 SER B CA 1
ATOM 2651 C C . SER B 2 28 ? 39.897 88.856 23.487 1.00 61.42 93 SER B C 1
ATOM 2652 O O . SER B 2 28 ? 39.335 89.259 22.464 1.00 62.27 93 SER B O 1
ATOM 2655 N N . LEU B 2 29 ? 39.859 89.535 24.631 1.00 56.87 94 LEU B N 1
ATOM 2656 C CA . LEU B 2 29 ? 39.059 90.747 24.749 1.00 62.90 94 LEU B CA 1
ATOM 2657 C C . LEU B 2 29 ? 39.780 91.941 24.134 1.00 60.57 94 LEU B C 1
ATOM 2658 O O . LEU B 2 29 ? 41.012 92.015 24.131 1.00 58.05 94 LEU B O 1
ATOM 2663 N N . GLU B 2 30 ? 38.990 92.884 23.606 1.00 65.57 95 GLU B N 1
ATOM 2664 C CA . GLU B 2 30 ? 39.566 94.102 23.043 1.00 63.01 95 GLU B CA 1
ATOM 2665 C C . GLU B 2 30 ? 40.456 94.803 24.061 1.00 61.29 95 GLU B C 1
ATOM 2666 O O . GLU B 2 30 ? 41.502 95.357 23.707 1.00 66.47 95 GLU B O 1
ATOM 2668 N N . LYS B 2 31 ? 40.065 94.777 25.333 1.00 59.17 96 LYS B N 1
ATOM 2669 C CA . LYS B 2 31 ? 40.931 95.256 26.398 1.00 56.21 96 LYS B CA 1
ATOM 2670 C C . LYS B 2 31 ? 40.544 94.568 27.697 1.00 56.84 96 LYS B C 1
ATOM 2671 O O . LYS B 2 31 ? 39.418 94.093 27.868 1.00 64.46 96 LYS B O 1
ATOM 2677 N N . LEU B 2 32 ? 41.508 94.518 28.609 1.00 57.29 97 LEU B N 1
ATOM 2678 C CA . LEU B 2 32 ? 41.411 93.918 29.922 1.00 58.79 97 LEU B CA 1
ATOM 2679 C C . LEU B 2 32 ? 41.709 94.970 30.979 1.00 57.69 97 LEU B C 1
ATOM 2680 O O . LEU B 2 32 ? 42.588 95.814 30.779 1.00 59.38 97 LEU B O 1
ATOM 2685 N N . PRO B 2 33 ? 41.003 94.952 32.105 1.00 59.15 98 PRO B N 1
ATOM 2686 C CA . PRO B 2 33 ? 41.367 95.853 33.202 1.00 55.66 98 PRO B CA 1
ATOM 2687 C C . PRO B 2 33 ? 42.710 95.465 33.804 1.00 58.40 98 PRO B C 1
ATOM 2688 O O . PRO B 2 33 ? 43.025 94.282 33.960 1.00 61.80 98 PRO B O 1
ATOM 2692 N N . VAL B 2 34 ? 43.518 96.481 34.114 1.00 55.65 99 VAL B N 1
ATOM 2693 C CA . VAL B 2 34 ? 44.750 96.246 34.860 1.00 59.20 99 VAL B CA 1
ATOM 2694 C C . VAL B 2 34 ? 44.454 96.140 36.350 1.00 60.92 99 VAL B C 1
ATOM 2695 O O . VAL B 2 34 ? 45.082 95.355 37.069 1.00 59.62 99 VAL B O 1
ATOM 2699 N N . HIS B 2 35 ? 43.481 96.912 36.831 1.00 50.34 100 HIS B N 1
ATOM 2700 C CA . HIS B 2 35 ? 43.131 96.948 38.245 1.00 52.21 100 HIS B CA 1
ATOM 2701 C C . HIS B 2 35 ? 41.616 96.937 38.366 1.00 56.87 100 HIS B C 1
ATOM 2702 O O . HIS B 2 35 ? 40.947 97.879 37.931 1.00 55.88 100 HIS B O 1
ATOM 2709 N N . MET B 2 36 ? 41.073 95.879 38.957 1.00 53.31 101 MET B N 1
ATOM 2710 C CA . MET B 2 36 ? 39.638 95.776 39.167 1.00 53.17 101 MET B CA 1
ATOM 2711 C C . MET B 2 36 ? 39.281 95.924 40.638 1.00 49.34 101 MET B C 1
ATOM 2712 O O . MET B 2 36 ? 39.968 95.395 41.516 1.00 55.71 101 MET B O 1
ATOM 2717 N N . GLY B 2 37 ? 38.203 96.651 40.891 1.00 54.01 102 GLY B N 1
ATOM 2718 C CA . GLY B 2 37 ? 37.612 96.751 42.213 1.00 55.12 102 GLY B CA 1
ATOM 2719 C C . GLY B 2 37 ? 36.348 95.920 42.252 1.00 51.04 102 GLY B C 1
ATOM 2720 O O . GLY B 2 37 ? 35.583 95.889 41.284 1.00 50.24 102 GLY B O 1
ATOM 2721 N N . LEU B 2 38 ? 36.147 95.223 43.363 1.00 48.79 103 LEU B N 1
ATOM 2722 C CA . LEU B 2 38 ? 34.933 94.458 43.617 1.00 45.81 103 LEU B CA 1
ATOM 2723 C C . LEU B 2 38 ? 34.256 95.096 44.820 1.00 48.04 103 LEU B C 1
ATOM 2724 O O . LEU B 2 38 ? 34.746 94.970 45.950 1.00 53.44 103 LEU B O 1
ATOM 2729 N N . VAL B 2 39 ? 33.147 95.784 44.570 1.00 47.14 104 VAL B N 1
ATOM 2730 C CA . VAL B 2 39 ? 32.416 96.536 45.584 1.00 49.53 104 VAL B CA 1
ATOM 2731 C C . VAL B 2 39 ? 31.165 95.742 45.933 1.00 51.76 104 VAL B C 1
ATOM 2732 O O . VAL B 2 39 ? 30.245 95.615 45.115 1.00 52.58 104 VAL B O 1
ATOM 2736 N N . ILE B 2 40 ? 31.127 95.216 47.150 1.00 53.56 105 ILE B N 1
ATOM 2737 C CA . ILE B 2 40 ? 30.003 94.434 47.645 1.00 49.85 105 ILE B CA 1
ATOM 2738 C C . ILE B 2 40 ? 29.140 95.372 48.476 1.00 50.76 105 ILE B C 1
ATOM 2739 O O . ILE B 2 40 ? 29.564 95.833 49.540 1.00 52.77 105 ILE B O 1
ATOM 2744 N N . THR B 2 41 ? 27.931 95.669 47.989 1.00 55.10 106 THR B N 1
ATOM 2745 C CA . THR B 2 41 ? 27.063 96.628 48.661 1.00 60.89 106 THR B CA 1
ATOM 2746 C C . THR B 2 41 ? 26.154 95.991 49.703 1.00 66.85 106 THR B C 1
ATOM 2747 O O . THR B 2 41 ? 25.508 96.720 50.463 1.00 69.73 106 THR B O 1
ATOM 2751 N N . GLU B 2 42 ? 26.170 94.674 49.776 1.00 64.65 107 GLU B N 1
ATOM 2752 C CA . GLU B 2 42 ? 25.386 93.962 50.758 1.00 75.04 107 GLU B CA 1
ATOM 2753 C C . GLU B 2 42 ? 26.097 92.697 51.162 1.00 82.88 107 GLU B C 1
ATOM 2754 O O . GLU B 2 42 ? 26.101 91.733 50.421 1.00 92.53 107 GLU B O 1
ATOM 2760 N N . VAL B 2 43 ? 26.720 92.713 52.330 1.00 82.77 108 VAL B N 1
ATOM 2761 C CA . VAL B 2 43 ? 27.418 91.550 52.866 1.00 86.98 108 VAL B CA 1
ATOM 2762 C C . VAL B 2 43 ? 26.503 90.887 53.882 1.00 93.48 108 VAL B C 1
ATOM 2763 O O . VAL B 2 43 ? 25.956 91.557 54.767 1.00 97.53 108 VAL B O 1
ATOM 2767 N N . GLU B 2 44 ? 26.325 89.579 53.757 1.00 92.82 109 GLU B N 1
ATOM 2768 C CA . GLU B 2 44 ? 25.418 88.882 54.651 1.00 96.92 109 GLU B CA 1
ATOM 2769 C C . GLU B 2 44 ? 26.127 88.511 55.952 1.00 100.82 109 GLU B C 1
ATOM 2770 O O . GLU B 2 44 ? 27.350 88.621 56.074 1.00 90.14 109 GLU B O 1
ATOM 2776 N N . GLN B 2 45 ? 25.325 88.096 56.941 1.00 117.69 110 GLN B N 1
ATOM 2777 C CA . GLN B 2 45 ? 25.839 87.802 58.277 1.00 129.80 110 GLN B CA 1
ATOM 2778 C C . GLN B 2 45 ? 27.033 86.856 58.217 1.00 138.41 110 GLN B C 1
ATOM 2779 O O . GLN B 2 45 ? 28.098 87.143 58.776 1.00 140.78 110 GLN B O 1
ATOM 2781 N N . GLU B 2 46 ? 26.872 85.725 57.540 1.00 139.60 111 GLU B N 1
ATOM 2782 C CA . GLU B 2 46 ? 28.006 84.869 57.223 1.00 135.71 111 GLU B CA 1
ATOM 2783 C C . GLU B 2 46 ? 28.509 85.249 55.835 1.00 124.32 111 GLU B C 1
ATOM 2784 O O . GLU B 2 46 ? 27.874 84.902 54.831 1.00 126.77 111 GLU B O 1
ATOM 2786 N N . PRO B 2 47 ? 29.626 85.971 55.735 1.00 108.34 112 PRO B N 1
ATOM 2787 C CA . PRO B 2 47 ? 30.077 86.451 54.423 1.00 99.39 112 PRO B CA 1
ATOM 2788 C C . PRO B 2 47 ? 30.426 85.299 53.494 1.00 93.31 112 PRO B C 1
ATOM 2789 O O . PRO B 2 47 ? 30.916 84.251 53.920 1.00 94.96 112 PRO B O 1
ATOM 2793 N N . SER B 2 48 ? 30.164 85.504 52.205 1.00 87.78 113 SER B N 1
ATOM 2794 C CA . SER B 2 48 ? 30.423 84.476 51.196 1.00 92.33 113 SER B CA 1
ATOM 2795 C C . SER B 2 48 ? 31.834 84.651 50.632 1.00 86.31 113 SER B C 1
ATOM 2796 O O . SER B 2 48 ? 32.049 85.116 49.509 1.00 77.02 113 SER B O 1
ATOM 2799 N N . PHE B 2 49 ? 32.810 84.252 51.452 1.00 62.96 114 PHE B N 1
ATOM 2800 C CA . PHE B 2 49 ? 34.206 84.350 51.041 1.00 60.85 114 PHE B CA 1
ATOM 2801 C C . PHE B 2 49 ? 34.488 83.500 49.811 1.00 55.26 114 PHE B C 1
ATOM 2802 O O . PHE B 2 49 ? 35.349 83.857 49.002 1.00 60.25 114 PHE B O 1
ATOM 2810 N N . SER B 2 50 ? 33.773 82.381 49.651 1.00 53.86 115 SER B N 1
ATOM 2811 C CA . SER B 2 50 ? 34.040 81.491 48.526 1.00 59.80 115 SER B CA 1
ATOM 2812 C C . SER B 2 50 ? 33.663 82.146 47.205 1.00 57.50 115 SER B C 1
ATOM 2813 O O . SER B 2 50 ? 34.372 81.983 46.204 1.00 55.91 115 SER B O 1
ATOM 2816 N N . ASP B 2 51 ? 32.559 82.901 47.183 1.00 55.25 116 ASP B N 1
ATOM 2817 C CA . ASP B 2 51 ? 32.183 83.616 45.967 1.00 53.43 116 ASP B CA 1
ATOM 2818 C C . ASP B 2 51 ? 33.154 84.757 45.671 1.00 55.06 116 ASP B C 1
ATOM 2819 O O . ASP B 2 51 ? 33.539 84.971 44.514 1.00 54.09 116 ASP B O 1
ATOM 2824 N N . ILE B 2 52 ? 33.555 85.505 46.699 1.00 53.71 117 ILE B N 1
ATOM 2825 C CA . ILE B 2 52 ? 34.533 86.572 46.498 1.00 52.52 117 ILE B CA 1
ATOM 2826 C C . ILE B 2 52 ? 35.856 85.988 46.023 1.00 55.35 117 ILE B C 1
ATOM 2827 O O . ILE B 2 52 ? 36.464 86.473 45.059 1.00 53.99 117 ILE B O 1
ATOM 2832 N N . ALA B 2 53 ? 36.316 84.923 46.685 1.00 49.87 118 ALA B N 1
ATOM 2833 C CA . ALA B 2 53 ? 37.599 84.331 46.321 1.00 48.37 118 ALA B CA 1
ATOM 2834 C C . ALA B 2 53 ? 37.597 83.835 44.879 1.00 54.74 118 ALA B C 1
ATOM 2835 O O . ALA B 2 53 ? 38.606 83.958 44.175 1.00 59.27 118 ALA B O 1
ATOM 2837 N N . SER B 2 54 ? 36.473 83.272 44.422 1.00 53.33 119 SER B N 1
ATOM 2838 C CA . SER B 2 54 ? 36.383 82.828 43.034 1.00 57.35 119 SER B CA 1
ATOM 2839 C C . SER B 2 54 ? 36.498 84.002 42.069 1.00 54.04 119 SER B C 1
ATOM 2840 O O . SER B 2 54 ? 37.182 83.909 41.044 1.00 56.49 119 SER B O 1
ATOM 2843 N N . LEU B 2 55 ? 35.834 85.117 42.379 1.00 51.21 120 LEU B N 1
ATOM 2844 C CA . LEU B 2 55 ? 35.973 86.313 41.554 1.00 57.39 120 LEU B CA 1
ATOM 2845 C C . LEU B 2 55 ? 37.431 86.744 41.476 1.00 59.78 120 LEU B C 1
ATOM 2846 O O . LEU B 2 55 ? 37.948 87.040 40.393 1.00 61.52 120 LEU B O 1
ATOM 2851 N N . VAL B 2 56 ? 38.119 86.747 42.619 1.00 56.08 121 VAL B N 1
ATOM 2852 C CA . VAL B 2 56 ? 39.522 87.148 42.647 1.00 52.77 121 VAL B CA 1
ATOM 2853 C C . VAL B 2 56 ? 40.365 86.196 41.806 1.00 54.99 121 VAL B C 1
ATOM 2854 O O . VAL B 2 56 ? 41.222 86.624 41.024 1.00 51.14 121 VAL B O 1
ATOM 2858 N N . VAL B 2 57 ? 40.129 84.890 41.949 1.00 56.66 122 VAL B N 1
ATOM 2859 C CA . VAL B 2 57 ? 40.931 83.911 41.219 1.00 55.63 122 VAL B CA 1
ATOM 2860 C C . VAL B 2 57 ? 40.689 84.027 39.718 1.00 57.72 122 VAL B C 1
ATOM 2861 O O . VAL B 2 57 ? 41.624 83.922 38.914 1.00 55.05 122 VAL B O 1
ATOM 2865 N N . TRP B 2 58 ? 39.437 84.261 39.315 1.00 57.75 123 TRP B N 1
ATOM 2866 C CA . TRP B 2 58 ? 39.142 84.462 37.898 1.00 58.02 123 TRP B CA 1
ATOM 2867 C C . TRP B 2 58 ? 39.881 85.676 37.341 1.00 56.11 123 TRP B C 1
ATOM 2868 O O . TRP B 2 58 ? 40.472 85.599 36.255 1.00 57.48 123 TRP B O 1
ATOM 2879 N N . CYS B 2 59 ? 39.852 86.805 38.063 1.00 54.36 124 CYS B N 1
ATOM 2880 C CA . CYS B 2 59 ? 40.615 87.977 37.638 1.00 55.35 124 CYS B CA 1
ATOM 2881 C C . CYS B 2 59 ? 42.075 87.627 37.403 1.00 56.20 124 CYS B C 1
ATOM 2882 O O . CYS B 2 59 ? 42.633 87.913 36.341 1.00 57.43 124 CYS B O 1
ATOM 2885 N N . MET B 2 60 ? 42.717 87.014 38.396 1.00 57.49 125 MET B N 1
ATOM 2886 C CA . MET B 2 60 ? 44.128 86.682 38.241 1.00 61.41 125 MET B CA 1
ATOM 2887 C C . MET B 2 60 ? 44.335 85.686 37.110 1.00 61.19 125 MET B C 1
ATOM 2888 O O . MET B 2 60 ? 45.318 85.789 36.372 1.00 66.59 125 MET B O 1
ATOM 2893 N N . ALA B 2 61 ? 43.391 84.761 36.914 1.00 63.63 126 ALA B N 1
ATOM 2894 C CA . ALA B 2 61 ? 43.535 83.767 35.854 1.00 62.11 126 ALA B CA 1
ATOM 2895 C C . ALA B 2 61 ? 43.412 84.394 34.468 1.00 61.68 126 ALA B C 1
ATOM 2896 O O . ALA B 2 61 ? 44.132 84.004 33.540 1.00 62.25 126 ALA B O 1
ATOM 2898 N N . VAL B 2 62 ? 42.496 85.352 34.294 1.00 60.87 127 VAL B N 1
ATOM 2899 C CA . VAL B 2 62 ? 42.333 85.965 32.976 1.00 66.94 127 VAL B CA 1
ATOM 2900 C C . VAL B 2 62 ? 43.421 86.979 32.666 1.00 68.69 127 VAL B C 1
ATOM 2901 O O . VAL B 2 62 ? 43.569 87.372 31.503 1.00 70.63 127 VAL B O 1
ATOM 2905 N N . GLY B 2 63 ? 44.185 87.406 33.662 1.00 67.56 128 GLY B N 1
ATOM 2906 C CA . GLY B 2 63 ? 45.311 88.286 33.457 1.00 69.27 128 GLY B CA 1
ATOM 2907 C C . GLY B 2 63 ? 45.217 89.672 34.078 1.00 64.48 128 GLY B C 1
ATOM 2908 O O . GLY B 2 63 ? 46.004 90.546 33.698 1.00 64.36 128 GLY B O 1
ATOM 2909 N N . ILE B 2 64 ? 44.295 89.896 35.011 1.00 56.58 129 ILE B N 1
ATOM 2910 C CA . ILE B 2 64 ? 44.161 91.195 35.665 1.00 64.17 129 ILE B CA 1
ATOM 2911 C C . ILE B 2 64 ? 45.178 91.286 36.797 1.00 67.20 129 ILE B C 1
ATOM 2912 O O . ILE B 2 64 ? 45.256 90.390 37.645 1.00 64.41 129 ILE B O 1
ATOM 2917 N N . SER B 2 65 ? 45.952 92.377 36.820 1.00 66.79 130 SER B N 1
ATOM 2918 C CA . SER B 2 65 ? 47.108 92.461 37.712 1.00 67.98 130 SER B CA 1
ATOM 2919 C C . SER B 2 65 ? 46.695 92.693 39.162 1.00 64.65 130 SER B C 1
ATOM 2920 O O . SER B 2 65 ? 47.215 92.039 40.074 1.00 63.65 130 SER B O 1
ATOM 2923 N N . TYR B 2 66 ? 45.783 93.632 39.401 1.00 56.34 131 TYR B N 1
ATOM 2924 C CA . TYR B 2 66 ? 45.404 94.022 40.752 1.00 53.80 131 TYR B CA 1
ATOM 2925 C C . TYR B 2 66 ? 43.905 93.872 40.949 1.00 54.82 131 TYR B C 1
ATOM 2926 O O . TYR B 2 66 ? 43.116 94.129 40.032 1.00 52.78 131 TYR B O 1
ATOM 2935 N N . ILE B 2 67 ? 43.523 93.445 42.151 1.00 54.70 132 ILE B N 1
ATOM 2936 C CA . ILE B 2 67 ? 42.127 93.298 42.546 1.00 51.94 132 ILE B CA 1
ATOM 2937 C C . ILE B 2 67 ? 41.960 93.932 43.916 1.00 57.90 132 ILE B C 1
ATOM 2938 O O . ILE B 2 67 ? 42.691 93.591 44.854 1.00 58.95 132 ILE B O 1
ATOM 2943 N N . SER B 2 68 ? 41.010 94.854 44.035 1.00 52.99 133 SER B N 1
ATOM 2944 C CA . SER B 2 68 ? 40.663 95.460 45.313 1.00 54.24 133 SER B CA 1
ATOM 2945 C C . SER B 2 68 ? 39.271 94.997 45.717 1.00 58.47 133 SER B C 1
ATOM 2946 O O . SER B 2 68 ? 38.306 95.196 44.971 1.00 57.38 133 SER B O 1
ATOM 2949 N N . VAL B 2 69 ? 39.179 94.383 46.894 1.00 55.59 134 VAL B N 1
ATOM 2950 C CA . VAL B 2 69 ? 37.921 93.924 47.470 1.00 54.47 134 VAL B CA 1
ATOM 2951 C C . VAL B 2 69 ? 37.449 94.975 48.463 1.00 51.33 134 VAL B C 1
ATOM 2952 O O . VAL B 2 69 ? 38.236 95.453 49.289 1.00 54.91 134 VAL B O 1
ATOM 2956 N N . TYR B 2 70 ? 36.165 95.326 48.401 1.00 45.57 135 TYR B N 1
ATOM 2957 C CA . TYR B 2 70 ? 35.655 96.457 49.165 1.00 49.46 135 TYR B CA 1
ATOM 2958 C C . TYR B 2 70 ? 34.241 96.189 49.652 1.00 49.25 135 TYR B C 1
ATOM 2959 O O . TYR B 2 70 ? 33.406 95.675 48.903 1.00 45.38 135 TYR B O 1
ATOM 2968 N N . ASP B 2 71 ? 33.982 96.550 50.909 1.00 48.08 136 ASP B N 1
ATOM 2969 C CA . ASP B 2 71 ? 32.628 96.681 51.436 1.00 51.35 136 ASP B CA 1
ATOM 2970 C C . ASP B 2 71 ? 32.616 97.820 52.448 1.00 52.16 136 ASP B C 1
ATOM 2971 O O . ASP B 2 71 ? 33.616 98.078 53.125 1.00 53.31 136 ASP B O 1
ATOM 2976 N N A HIS B 2 72 ? 31.464 98.495 52.539 0.50 47.35 137 HIS B N 1
ATOM 2977 N N B HIS B 2 72 ? 31.470 98.498 52.548 0.50 47.35 137 HIS B N 1
ATOM 2978 C CA A HIS B 2 72 ? 31.351 99.724 53.321 0.50 48.52 137 HIS B CA 1
ATOM 2979 C CA B HIS B 2 72 ? 31.415 99.733 53.322 0.50 48.40 137 HIS B CA 1
ATOM 2980 C C A HIS B 2 72 ? 31.479 99.465 54.816 0.50 52.31 137 HIS B C 1
ATOM 2981 C C B HIS B 2 72 ? 31.413 99.486 54.825 0.50 52.46 137 HIS B C 1
ATOM 2982 O O A HIS B 2 72 ? 31.866 100.365 55.568 0.50 55.85 137 HIS B O 1
ATOM 2983 O O B HIS B 2 72 ? 31.657 100.423 55.592 0.50 56.86 137 HIS B O 1
ATOM 2996 N N . GLN B 2 73 ? 31.159 98.257 55.266 1.00 51.84 138 GLN B N 1
ATOM 2997 C CA . GLN B 2 73 ? 31.197 97.921 56.682 1.00 57.38 138 GLN B CA 1
ATOM 2998 C C . GLN B 2 73 ? 32.555 97.401 57.140 1.00 56.16 138 GLN B C 1
ATOM 2999 O O . GLN B 2 73 ? 32.722 97.113 58.330 1.00 59.74 138 GLN B O 1
ATOM 3005 N N . GLY B 2 74 ? 33.521 97.270 56.232 1.00 53.52 139 GLY B N 1
ATOM 3006 C CA . GLY B 2 74 ? 34.825 96.762 56.601 1.00 55.48 139 GLY B CA 1
ATOM 3007 C C . GLY B 2 74 ? 34.836 95.315 57.030 1.00 56.64 139 GLY B C 1
ATOM 3008 O O . GLY B 2 74 ? 35.738 94.906 57.761 1.00 53.98 139 GLY B O 1
ATOM 3009 N N . ILE B 2 75 ? 33.854 94.523 56.592 1.00 56.83 140 ILE B N 1
ATOM 3010 C CA . ILE B 2 75 ? 33.790 93.125 57.007 1.00 56.66 140 ILE B CA 1
ATOM 3011 C C . ILE B 2 75 ? 34.949 92.335 56.413 1.00 55.16 140 ILE B C 1
ATOM 3012 O O . ILE B 2 75 ? 35.593 91.537 57.103 1.00 55.26 140 ILE B O 1
ATOM 3017 N N . PHE B 2 76 ? 35.248 92.553 55.132 1.00 57.14 141 PHE B N 1
ATOM 3018 C CA . PHE B 2 76 ? 36.360 91.834 54.520 1.00 58.58 141 PHE B CA 1
ATOM 3019 C C . PHE B 2 76 ? 37.702 92.279 55.089 1.00 61.47 141 PHE B C 1
ATOM 3020 O O . PHE B 2 76 ? 38.620 91.458 55.212 1.00 62.82 141 PHE B O 1
ATOM 3028 N N . LYS B 2 77 ? 37.835 93.555 55.459 1.00 58.36 142 LYS B N 1
ATOM 3029 C CA . LYS B 2 77 ? 39.072 94.002 56.096 1.00 60.19 142 LYS B CA 1
ATOM 3030 C C . LYS B 2 77 ? 39.255 93.357 57.466 1.00 61.18 142 LYS B C 1
ATOM 3031 O O . LYS B 2 77 ? 40.377 92.995 57.840 1.00 65.73 142 LYS B O 1
ATOM 3037 N N . ARG B 2 78 ? 38.170 93.194 58.224 1.00 60.61 143 ARG B N 1
ATOM 3038 C CA . ARG B 2 78 ? 38.241 92.533 59.523 1.00 61.88 143 ARG B CA 1
ATOM 3039 C C . ARG B 2 78 ? 38.204 91.013 59.425 1.00 62.29 143 ARG B C 1
ATOM 3040 O O . ARG B 2 78 ? 38.262 90.342 60.459 1.00 61.91 143 ARG B O 1
ATOM 3048 N N . ASN B 2 79 ? 38.080 90.457 58.225 1.00 62.58 144 ASN B N 1
ATOM 3049 C CA . ASN B 2 79 ? 38.154 89.020 57.995 1.00 64.15 144 ASN B CA 1
ATOM 3050 C C . ASN B 2 79 ? 39.164 88.731 56.903 1.00 61.40 144 ASN B C 1
ATOM 3051 O O . ASN B 2 79 ? 38.951 87.880 56.034 1.00 63.09 144 ASN B O 1
ATOM 3056 N N . ASN B 2 80 ? 40.280 89.460 56.936 1.00 63.18 145 ASN B N 1
ATOM 3057 C CA . ASN B 2 80 ? 41.249 89.404 55.847 1.00 65.89 145 ASN B CA 1
ATOM 3058 C C . ASN B 2 80 ? 41.884 88.024 55.739 1.00 67.92 145 ASN B C 1
ATOM 3059 O O . ASN B 2 80 ? 42.134 87.532 54.632 1.00 66.90 145 ASN B O 1
ATOM 3064 N N . SER B 2 81 ? 42.139 87.378 56.878 1.00 63.63 146 SER B N 1
ATOM 3065 C CA . SER B 2 81 ? 42.814 86.084 56.866 1.00 67.39 146 SER B CA 1
ATOM 3066 C C . SER B 2 81 ? 41.925 85.006 56.263 1.00 68.72 146 SER B C 1
ATOM 3067 O O . SER B 2 81 ? 42.379 84.208 55.436 1.00 65.00 146 SER B O 1
ATOM 3070 N N . ARG B 2 82 ? 40.653 84.966 56.672 1.00 75.15 147 ARG B N 1
ATOM 3071 C CA . ARG B 2 82 ? 39.713 84.013 56.090 1.00 75.34 147 ARG B CA 1
ATOM 3072 C C . ARG B 2 82 ? 39.581 84.219 54.587 1.00 68.69 147 ARG B C 1
ATOM 3073 O O . ARG B 2 82 ? 39.471 83.250 53.827 1.00 71.54 147 ARG B O 1
ATOM 3081 N N . LEU B 2 83 ? 39.593 85.476 54.137 1.00 64.38 148 LEU B N 1
ATOM 3082 C CA . LEU B 2 83 ? 39.439 85.749 52.712 1.00 57.84 148 LEU B CA 1
ATOM 3083 C C . LEU B 2 83 ? 40.627 85.222 51.917 1.00 57.47 148 LEU B C 1
ATOM 3084 O O . LEU B 2 83 ? 40.448 84.529 50.906 1.00 61.14 148 LEU B O 1
ATOM 3089 N N . MET B 2 84 ? 41.848 85.532 52.367 1.00 57.23 149 MET B N 1
ATOM 3090 C CA . MET B 2 84 ? 43.036 85.064 51.659 1.00 63.21 149 MET B CA 1
ATOM 3091 C C . MET B 2 84 ? 43.159 83.552 51.742 1.00 60.69 149 MET B C 1
ATOM 3092 O O . MET B 2 84 ? 43.625 82.907 50.799 1.00 64.87 149 MET B O 1
ATOM 3097 N N . ASP B 2 85 ? 42.774 82.975 52.881 1.00 60.02 150 ASP B N 1
ATOM 3098 C CA . ASP B 2 85 ? 42.746 81.521 53.017 1.00 63.12 150 ASP B CA 1
ATOM 3099 C C . ASP B 2 85 ? 41.882 80.895 51.934 1.00 66.08 150 ASP B C 1
ATOM 3100 O O . ASP B 2 85 ? 42.284 79.922 51.288 1.00 66.81 150 ASP B O 1
ATOM 3105 N N . GLU B 2 86 ? 40.692 81.457 51.711 1.00 63.19 151 GLU B N 1
ATOM 3106 C CA . GLU B 2 86 ? 39.797 80.926 50.689 1.00 61.39 151 GLU B CA 1
ATOM 3107 C C . GLU B 2 86 ? 40.321 81.202 49.285 1.00 64.43 151 GLU B C 1
ATOM 3108 O O . GLU B 2 86 ? 40.113 80.390 48.376 1.00 65.61 15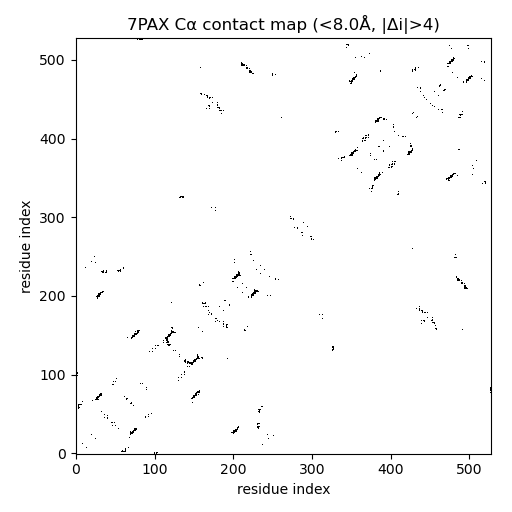1 GLU B O 1
ATOM 3114 N N . ILE B 2 87 ? 40.996 82.338 49.091 1.00 63.85 152 ILE B N 1
ATOM 3115 C CA . ILE B 2 87 ? 41.585 82.647 47.791 1.00 61.42 152 ILE B CA 1
ATOM 3116 C C . ILE B 2 87 ? 42.686 81.648 47.466 1.00 64.13 152 ILE B C 1
ATOM 3117 O O . ILE B 2 87 ? 42.752 81.101 46.359 1.00 61.87 152 ILE B O 1
ATOM 3122 N N . LEU B 2 88 ? 43.561 81.390 48.438 1.00 64.35 153 LEU B N 1
ATOM 3123 C CA . LEU B 2 88 ? 44.641 80.434 48.227 1.00 67.33 153 LEU B CA 1
ATOM 3124 C C . LEU B 2 88 ? 44.097 79.026 48.039 1.00 72.23 153 LEU B C 1
ATOM 3125 O O . LEU B 2 88 ? 44.622 78.254 47.228 1.00 78.33 153 LEU B O 1
ATOM 3130 N N . LYS B 2 89 ? 43.039 78.678 48.777 1.00 67.91 154 LYS B N 1
ATOM 3131 C CA . LYS B 2 89 ? 42.380 77.388 48.595 1.00 73.15 154 LYS B CA 1
ATOM 3132 C C . LYS B 2 89 ? 41.933 77.208 47.150 1.00 74.45 154 LYS B C 1
ATOM 3133 O O . LYS B 2 89 ? 42.274 76.220 46.492 1.00 77.03 154 LYS B O 1
ATOM 3139 N N . GLN B 2 90 ? 41.168 78.169 46.638 1.00 70.59 155 GLN B N 1
ATOM 3140 C CA . GLN B 2 90 ? 40.670 78.074 45.274 1.00 69.02 155 GLN B CA 1
ATOM 3141 C C . GLN B 2 90 ? 41.746 78.361 44.238 1.00 75.01 155 GLN B C 1
ATOM 3142 O O . GLN B 2 90 ? 41.577 77.992 43.073 1.00 77.76 155 GLN B O 1
ATOM 3148 N N . GLN B 2 91 ? 42.837 79.022 44.626 1.00 75.73 156 GLN B N 1
ATOM 3149 C CA . GLN B 2 91 ? 43.950 79.209 43.700 1.00 76.08 156 GLN B CA 1
ATOM 3150 C C . GLN B 2 91 ? 44.651 77.887 43.412 1.00 83.89 156 GLN B C 1
ATOM 3151 O O . GLN B 2 91 ? 45.106 77.649 42.289 1.00 86.91 156 GLN B O 1
ATOM 3157 N N . GLN B 2 92 ? 44.771 77.024 44.421 1.00 85.09 157 GLN B N 1
ATOM 3158 C CA . GLN B 2 92 ? 45.335 75.701 44.186 1.00 85.11 157 GLN B CA 1
ATOM 3159 C C . GLN B 2 92 ? 44.324 74.802 43.486 1.00 88.35 157 GLN B C 1
ATOM 3160 O O . GLN B 2 92 ? 44.631 74.180 42.461 1.00 93.16 157 GLN B O 1
ATOM 3162 N N . GLU B 2 93 ? 43.103 74.741 44.015 1.00 85.24 158 GLU B N 1
ATOM 3163 C CA . GLU B 2 93 ? 42.062 73.905 43.434 1.00 91.54 158 GLU B CA 1
ATOM 3164 C C . GLU B 2 93 ? 41.618 74.459 42.086 1.00 104.55 158 GLU B C 1
ATOM 3165 O O . GLU B 2 93 ? 41.240 75.629 41.978 1.00 108.01 158 GLU B O 1
ATOM 3167 N N . LEU B 2 94 ? 41.662 73.611 41.057 1.00 112.82 159 LEU B N 1
ATOM 3168 C CA . LEU B 2 94 ? 41.195 73.962 39.714 1.00 118.35 159 LEU B CA 1
ATOM 3169 C C . LEU B 2 94 ? 41.953 75.167 39.153 1.00 112.74 159 LEU B C 1
ATOM 3170 O O . LEU B 2 94 ? 41.368 76.086 38.576 1.00 109.51 159 LEU B O 1
ATOM 3172 N N . LEU B 2 95 ? 43.272 75.149 39.327 1.00 110.68 160 LEU B N 1
ATOM 3173 C CA . LEU B 2 95 ? 44.153 76.178 38.782 1.00 102.62 160 LEU B CA 1
ATOM 3174 C C . LEU B 2 95 ? 45.602 75.696 38.865 1.00 101.32 160 LEU B C 1
ATOM 3175 O O . LEU B 2 95 ? 45.949 74.875 39.719 1.00 101.43 160 LEU B O 1
ATOM 3180 N N . ASP B 2 102 ? 55.138 75.336 47.550 1.00 103.31 176 ASP B N 1
ATOM 3181 C CA . ASP B 2 102 ? 55.510 76.728 47.321 1.00 98.60 176 ASP B CA 1
ATOM 3182 C C . ASP B 2 102 ? 54.389 77.669 47.740 1.00 93.64 176 ASP B C 1
ATOM 3183 O O . ASP B 2 102 ? 54.011 78.568 46.987 1.00 90.55 176 ASP B O 1
ATOM 3185 N N . LYS B 2 103 ? 53.862 77.452 48.949 1.00 94.53 177 LYS B N 1
ATOM 3186 C CA . LYS B 2 103 ? 52.795 78.307 49.459 1.00 89.30 177 LYS B CA 1
ATOM 3187 C C . LYS B 2 103 ? 53.264 79.744 49.650 1.00 86.56 177 LYS B C 1
ATOM 3188 O O . LYS B 2 103 ? 52.473 80.678 49.478 1.00 83.60 177 LYS B O 1
ATOM 3191 N N . ASP B 2 104 ? 54.541 79.940 49.994 1.00 85.60 178 ASP B N 1
ATOM 3192 C CA . ASP B 2 104 ? 55.042 81.283 50.279 1.00 82.52 178 ASP B CA 1
ATOM 3193 C C . ASP B 2 104 ? 54.974 82.175 49.044 1.00 78.84 178 ASP B C 1
ATOM 3194 O O . ASP B 2 104 ? 54.564 83.339 49.126 1.00 73.15 178 ASP B O 1
ATOM 3199 N N . ASP B 2 105 ? 55.390 81.650 47.887 1.00 83.25 179 ASP B N 1
ATOM 3200 C CA . ASP B 2 105 ? 55.295 82.423 46.653 1.00 85.55 179 ASP B CA 1
ATOM 3201 C C . ASP B 2 105 ? 53.841 82.679 46.279 1.00 80.73 179 ASP B C 1
ATOM 3202 O O . ASP B 2 105 ? 53.491 83.777 45.829 1.00 76.17 179 ASP B O 1
ATOM 3207 N N . GLN B 2 106 ? 52.980 81.673 46.457 1.00 81.53 180 GLN B N 1
ATOM 3208 C CA . GLN B 2 106 ? 51.553 81.863 46.217 1.00 83.20 180 GLN B CA 1
ATOM 3209 C C . GLN B 2 106 ? 50.961 82.871 47.195 1.00 80.74 180 GLN B C 1
ATOM 3210 O O . GLN B 2 106 ? 50.127 83.701 46.815 1.00 82.79 180 GLN B O 1
ATOM 3212 N N . VAL B 2 107 ? 51.385 82.815 48.460 1.00 76.81 181 VAL B N 1
ATOM 3213 C CA . VAL B 2 107 ? 50.907 83.768 49.458 1.00 72.88 181 VAL B CA 1
ATOM 3214 C C . VAL B 2 107 ? 51.391 85.177 49.128 1.00 70.27 181 VAL B C 1
ATOM 3215 O O . VAL B 2 107 ? 50.618 86.143 49.168 1.00 70.85 181 VAL B O 1
ATOM 3219 N N . LEU B 2 108 ? 52.678 85.314 48.794 1.00 67.91 182 LEU B N 1
ATOM 3220 C CA . LEU B 2 108 ? 53.235 86.628 48.487 1.00 70.33 182 LEU B CA 1
ATOM 3221 C C . LEU B 2 108 ? 52.579 87.233 47.252 1.00 73.25 182 LEU B C 1
ATOM 3222 O O . LEU B 2 108 ? 52.310 88.440 47.211 1.00 74.41 182 LEU B O 1
ATOM 3227 N N . ASN B 2 109 ? 52.331 86.413 46.225 1.00 74.89 183 ASN B N 1
ATOM 3228 C CA . ASN B 2 109 ? 51.759 86.925 44.983 1.00 77.67 183 ASN B CA 1
ATOM 3229 C C . ASN B 2 109 ? 50.318 87.377 45.167 1.00 69.16 183 ASN B C 1
ATOM 3230 O O . ASN B 2 109 ? 49.876 88.323 44.505 1.00 69.32 183 ASN B O 1
ATOM 3235 N N . CYS B 2 110 ? 49.566 86.719 46.046 1.00 69.88 184 CYS B N 1
ATOM 3236 C CA . CYS B 2 110 ? 48.204 87.171 46.306 1.00 76.40 184 CYS B CA 1
ATOM 3237 C C . CYS B 2 110 ? 48.193 88.467 47.107 1.00 75.18 184 CYS B C 1
ATOM 3238 O O . CYS B 2 110 ? 47.356 89.342 46.867 1.00 74.63 184 CYS B O 1
ATOM 3241 N N . HIS B 2 111 ? 49.116 88.615 48.060 1.00 71.59 185 HIS B N 1
ATOM 3242 C CA . HIS B 2 111 ? 49.175 89.856 48.826 1.00 75.68 185 HIS B CA 1
ATOM 3243 C C . HIS B 2 111 ? 49.637 91.027 47.968 1.00 71.86 185 HIS B C 1
ATOM 3244 O O . HIS B 2 111 ? 49.241 92.171 48.220 1.00 70.66 185 HIS B O 1
ATOM 3251 N N . LEU B 2 112 ? 50.466 90.768 46.953 1.00 69.16 186 LEU B N 1
ATOM 3252 C CA . LEU B 2 112 ? 50.856 91.832 46.035 1.00 71.37 186 LEU B CA 1
ATOM 3253 C C . LEU B 2 112 ? 49.694 92.235 45.135 1.00 73.38 186 LEU B C 1
ATOM 3254 O O . LEU B 2 112 ? 49.485 93.426 44.873 1.00 72.11 186 LEU B O 1
ATOM 3256 N N . ALA B 2 113 ? 48.919 91.258 44.666 1.00 72.13 187 ALA B N 1
ATOM 3257 C CA . ALA B 2 113 ? 47.873 91.512 43.686 1.00 69.71 187 ALA B CA 1
ATOM 3258 C C . ALA B 2 113 ? 46.544 91.903 44.311 1.00 64.98 187 ALA B C 1
ATOM 3259 O O . ALA B 2 113 ? 45.757 92.607 43.668 1.00 63.86 187 ALA B O 1
ATOM 3261 N N . VAL B 2 114 ? 46.271 91.472 45.542 1.00 63.17 188 VAL B N 1
ATOM 3262 C CA . VAL B 2 114 ? 44.955 91.620 46.155 1.00 61.07 188 VAL B CA 1
ATOM 3263 C C . VAL B 2 114 ? 45.045 92.594 47.319 1.00 57.55 188 VAL B C 1
ATOM 3264 O O . VAL B 2 114 ? 45.857 92.409 48.231 1.00 62.16 188 VAL B O 1
ATOM 3268 N N . LYS B 2 115 ? 44.200 93.620 47.293 1.00 54.75 189 LYS B N 1
ATOM 3269 C CA . LYS B 2 115 ? 44.043 94.536 48.411 1.00 58.97 189 LYS B CA 1
ATOM 3270 C C . LYS B 2 115 ? 42.616 94.444 48.930 1.00 56.95 189 LYS B C 1
ATOM 3271 O O . LYS B 2 115 ? 41.663 94.391 48.148 1.00 55.60 189 LYS B O 1
ATOM 3274 N N . VAL B 2 116 ? 42.472 94.395 50.249 1.00 57.33 190 VAL B N 1
ATOM 3275 C CA . VAL B 2 116 ? 41.162 94.419 50.886 1.00 61.41 190 VAL B CA 1
ATOM 3276 C C . VAL B 2 116 ? 40.963 95.808 51.468 1.00 61.77 190 VAL B C 1
ATOM 3277 O O . VAL B 2 116 ? 41.711 96.227 52.358 1.00 60.15 190 VAL B O 1
ATOM 3281 N N . LEU B 2 117 ? 39.963 96.523 50.963 1.00 49.85 191 LEU B N 1
ATOM 3282 C CA . LEU B 2 117 ? 39.759 97.925 51.281 1.00 51.13 191 LEU B CA 1
ATOM 3283 C C . LEU B 2 117 ? 38.476 98.126 52.077 1.00 55.36 191 LEU B C 1
ATOM 3284 O O . LEU B 2 117 ? 37.565 97.293 52.059 1.00 53.44 191 LEU B O 1
ATOM 3289 N N . SER B 2 118 ? 38.417 99.266 52.763 1.00 51.81 192 SER B N 1
ATOM 3290 C CA . SER B 2 118 ? 37.259 99.716 53.526 1.00 56.86 192 SER B CA 1
ATOM 3291 C C . SER B 2 118 ? 37.109 101.223 53.308 1.00 61.89 192 SER B C 1
ATOM 3292 O O . SER B 2 118 ? 37.951 101.820 52.624 1.00 59.90 192 SER B O 1
ATOM 3295 N N . PRO B 2 119 ? 36.056 101.872 53.830 1.00 57.47 193 PRO B N 1
ATOM 3296 C CA . PRO B 2 119 ? 35.903 103.324 53.589 1.00 58.35 193 PRO B CA 1
ATOM 3297 C C . PRO B 2 119 ? 37.125 104.174 53.919 1.00 57.45 193 PRO B C 1
ATOM 3298 O O . PRO B 2 119 ? 37.389 105.150 53.206 1.00 58.05 193 PRO B O 1
ATOM 3302 N N . GLU B 2 120 ? 37.878 103.837 54.970 1.00 59.54 194 GLU B N 1
ATOM 3303 C CA . GLU B 2 120 ? 39.022 104.655 55.370 1.00 57.57 194 GLU B CA 1
ATOM 3304 C C . GLU B 2 120 ? 40.113 104.712 54.311 1.00 59.73 194 GLU B C 1
ATOM 3305 O O . GLU B 2 120 ? 41.009 105.559 54.414 1.00 54.92 194 GLU B O 1
ATOM 3311 N N . ASP B 2 121 ? 40.083 103.831 53.313 1.00 59.03 195 ASP B N 1
ATOM 3312 C CA . ASP B 2 121 ? 41.072 103.909 52.248 1.00 60.20 195 ASP B CA 1
ATOM 3313 C C . ASP B 2 121 ? 40.738 104.994 51.235 1.00 62.67 195 ASP B C 1
ATOM 3314 O O . ASP B 2 121 ? 41.587 105.333 50.404 1.00 54.61 195 ASP B O 1
ATOM 3319 N N . GLY B 2 122 ? 39.535 105.557 51.301 1.00 51.19 196 GLY B N 1
ATOM 3320 C CA . GLY B 2 122 ? 39.154 106.644 50.428 1.00 48.70 196 GLY B CA 1
ATOM 3321 C C . GLY B 2 122 ? 39.397 108.007 51.042 1.00 55.37 196 GLY B C 1
ATOM 3322 O O . GLY B 2 122 ? 40.535 108.493 51.067 1.00 55.69 196 GLY B O 1
ATOM 3323 N N . LYS B 2 123 ? 38.332 108.626 51.561 1.00 49.92 197 LYS B N 1
ATOM 3324 C CA . LYS B 2 123 ? 38.432 110.007 52.026 1.00 58.09 197 LYS B CA 1
ATOM 3325 C C . LYS B 2 123 ? 39.435 110.149 53.165 1.00 64.59 197 LYS B C 1
ATOM 3326 O O . LYS B 2 123 ? 40.171 111.141 53.229 1.00 65.48 197 LYS B O 1
ATOM 3332 N N . ALA B 2 124 ? 39.477 109.174 54.077 1.00 64.35 198 ALA B N 1
ATOM 3333 C CA . ALA B 2 124 ? 40.388 109.271 55.212 1.00 64.69 198 ALA B CA 1
ATOM 3334 C C . ALA B 2 124 ? 41.842 109.245 54.766 1.00 65.93 198 ALA B C 1
ATOM 3335 O O . ALA B 2 124 ? 42.696 109.891 55.387 1.00 68.39 198 ALA B O 1
ATOM 3337 N N . ASP B 2 125 ? 42.144 108.516 53.690 1.00 59.67 199 ASP B N 1
ATOM 3338 C CA . ASP B 2 125 ? 43.513 108.484 53.193 1.00 62.83 199 ASP B CA 1
ATOM 3339 C C . ASP B 2 125 ? 43.880 109.770 52.466 1.00 64.58 199 ASP B C 1
ATOM 3340 O O . ASP B 2 125 ? 45.036 110.207 52.531 1.00 65.48 199 ASP B O 1
ATOM 3345 N N . ILE B 2 126 ? 42.926 110.385 51.765 1.00 61.10 200 ILE B N 1
ATOM 3346 C CA . ILE B 2 126 ? 43.183 111.697 51.176 1.00 62.56 200 ILE B CA 1
ATOM 3347 C C . ILE B 2 126 ? 43.477 112.711 52.272 1.00 66.93 200 ILE B C 1
ATOM 3348 O O . ILE B 2 126 ? 44.374 113.554 52.138 1.00 69.42 200 ILE B O 1
ATOM 3353 N N . VAL B 2 127 ? 42.746 112.624 53.385 1.00 57.77 201 VAL B N 1
ATOM 3354 C CA . VAL B 2 127 ? 42.979 113.525 54.512 1.00 61.70 201 VAL B CA 1
ATOM 3355 C C . VAL B 2 127 ? 44.343 113.255 55.142 1.00 66.51 201 VAL B C 1
ATOM 3356 O O . VAL B 2 127 ? 45.051 114.186 55.546 1.00 66.05 201 VAL B O 1
ATOM 3360 N N . ARG B 2 128 ? 44.727 111.978 55.237 1.00 64.52 202 ARG B N 1
ATOM 3361 C CA . ARG B 2 128 ? 46.067 111.613 55.692 1.00 66.15 202 ARG B CA 1
ATOM 3362 C C . ARG B 2 128 ? 47.127 112.287 54.833 1.00 64.94 202 ARG B C 1
ATOM 3363 O O . ARG B 2 128 ? 48.073 112.892 55.349 1.00 72.57 202 ARG B O 1
ATOM 3371 N N . ALA B 2 129 ? 46.979 112.184 53.509 1.00 65.94 203 ALA B N 1
ATOM 3372 C CA . ALA B 2 129 ? 47.942 112.800 52.602 1.00 72.70 203 ALA B CA 1
ATOM 3373 C C . ALA B 2 129 ? 47.970 114.314 52.773 1.00 71.84 203 ALA B C 1
ATOM 3374 O O . ALA B 2 129 ? 49.042 114.931 52.735 1.00 68.76 203 ALA B O 1
ATOM 3376 N N . ALA B 2 130 ? 46.801 114.929 52.971 1.00 68.45 204 ALA B N 1
ATOM 3377 C CA . ALA B 2 130 ? 46.753 116.373 53.182 1.00 67.61 204 ALA B CA 1
ATOM 3378 C C . ALA B 2 130 ? 47.456 116.760 54.474 1.00 70.66 204 ALA B C 1
ATOM 3379 O O . ALA B 2 130 ? 48.153 117.781 54.529 1.00 74.10 204 ALA B O 1
ATOM 3381 N N . GLN B 2 131 ? 47.280 115.958 55.527 1.00 69.86 205 GLN B N 1
ATOM 3382 C CA . GLN B 2 131 ? 47.986 116.212 56.779 1.00 75.20 205 GLN B CA 1
ATOM 3383 C C . GLN B 2 131 ? 49.493 116.128 56.578 1.00 76.32 205 GLN B C 1
ATOM 3384 O O . GLN B 2 131 ? 50.238 117.023 56.996 1.00 79.13 205 GLN B O 1
ATOM 3390 N N . ASP B 2 132 ? 49.955 115.058 55.924 1.00 81.15 206 ASP B N 1
ATOM 3391 C CA . ASP B 2 132 ? 51.383 114.892 55.666 1.00 86.53 206 ASP B CA 1
ATOM 3392 C C . ASP B 2 132 ? 51.943 116.073 54.882 1.00 85.85 206 ASP B C 1
ATOM 3393 O O . ASP B 2 132 ? 52.996 116.621 55.229 1.00 87.17 206 ASP B O 1
ATOM 3398 N N . PHE B 2 133 ? 51.245 116.490 53.820 1.00 79.94 207 PHE B N 1
ATOM 3399 C CA . PHE B 2 133 ? 51.763 117.587 53.009 1.00 78.92 207 PHE B CA 1
ATOM 3400 C C . PHE B 2 133 ? 51.752 118.905 53.776 1.00 84.43 207 PHE B C 1
ATOM 3401 O O . PHE B 2 133 ? 52.723 119.669 53.712 1.00 93.18 207 PHE B O 1
ATOM 3409 N N . CYS B 2 134 ? 50.665 119.194 54.500 1.00 74.45 208 CYS B N 1
ATOM 3410 C CA . CYS B 2 134 ? 50.613 120.424 55.287 1.00 79.48 208 CYS B CA 1
ATOM 3411 C C . CYS B 2 134 ? 51.641 120.424 56.407 1.00 85.40 208 CYS B C 1
ATOM 3412 O O . CYS B 2 134 ? 52.060 121.493 56.863 1.00 82.95 208 CYS B O 1
ATOM 3415 N N . GLN B 2 135 ? 52.039 119.243 56.880 1.00 84.49 209 GLN B N 1
ATOM 3416 C CA . GLN B 2 135 ? 53.112 119.167 57.862 1.00 86.32 209 GLN B CA 1
ATOM 3417 C C . GLN B 2 135 ? 54.419 119.664 57.266 1.00 84.14 209 GLN B C 1
ATOM 3418 O O . GLN B 2 135 ? 55.192 120.356 57.937 1.00 83.35 209 GLN B O 1
ATOM 3424 N N . LEU B 2 136 ? 54.675 119.331 55.999 1.00 86.72 210 LEU B N 1
ATOM 3425 C CA . LEU B 2 136 ? 55.868 119.831 55.326 1.00 92.58 210 LEU B CA 1
ATOM 3426 C C . LEU B 2 136 ? 55.799 121.340 55.140 1.00 91.46 210 LEU B C 1
ATOM 3427 O O . LEU B 2 136 ? 56.813 122.035 55.272 1.00 87.46 210 LEU B O 1
ATOM 3432 N N . VAL B 2 137 ? 54.610 121.863 54.828 1.00 86.89 211 VAL B N 1
ATOM 3433 C CA . VAL B 2 137 ? 54.436 123.310 54.731 1.00 88.58 211 VAL B CA 1
ATOM 3434 C C . VAL B 2 137 ? 54.782 123.976 56.057 1.00 84.26 211 VAL B C 1
ATOM 3435 O O . VAL B 2 137 ? 55.467 125.004 56.092 1.00 90.37 211 VAL B O 1
ATOM 3439 N N . ALA B 2 138 ? 54.322 123.396 57.169 1.00 87.49 212 ALA B N 1
ATOM 3440 C CA . ALA B 2 138 ? 54.603 123.958 58.484 1.00 84.80 212 ALA B CA 1
ATOM 3441 C C . ALA B 2 138 ? 56.073 123.843 58.860 1.00 98.49 212 ALA B C 1
ATOM 3442 O O . ALA B 2 138 ? 56.547 124.611 59.705 1.00 97.53 212 ALA B O 1
ATOM 3444 N N . GLN B 2 139 ? 56.803 122.906 58.258 1.00 99.77 213 GLN B N 1
ATOM 3445 C CA . GLN B 2 139 ? 58.238 122.784 58.467 1.00 104.70 213 GLN B CA 1
ATOM 3446 C C . GLN B 2 139 ? 59.035 123.555 57.423 1.00 106.30 213 GLN B C 1
ATOM 3447 O O . GLN B 2 139 ? 60.237 123.311 57.263 1.00 99.95 213 GLN B O 1
ATOM 3453 N N . LYS B 2 140 ? 58.386 124.477 56.707 1.00 105.17 214 LYS B N 1
ATOM 3454 C CA . LYS B 2 140 ? 59.024 125.328 55.704 1.00 107.10 214 LYS B CA 1
ATOM 3455 C C . LYS B 2 140 ? 59.711 124.518 54.613 1.00 104.37 214 LYS B C 1
ATOM 3456 O O . LYS B 2 140 ? 60.591 125.033 53.915 1.00 96.21 214 LYS B O 1
ATOM 3458 N N . GLN B 2 141 ? 59.317 123.255 54.450 1.00 100.20 215 GLN B N 1
ATOM 3459 C CA . GLN B 2 141 ? 59.953 122.362 53.493 1.00 104.59 215 GLN B CA 1
ATOM 3460 C C . GLN B 2 141 ? 59.203 122.261 52.174 1.00 97.45 215 GLN B C 1
ATOM 3461 O O . GLN B 2 141 ? 59.800 121.861 51.170 1.00 99.52 215 GLN B O 1
ATOM 3467 N N . LYS B 2 142 ? 57.917 122.605 52.149 1.00 93.63 216 LYS B N 1
ATOM 3468 C CA . LYS B 2 142 ? 57.167 122.654 50.905 1.00 89.40 216 LYS B CA 1
ATOM 3469 C C . LYS B 2 142 ? 56.293 123.900 50.908 1.00 88.07 216 LYS B C 1
ATOM 3470 O O . LYS B 2 142 ? 56.065 124.523 51.948 1.00 86.60 216 LYS B O 1
ATOM 3474 N N . ARG B 2 143 ? 55.813 124.261 49.721 1.00 87.58 217 ARG B N 1
ATOM 3475 C CA A ARG B 2 143 ? 54.962 125.424 49.548 0.50 86.61 217 ARG B CA 1
ATOM 3476 C CA B ARG B 2 143 ? 54.965 125.425 49.526 0.50 86.62 217 ARG B CA 1
ATOM 3477 C C . ARG B 2 143 ? 53.529 124.998 49.240 1.00 84.27 217 ARG B C 1
ATOM 3478 O O . ARG B 2 143 ? 53.302 123.916 48.689 1.00 86.38 217 ARG B O 1
ATOM 3493 N N . PRO B 2 144 ? 52.534 125.817 49.601 1.00 81.94 218 PRO B N 1
ATOM 3494 C CA . PRO B 2 144 ? 51.147 125.457 49.251 1.00 82.73 218 PRO B CA 1
ATOM 3495 C C . PRO B 2 144 ? 50.949 125.238 47.760 1.00 83.88 218 PRO B C 1
ATOM 3496 O O . PRO B 2 144 ? 50.268 124.284 47.364 1.00 80.48 218 PRO B O 1
ATOM 3500 N N . THR B 2 145 ? 51.555 126.083 46.920 1.00 83.83 219 THR B N 1
ATOM 3501 C CA . THR B 2 145 ? 51.484 125.919 45.472 1.00 88.72 219 THR B CA 1
ATOM 3502 C C . THR B 2 145 ? 52.205 124.671 44.974 1.00 93.46 219 THR B C 1
ATOM 3503 O O . THR B 2 145 ? 52.051 124.322 43.799 1.00 97.60 219 THR B O 1
ATOM 3507 N N . ASP B 2 146 ? 52.988 123.997 45.822 1.00 90.19 220 ASP B N 1
ATOM 3508 C CA . ASP B 2 146 ? 53.673 122.781 45.393 1.00 90.63 220 ASP B CA 1
ATOM 3509 C C . ASP B 2 146 ? 52.722 121.601 45.216 1.00 97.68 220 ASP B C 1
ATOM 3510 O O . ASP B 2 146 ? 53.067 120.646 44.512 1.00 100.16 220 ASP B O 1
ATOM 3512 N N . LEU B 2 147 ? 51.541 121.640 45.832 1.00 94.49 221 LEU B N 1
ATOM 3513 C CA . LEU B 2 147 ? 50.588 120.531 45.760 1.00 90.83 221 LEU B CA 1
ATOM 3514 C C . LEU B 2 147 ? 49.697 120.721 44.541 1.00 90.33 221 LEU B C 1
ATOM 3515 O O . LEU B 2 147 ? 48.678 121.408 44.596 1.00 91.62 221 LEU B O 1
ATOM 3517 N N . ASP B 2 148 ? 50.074 120.099 43.428 1.00 93.41 222 ASP B N 1
ATOM 3518 C CA . ASP B 2 148 ? 49.218 120.066 42.253 1.00 93.30 222 ASP B CA 1
ATOM 3519 C C . ASP B 2 148 ? 48.464 118.731 42.209 1.00 88.67 222 ASP B C 1
ATOM 3520 O O . ASP B 2 148 ? 48.477 117.952 43.169 1.00 83.17 222 ASP B O 1
ATOM 3525 N N . VAL B 2 149 ? 47.781 118.469 41.093 1.00 83.61 223 VAL B N 1
ATOM 3526 C CA . VAL B 2 149 ? 47.007 117.236 40.969 1.00 86.10 223 VAL B CA 1
ATOM 3527 C C . VAL B 2 149 ? 47.929 116.022 40.981 1.00 83.48 223 VAL B C 1
ATOM 3528 O O . VAL B 2 149 ? 47.670 115.032 41.675 1.00 77.57 223 VAL B O 1
ATOM 3532 N N . ASP B 2 150 ? 49.023 116.085 40.220 1.00 83.44 224 ASP B N 1
ATOM 3533 C CA . ASP B 2 150 ? 49.901 114.927 40.086 1.00 84.83 224 ASP B CA 1
ATOM 3534 C C . ASP B 2 150 ? 50.654 114.642 41.379 1.00 77.68 224 ASP B C 1
ATOM 3535 O O . ASP B 2 150 ? 50.870 113.477 41.732 1.00 73.67 224 ASP B O 1
ATOM 3540 N N . THR B 2 151 ? 51.065 115.690 42.098 1.00 76.45 225 THR B N 1
ATOM 3541 C CA . THR B 2 151 ? 51.787 115.470 43.347 1.00 76.75 225 THR B CA 1
ATOM 3542 C C . THR B 2 151 ? 50.881 114.860 44.408 1.00 71.35 225 THR B C 1
ATOM 3543 O O . THR B 2 151 ? 51.309 113.976 45.157 1.00 69.53 225 THR B O 1
ATOM 3547 N N . LEU B 2 152 ? 49.624 115.310 44.487 1.00 73.52 226 LEU B N 1
ATOM 3548 C CA . LEU B 2 152 ? 48.698 114.718 45.447 1.00 69.85 226 LEU B CA 1
ATOM 3549 C C . LEU B 2 152 ? 48.486 113.236 45.160 1.00 69.97 226 LEU B C 1
ATOM 3550 O O . LEU B 2 152 ? 48.460 112.418 46.086 1.00 76.53 226 LEU B O 1
ATOM 3555 N N . ALA B 2 153 ? 48.338 112.871 43.883 1.00 67.73 227 ALA B N 1
ATOM 3556 C CA . ALA B 2 153 ? 48.159 111.464 43.533 1.00 69.89 227 ALA B CA 1
ATOM 3557 C C . ALA B 2 153 ? 49.347 110.626 43.985 1.00 72.05 227 ALA B C 1
ATOM 3558 O O . ALA B 2 153 ? 49.179 109.481 44.423 1.00 67.45 227 ALA B O 1
ATOM 3560 N N . SER B 2 154 ? 50.558 111.185 43.894 1.00 72.65 228 SER B N 1
ATOM 3561 C CA . SER B 2 154 ? 51.752 110.457 44.312 1.00 76.17 228 SER B CA 1
ATOM 3562 C C . SER B 2 154 ? 51.766 110.200 45.813 1.00 81.31 228 SER B C 1
ATOM 3563 O O . SER B 2 154 ? 52.394 109.237 46.270 1.00 90.13 228 SER B O 1
ATOM 3566 N N . LEU B 2 155 ? 51.172 111.140 46.533 1.00 73.70 229 LEU B N 1
ATOM 3567 C CA . LEU B 2 155 ? 51.119 111.187 47.979 1.00 77.99 229 LEU B CA 1
ATOM 3568 C C . LEU B 2 155 ? 50.121 110.281 48.638 1.00 83.65 229 LEU B C 1
ATOM 3569 O O . LEU B 2 155 ? 50.199 110.002 49.823 1.00 91.04 229 LEU B O 1
ATOM 3574 N N . LEU B 2 156 ? 49.148 109.834 47.878 1.00 76.13 230 LEU B N 1
ATOM 3575 C CA . LEU B 2 156 ? 48.144 108.961 48.437 1.00 86.13 230 LEU B CA 1
ATOM 3576 C C . LEU B 2 156 ? 48.733 107.592 48.633 1.00 95.01 230 LEU B C 1
ATOM 3577 O O . LEU B 2 156 ? 49.664 107.194 47.932 1.00 94.54 230 LEU B O 1
ATOM 3582 N N . SER B 2 157 ? 48.157 106.770 49.497 1.00 99.26 231 SER B N 1
ATOM 3583 C CA . SER B 2 157 ? 48.678 105.415 49.643 1.00 98.37 231 SER B CA 1
ATOM 3584 C C . SER B 2 157 ? 48.089 104.469 48.579 1.00 105.21 231 SER B C 1
ATOM 3585 O O . SER B 2 157 ? 47.374 103.540 48.903 1.00 114.91 231 SER B O 1
ATOM 3588 N N . SER B 2 158 ? 48.468 104.709 47.327 1.00 103.16 232 SER B N 1
ATOM 3589 C CA . SER B 2 158 ? 48.070 104.071 46.115 1.00 93.87 232 SER B CA 1
ATOM 3590 C C . SER B 2 158 ? 49.423 104.055 45.481 1.00 98.95 232 SER B C 1
ATOM 3591 O O . SER B 2 158 ? 49.720 103.081 44.790 1.00 96.01 232 SER B O 1
ATOM 3593 N N . ASN B 2 159 ? 50.199 105.151 45.673 1.00 99.94 233 ASN B N 1
ATOM 3594 C CA . ASN B 2 159 ? 51.608 105.155 45.250 1.00 102.54 233 ASN B CA 1
ATOM 3595 C C . ASN B 2 159 ? 51.659 104.841 43.756 1.00 106.04 233 ASN B C 1
ATOM 3596 O O . ASN B 2 159 ? 50.913 105.463 42.982 1.00 108.36 233 ASN B O 1
ATOM 3598 N N . GLY B 2 160 ? 52.495 103.902 43.310 1.00 108.17 234 GLY B N 1
ATOM 3599 C CA . GLY B 2 160 ? 52.594 103.566 41.902 1.00 107.71 234 GLY B CA 1
ATOM 3600 C C . GLY B 2 160 ? 51.516 102.644 41.372 1.00 104.45 234 GLY B C 1
ATOM 3601 O O . GLY B 2 160 ? 51.454 102.429 40.157 1.00 110.65 234 GLY B O 1
ATOM 3602 N N . CYS B 2 161 ? 50.676 102.094 42.245 1.00 92.55 235 CYS B N 1
ATOM 3603 C CA . CYS B 2 161 ? 49.601 101.219 41.800 1.00 78.35 235 CYS B CA 1
ATOM 3604 C C . CYS B 2 161 ? 48.678 101.975 40.847 1.00 79.65 235 CYS B C 1
ATOM 3605 O O . CYS B 2 161 ? 48.321 103.129 41.125 1.00 83.88 235 CYS B O 1
ATOM 3608 N N . PRO B 2 162 ? 48.289 101.381 39.720 1.00 79.40 236 PRO B N 1
ATOM 3609 C CA . PRO B 2 162 ? 47.380 102.066 38.793 1.00 74.08 236 PRO B CA 1
ATOM 3610 C C . PRO B 2 162 ? 45.986 102.214 39.380 1.00 66.13 236 PRO B C 1
ATOM 3611 O O . PRO B 2 162 ? 45.559 101.453 40.252 1.00 60.24 236 PRO B O 1
ATOM 3615 N N . ASP B 2 163 ? 45.268 103.212 38.871 1.00 60.69 237 ASP B N 1
ATOM 3616 C CA . ASP B 2 163 ? 43.893 103.418 39.287 1.00 52.81 237 ASP B CA 1
ATOM 3617 C C . ASP B 2 163 ? 43.008 102.273 38.792 1.00 59.38 237 ASP B C 1
ATOM 3618 O O . ASP B 2 163 ? 43.285 101.667 37.753 1.00 60.89 237 ASP B O 1
ATOM 3623 N N . PRO B 2 164 ? 41.934 101.958 39.517 1.00 61.76 238 PRO B N 1
ATOM 3624 C CA . PRO B 2 164 ? 40.963 100.974 39.007 1.00 61.41 238 PRO B CA 1
ATOM 3625 C C . PRO B 2 164 ? 40.356 101.444 37.695 1.00 59.20 238 PRO B C 1
ATOM 3626 O O . PRO B 2 164 ? 39.816 102.548 37.603 1.00 55.07 238 PRO B O 1
ATOM 3630 N N . ASP B 2 165 ? 40.454 100.603 36.668 1.00 56.87 239 ASP B N 1
ATOM 3631 C CA . ASP B 2 165 ? 39.789 100.914 35.410 1.00 59.45 239 ASP B CA 1
ATOM 3632 C C . ASP B 2 165 ? 38.421 100.256 35.286 1.00 53.86 239 ASP B C 1
ATOM 3633 O O . ASP B 2 165 ? 37.601 100.706 34.477 1.00 49.85 239 ASP B O 1
ATOM 3638 N N . LEU B 2 166 ? 38.147 99.212 36.064 1.00 50.60 240 LEU B N 1
ATOM 3639 C CA . LEU B 2 166 ? 36.826 98.601 36.083 1.00 49.21 240 LEU B CA 1
ATOM 3640 C C . LEU B 2 166 ? 36.449 98.265 37.517 1.00 55.69 240 LEU B C 1
ATOM 3641 O O . LEU B 2 166 ? 37.264 97.733 38.275 1.00 49.83 240 LEU B O 1
ATOM 3646 N N . VAL B 2 167 ? 35.216 98.586 37.890 1.00 55.41 241 VAL B N 1
ATOM 3647 C CA . VAL B 2 167 ? 34.654 98.174 39.169 1.00 50.18 241 VAL B CA 1
ATOM 3648 C C . VAL B 2 167 ? 33.436 97.314 38.885 1.00 51.24 241 VAL B C 1
ATOM 3649 O O . VAL B 2 167 ? 32.548 97.725 38.129 1.00 50.10 241 VAL B O 1
ATOM 3653 N N . LEU B 2 168 ? 33.412 96.114 39.463 1.00 46.89 242 LEU B N 1
ATOM 3654 C CA . LEU B 2 168 ? 32.212 95.285 39.488 1.00 51.34 242 LEU B CA 1
ATOM 3655 C C . LEU B 2 168 ? 31.484 95.566 40.795 1.00 50.12 242 LEU B C 1
ATOM 3656 O O . LEU B 2 168 ? 31.992 95.250 41.875 1.00 50.09 242 LEU B O 1
ATOM 3661 N N . LYS B 2 169 ? 30.307 96.178 40.703 1.00 50.14 243 LYS B N 1
ATOM 3662 C CA . LYS B 2 169 ? 29.507 96.513 41.874 1.00 48.85 243 LYS B CA 1
ATOM 3663 C C . LYS B 2 169 ? 28.382 95.493 42.016 1.00 51.28 243 LYS B C 1
ATOM 3664 O O . LYS B 2 169 ? 27.548 95.352 41.112 1.00 47.32 243 LYS B O 1
ATOM 3670 N N . PHE B 2 170 ? 28.361 94.790 43.146 1.00 44.46 244 PHE B N 1
ATOM 3671 C CA . PHE B 2 170 ? 27.370 93.755 43.409 1.00 48.76 244 PHE B CA 1
ATOM 3672 C C . PHE B 2 170 ? 26.363 94.243 44.441 1.00 46.79 244 PHE B C 1
ATOM 3673 O O . PHE B 2 170 ? 26.719 94.974 45.372 1.00 51.33 244 PHE B O 1
ATOM 3681 N N . GLY B 2 171 ? 25.106 93.826 44.279 1.00 48.52 245 GLY B N 1
ATOM 3682 C CA . GLY B 2 171 ? 24.088 94.092 45.269 1.00 48.21 245 GLY B CA 1
ATOM 3683 C C . GLY B 2 171 ? 23.149 95.218 44.880 1.00 46.55 245 GLY B C 1
ATOM 3684 O O . GLY B 2 171 ? 23.260 95.813 43.803 1.00 48.83 245 GLY B O 1
ATOM 3685 N N . PRO B 2 172 ? 22.208 95.542 45.768 1.00 48.14 246 PRO B N 1
ATOM 3686 C CA . PRO B 2 172 ? 21.109 96.448 45.411 1.00 53.80 246 PRO B CA 1
ATOM 3687 C C . PRO B 2 172 ? 21.375 97.935 45.602 1.00 54.00 246 PRO B C 1
ATOM 3688 O O . PRO B 2 172 ? 20.481 98.736 45.299 1.00 55.25 246 PRO B O 1
ATOM 3692 N N . VAL B 2 173 ? 22.543 98.345 46.087 1.00 46.65 247 VAL B N 1
ATOM 3693 C CA . VAL B 2 173 ? 22.789 99.756 46.372 1.00 47.77 247 VAL B CA 1
ATOM 3694 C C . VAL B 2 173 ? 23.394 100.413 45.137 1.00 45.07 247 VAL B C 1
ATOM 3695 O O . VAL B 2 173 ? 24.455 99.997 44.657 1.00 47.77 247 VAL B O 1
ATOM 3699 N N . ASP B 2 174 ? 22.729 101.459 44.642 1.00 39.65 248 ASP B N 1
ATOM 3700 C CA . ASP B 2 174 ? 23.193 102.228 43.483 1.00 41.01 248 ASP B CA 1
ATOM 3701 C C . ASP B 2 174 ? 24.188 103.316 43.903 1.00 45.02 248 ASP B C 1
ATOM 3702 O O . ASP B 2 174 ? 23.984 104.515 43.680 1.00 42.37 248 ASP B O 1
ATOM 3707 N N . SER B 2 175 ? 25.285 102.890 44.520 1.00 44.20 249 SER B N 1
ATOM 3708 C CA . SER B 2 175 ? 26.259 103.849 45.028 1.00 47.05 249 SER B CA 1
ATOM 3709 C C . SER B 2 175 ? 27.609 103.162 45.146 1.00 46.12 249 SER B C 1
ATOM 3710 O O . SER B 2 175 ? 27.680 101.947 45.339 1.00 46.20 249 SER B O 1
ATOM 3713 N N . THR B 2 176 ? 28.681 103.949 45.020 1.00 47.36 250 THR B N 1
ATOM 3714 C CA . THR B 2 176 ? 30.013 103.409 45.262 1.00 46.55 250 THR B CA 1
ATOM 3715 C C . THR B 2 176 ? 30.337 103.324 46.745 1.00 49.62 250 THR B C 1
ATOM 3716 O O . THR B 2 176 ? 31.343 102.703 47.106 1.00 49.51 250 THR B O 1
ATOM 3720 N N . LEU B 2 177 ? 29.535 103.968 47.598 1.00 44.84 251 LEU B N 1
ATOM 3721 C CA . LEU B 2 177 ? 29.600 103.785 49.051 1.00 48.31 251 LEU B CA 1
ATOM 3722 C C . LEU B 2 177 ? 30.989 104.100 49.609 1.00 49.65 251 LEU B C 1
ATOM 3723 O O . LEU B 2 177 ? 31.470 103.442 50.536 1.00 49.45 251 LEU B O 1
ATOM 3728 N N . GLY B 2 178 ? 31.639 105.114 49.042 1.00 48.20 252 GLY B N 1
ATOM 3729 C CA . GLY B 2 178 ? 32.921 105.571 49.547 1.00 49.02 252 GLY B CA 1
ATOM 3730 C C . GLY B 2 178 ? 34.136 104.842 49.015 1.00 52.64 252 GLY B C 1
ATOM 3731 O O . GLY B 2 178 ? 35.231 105.021 49.563 1.00 49.65 252 GLY B O 1
ATOM 3732 N N . PHE B 2 179 ? 33.984 104.020 47.976 1.00 48.45 253 PHE B N 1
ATOM 3733 C CA . PHE B 2 179 ? 35.124 103.329 47.385 1.00 50.07 253 PHE B CA 1
ATOM 3734 C C . PHE B 2 179 ? 36.007 104.334 46.655 1.00 54.61 253 PHE B C 1
ATOM 3735 O O . PHE B 2 179 ? 35.537 105.023 45.742 1.00 47.43 253 PHE B O 1
ATOM 3743 N N . LEU B 2 180 ? 37.287 104.410 47.069 1.00 49.92 254 LEU B N 1
ATOM 3744 C CA . LEU B 2 180 ? 38.377 105.216 46.515 1.00 49.83 254 LEU B CA 1
ATOM 3745 C C . LEU B 2 180 ? 37.888 106.354 45.624 1.00 50.32 254 LEU B C 1
ATOM 3746 O O . LEU B 2 180 ? 38.052 106.289 44.400 1.00 52.09 254 LEU B O 1
ATOM 3751 N N . PRO B 2 181 ? 37.287 107.405 46.188 1.00 52.43 255 PRO B N 1
ATOM 3752 C CA . PRO B 2 181 ? 36.714 108.458 45.326 1.00 54.71 255 PRO B CA 1
ATOM 3753 C C . PRO B 2 181 ? 37.733 109.122 44.412 1.00 50.29 255 PRO B C 1
ATOM 3754 O O . PRO B 2 181 ? 37.419 109.400 43.246 1.00 49.63 255 PRO B O 1
ATOM 3758 N N . TRP B 2 182 ? 38.952 109.377 44.898 1.00 54.72 256 TRP B N 1
ATOM 3759 C CA . TRP B 2 182 ? 39.952 110.031 44.055 1.00 53.48 256 TRP B CA 1
ATOM 3760 C C . TRP B 2 182 ? 40.285 109.177 42.839 1.00 60.11 256 TRP B C 1
ATOM 3761 O O . TRP B 2 182 ? 40.471 109.698 41.733 1.00 61.77 256 TRP B O 1
ATOM 3772 N N . HIS B 2 183 ? 40.328 107.861 43.022 1.00 56.26 257 HIS B N 1
ATOM 3773 C CA . HIS B 2 183 ? 40.870 106.955 42.025 1.00 55.15 257 HIS B CA 1
ATOM 3774 C C . HIS B 2 183 ? 39.865 106.550 40.960 1.00 54.33 257 HIS B C 1
ATOM 3775 O O . HIS B 2 183 ? 40.279 106.035 39.915 1.00 60.27 257 HIS B O 1
ATOM 3782 N N . ILE B 2 184 ? 38.571 106.797 41.170 1.00 52.22 258 ILE B N 1
ATOM 3783 C CA . ILE B 2 184 ? 37.558 106.327 40.234 1.00 51.91 258 ILE B CA 1
ATOM 3784 C C . ILE B 2 184 ? 37.098 107.439 39.300 1.00 55.13 258 ILE B C 1
ATOM 3785 O O . ILE B 2 184 ? 35.977 107.392 38.783 1.00 52.75 258 ILE B O 1
ATOM 3790 N N . ARG B 2 185 ? 37.958 108.434 39.053 1.00 50.94 259 ARG B N 1
ATOM 3791 C CA . ARG B 2 185 ? 37.568 109.512 38.147 1.00 50.81 259 ARG B CA 1
ATOM 3792 C C . ARG B 2 185 ? 37.163 108.984 36.775 1.00 52.10 259 ARG B C 1
ATOM 3793 O O . ARG B 2 185 ? 36.270 109.550 36.137 1.00 53.40 259 ARG B O 1
ATOM 3801 N N . LEU B 2 186 ? 37.772 107.887 36.314 1.00 53.32 260 LEU B N 1
ATOM 3802 C CA . LEU B 2 186 ? 37.444 107.327 35.008 1.00 51.89 260 LEU B CA 1
ATOM 3803 C C . LEU B 2 186 ? 37.139 105.835 35.058 1.00 54.68 260 LEU B C 1
ATOM 3804 O O . LEU B 2 186 ? 37.004 105.206 34.000 1.00 51.75 260 LEU B O 1
ATOM 3809 N N . THR B 2 187 ? 37.009 105.259 36.250 1.00 49.12 261 THR B N 1
ATOM 3810 C CA . THR B 2 187 ? 36.650 103.852 36.378 1.00 52.10 261 THR B CA 1
ATOM 3811 C C . THR B 2 187 ? 35.287 103.579 35.751 1.00 51.44 261 THR B C 1
ATOM 3812 O O . THR B 2 187 ? 34.312 104.291 36.021 1.00 50.61 261 THR B O 1
ATOM 3816 N N . GLU B 2 188 ? 35.219 102.551 34.903 1.00 44.63 262 GLU B N 1
ATOM 3817 C CA . GLU B 2 188 ? 33.926 102.049 34.441 1.00 47.12 262 GLU B CA 1
ATOM 3818 C C . GLU B 2 188 ? 33.269 101.252 35.561 1.00 50.49 262 GLU B C 1
ATOM 3819 O O . GLU B 2 188 ? 33.909 100.398 36.180 1.00 51.07 262 GLU B O 1
ATOM 3825 N N . ILE B 2 189 ? 31.996 101.537 35.829 1.00 52.16 263 ILE B N 1
ATOM 3826 C CA . ILE B 2 189 ? 31.272 100.945 36.951 1.00 45.72 263 ILE B CA 1
ATOM 3827 C C . ILE B 2 189 ? 30.203 100.032 36.367 1.00 50.66 263 ILE B C 1
ATOM 3828 O O . ILE B 2 189 ? 29.197 100.506 35.831 1.00 48.45 263 ILE B O 1
ATOM 3833 N N . VAL B 2 190 ? 30.409 98.720 36.469 1.00 49.24 264 VAL B N 1
ATOM 3834 C CA . VAL B 2 190 ? 29.475 97.726 35.947 1.00 50.32 264 VAL B CA 1
ATOM 3835 C C . VAL B 2 190 ? 28.786 97.047 37.122 1.00 48.08 264 VAL B C 1
ATOM 3836 O O . VAL B 2 190 ? 29.452 96.539 38.031 1.00 46.67 264 VAL B O 1
ATOM 3840 N N . SER B 2 191 ? 27.457 97.020 37.093 1.00 46.89 265 SER B N 1
ATOM 3841 C CA . SER B 2 191 ? 26.652 96.564 38.217 1.00 48.28 265 SER B CA 1
ATOM 3842 C C . SER B 2 191 ? 26.089 95.181 37.927 1.00 56.56 265 SER B C 1
ATOM 3843 O O . SER B 2 191 ? 25.552 94.940 36.841 1.00 54.07 265 SER B O 1
ATOM 3846 N N . LEU B 2 192 ? 26.214 94.279 38.900 1.00 52.40 266 LEU B N 1
ATOM 3847 C CA . LEU B 2 192 ? 25.543 92.990 38.865 1.00 55.48 266 LEU B CA 1
ATOM 3848 C C . LEU B 2 192 ? 24.666 92.838 40.104 1.00 53.01 266 LEU B C 1
ATOM 3849 O O . LEU B 2 192 ? 24.935 93.456 41.141 1.00 48.79 266 LEU B O 1
ATOM 3854 N N . PRO B 2 193 ? 23.600 92.035 40.026 1.00 51.33 267 PRO B N 1
ATOM 3855 C CA . PRO B 2 193 ? 22.662 91.942 41.156 1.00 54.46 267 PRO B CA 1
ATOM 3856 C C . PRO B 2 193 ? 23.227 91.286 42.410 1.00 52.44 267 PRO B C 1
ATOM 3857 O O . PRO B 2 193 ? 22.898 91.709 43.521 1.00 59.09 267 PRO B O 1
ATOM 3861 N N . SER B 2 194 ? 24.040 90.239 42.266 1.00 55.12 268 SER B N 1
ATOM 3862 C CA . SER B 2 194 ? 24.557 89.526 43.428 1.00 52.56 268 SER B CA 1
ATOM 3863 C C . SER B 2 194 ? 25.887 88.872 43.100 1.00 52.22 268 SER B C 1
ATOM 3864 O O . SER B 2 194 ? 26.086 88.373 41.990 1.00 57.79 268 SER B O 1
ATOM 3867 N N . HIS B 2 195 ? 26.786 88.859 44.081 1.00 53.43 269 HIS B N 1
ATOM 3868 C CA . HIS B 2 195 ? 27.996 88.057 43.988 1.00 50.68 269 HIS B CA 1
ATOM 3869 C C . HIS B 2 195 ? 27.769 86.613 44.421 1.00 55.55 269 HIS B C 1
ATOM 3870 O O . HIS B 2 195 ? 28.662 85.778 44.235 1.00 51.92 269 HIS B O 1
ATOM 3877 N N . LEU B 2 196 ? 26.596 86.304 44.973 1.00 52.26 270 LEU B N 1
ATOM 3878 C CA . LEU B 2 196 ? 26.333 84.977 45.516 1.00 60.68 270 LEU B CA 1
ATOM 3879 C C . LEU B 2 196 ? 26.102 83.969 44.396 1.00 57.02 270 LEU B C 1
ATOM 3880 O O . LEU B 2 196 ? 25.288 84.199 43.497 1.00 59.57 270 LEU B O 1
ATOM 3885 N N . ASN B 2 197 ? 26.816 82.844 44.467 1.00 50.46 271 ASN B N 1
ATOM 3886 C CA . ASN B 2 197 ? 26.815 81.820 43.422 1.00 58.67 271 ASN B CA 1
ATOM 3887 C C . ASN B 2 197 ? 27.130 82.420 42.053 1.00 55.88 271 ASN B C 1
ATOM 3888 O O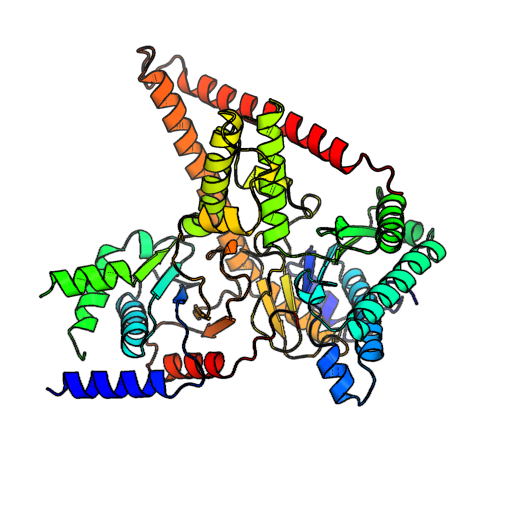 . ASN B 2 197 ? 26.619 81.969 41.026 1.00 57.67 271 ASN B O 1
ATOM 3893 N N . ILE B 2 198 ? 27.986 83.444 42.034 1.00 55.74 272 ILE B N 1
ATOM 3894 C CA . ILE B 2 198 ? 28.361 84.083 40.779 1.00 56.29 272 ILE B CA 1
ATOM 3895 C C . ILE B 2 198 ? 29.084 83.084 39.877 1.00 56.16 272 ILE B C 1
ATOM 3896 O O . ILE B 2 198 ? 29.905 82.275 40.330 1.00 55.23 272 ILE B O 1
ATOM 3901 N N . SER B 2 199 ? 28.759 83.120 38.590 1.00 54.14 273 SER B N 1
ATOM 3902 C CA . SER B 2 199 ? 29.319 82.195 37.616 1.00 57.92 273 SER B CA 1
ATOM 3903 C C . SER B 2 199 ? 30.421 82.865 36.802 1.00 57.72 273 SER B C 1
ATOM 3904 O O . SER B 2 199 ? 30.468 84.091 36.663 1.00 50.96 273 SER B O 1
ATOM 3907 N N . TYR B 2 200 ? 31.305 82.033 36.244 1.00 58.15 274 TYR B N 1
ATOM 3908 C CA . TYR B 2 200 ? 32.372 82.565 35.404 1.00 56.36 274 TYR B CA 1
ATOM 3909 C C . TYR B 2 200 ? 31.803 83.265 34.178 1.00 52.77 274 TYR B C 1
ATOM 3910 O O . TYR B 2 200 ? 32.310 84.317 33.770 1.00 54.88 274 TYR B O 1
ATOM 3919 N N . GLU B 2 201 ? 30.748 82.698 33.579 1.00 49.52 275 GLU B N 1
ATOM 3920 C CA . GLU B 2 201 ? 30.117 83.335 32.424 1.00 54.76 275 GLU B CA 1
ATOM 3921 C C . GLU B 2 201 ? 29.598 84.727 32.770 1.00 55.75 275 GLU B C 1
ATOM 3922 O O . GLU B 2 201 ? 29.746 85.664 31.978 1.00 56.88 275 GLU B O 1
ATOM 3924 N N . ASP B 2 202 ? 28.980 84.881 33.945 1.00 55.41 276 ASP B N 1
ATOM 3925 C CA . ASP B 2 202 ? 28.485 86.194 34.350 1.00 60.92 276 ASP B CA 1
ATOM 3926 C C . ASP B 2 202 ? 29.634 87.161 34.597 1.00 55.70 276 ASP B C 1
ATOM 3927 O O . ASP B 2 202 ? 29.562 88.337 34.218 1.00 56.26 276 ASP B O 1
ATOM 3932 N N . PHE B 2 203 ? 30.696 86.684 35.246 1.00 52.09 277 PHE B N 1
ATOM 3933 C CA . PHE B 2 203 ? 31.891 87.495 35.430 1.00 52.15 277 PHE B CA 1
ATOM 3934 C C . PHE B 2 203 ? 32.482 87.905 34.086 1.00 53.83 277 PHE B C 1
ATOM 3935 O O . PHE B 2 203 ? 32.819 89.075 33.874 1.00 49.80 277 PHE B O 1
ATOM 3943 N N . PHE B 2 204 ? 32.597 86.953 33.154 1.00 49.72 278 PHE B N 1
ATOM 3944 C CA . PHE B 2 204 ? 33.217 87.261 31.868 1.00 53.08 278 PHE B CA 1
ATOM 3945 C C . PHE B 2 204 ? 32.341 88.174 31.017 1.00 53.90 278 PHE B C 1
ATOM 3946 O O . PHE B 2 204 ? 32.868 89.010 30.274 1.00 57.34 278 PHE B O 1
ATOM 3954 N N . SER B 2 205 ? 31.015 88.035 31.105 1.00 47.89 279 SER B N 1
ATOM 3955 C CA . SER B 2 205 ? 30.139 88.965 30.396 1.00 50.06 279 SER B CA 1
ATOM 3956 C C . SER B 2 205 ? 30.373 90.398 30.857 1.00 50.75 279 SER B C 1
ATOM 3957 O O . SER B 2 205 ? 30.307 91.335 30.055 1.00 55.77 279 SER B O 1
ATOM 3960 N N . ALA B 2 206 ? 30.653 90.585 32.149 1.00 54.46 280 ALA B N 1
ATOM 3961 C CA . ALA B 2 206 ? 31.015 91.908 32.650 1.00 52.54 280 ALA B CA 1
ATOM 3962 C C . ALA B 2 206 ? 32.313 92.391 32.020 1.00 52.48 280 ALA B C 1
ATOM 3963 O O . ALA B 2 206 ? 32.457 93.579 31.706 1.00 56.43 280 ALA B O 1
ATOM 3965 N N . LEU B 2 207 ? 33.263 91.473 31.815 1.00 50.05 281 LEU B N 1
ATOM 3966 C CA . LEU B 2 207 ? 34.517 91.823 31.156 1.00 46.27 281 LEU B CA 1
ATOM 3967 C C . LEU B 2 207 ? 34.288 92.206 29.701 1.00 50.52 281 LEU B C 1
ATOM 3968 O O . LEU B 2 207 ? 34.938 93.124 29.185 1.00 51.97 281 LEU B O 1
ATOM 3973 N N . ARG B 2 208 ? 33.367 91.516 29.021 1.00 53.54 282 ARG B N 1
ATOM 3974 C CA . ARG B 2 208 ? 33.044 91.873 27.642 1.00 53.23 282 ARG B CA 1
ATOM 3975 C C . ARG B 2 208 ? 32.450 93.272 27.565 1.00 55.44 282 ARG B C 1
ATOM 3976 O O . ARG B 2 208 ? 32.757 94.039 26.641 1.00 51.75 282 ARG B O 1
ATOM 3984 N N . GLN B 2 209 ? 31.593 93.620 28.529 1.00 52.89 283 GLN B N 1
ATOM 3985 C CA . GLN B 2 209 ? 31.036 94.967 28.584 1.00 55.22 283 GLN B CA 1
ATOM 3986 C C . GLN B 2 209 ? 32.141 96.011 28.714 1.00 58.05 283 GLN B C 1
ATOM 3987 O O . GLN B 2 209 ? 32.143 97.021 28.002 1.00 55.87 283 GLN B O 1
ATOM 3993 N N . TYR B 2 210 ? 33.098 95.779 29.614 1.00 51.82 284 TYR B N 1
ATOM 3994 C CA . TYR B 2 210 ? 34.187 96.738 29.770 1.00 54.47 284 TYR B CA 1
ATOM 3995 C C . TYR B 2 210 ? 35.063 96.787 28.525 1.00 56.52 284 TYR B C 1
ATOM 3996 O O . TYR B 2 210 ? 35.519 97.864 28.124 1.00 61.12 284 TYR B O 1
ATOM 4005 N N . ALA B 2 211 ? 35.320 95.633 27.906 1.00 55.02 285 ALA B N 1
ATOM 4006 C CA . ALA B 2 211 ? 36.159 95.614 26.713 1.00 58.94 285 ALA B CA 1
ATOM 4007 C C . ALA B 2 211 ? 35.543 96.440 25.589 1.00 62.68 285 ALA B C 1
ATOM 4008 O O . ALA B 2 211 ? 36.261 97.062 24.798 1.00 61.46 285 ALA B O 1
ATOM 4010 N N . ALA B 2 212 ? 34.212 96.461 25.506 1.00 52.56 286 ALA B N 1
ATOM 4011 C CA . ALA B 2 212 ? 33.532 97.174 24.435 1.00 54.08 286 ALA B CA 1
ATOM 4012 C C . ALA B 2 212 ? 33.300 98.646 24.745 1.00 56.59 286 ALA B C 1
ATOM 4013 O O . ALA B 2 212 ? 32.823 99.375 23.868 1.00 56.65 286 ALA B O 1
ATOM 4015 N N . CYS B 2 213 ? 33.611 99.102 25.954 1.00 55.84 287 CYS B N 1
ATOM 4016 C CA . CYS B 2 213 ? 33.343 100.488 26.294 1.00 59.65 287 CYS B CA 1
ATOM 4017 C C . CYS B 2 213 ? 34.295 101.417 25.547 1.00 65.83 287 CYS B C 1
ATOM 4018 O O . CYS B 2 213 ? 35.404 101.044 25.157 1.00 59.85 287 CYS B O 1
ATOM 4021 N N . GLU B 2 214 ? 33.834 102.641 25.330 1.00 65.54 288 GLU B N 1
ATOM 4022 C CA . GLU B 2 214 ? 34.586 103.634 24.581 1.00 65.07 288 GLU B CA 1
ATOM 4023 C C . GLU B 2 214 ? 35.002 104.743 25.536 1.00 57.82 288 GLU B C 1
ATOM 4024 O O . GLU B 2 214 ? 34.151 105.367 26.177 1.00 59.24 288 GLU B O 1
ATOM 4030 N N . GLN B 2 215 ? 36.306 104.971 25.641 1.00 56.46 289 GLN B N 1
ATOM 4031 C CA . GLN B 2 215 ? 36.860 105.974 26.539 1.00 56.48 289 GLN B CA 1
ATOM 4032 C C . GLN B 2 215 ? 37.447 107.093 25.693 1.00 59.71 289 GLN B C 1
ATOM 4033 O O . GLN B 2 215 ? 38.375 106.866 24.911 1.00 65.77 289 GLN B O 1
ATOM 4039 N N . ARG B 2 216 ? 36.891 108.293 25.834 1.00 64.93 290 ARG B N 1
ATOM 4040 C CA . ARG B 2 216 ? 37.287 109.414 24.994 1.00 62.62 290 ARG B CA 1
ATOM 4041 C C . ARG B 2 216 ? 38.172 110.425 25.709 1.00 51.98 290 ARG B C 1
ATOM 4042 O O . ARG B 2 216 ? 38.812 111.235 25.039 1.00 60.21 290 ARG B O 1
ATOM 4050 N N . LEU B 2 217 ? 38.210 110.399 27.044 1.00 58.50 291 LEU B N 1
ATOM 4051 C CA . LEU B 2 217 ? 39.122 111.219 27.847 1.00 58.10 291 LEU B CA 1
ATOM 4052 C C . LEU B 2 217 ? 38.891 112.716 27.650 1.00 61.44 291 LEU B C 1
ATOM 4053 O O . LEU B 2 217 ? 39.812 113.524 27.801 1.00 57.36 291 LEU B O 1
ATOM 4058 N N . GLY B 2 218 ? 37.658 113.108 27.330 1.00 57.91 292 GLY B N 1
ATOM 4059 C CA . GLY B 2 218 ? 37.325 114.503 27.141 1.00 57.12 292 GLY B CA 1
ATOM 4060 C C . GLY B 2 218 ? 37.399 114.991 25.715 1.00 59.39 292 GLY B C 1
ATOM 4061 O O . GLY B 2 218 ? 36.938 116.107 25.435 1.00 65.11 292 GLY B O 1
ATOM 4062 N N . LYS B 2 219 ? 37.951 114.195 24.806 1.00 54.40 293 LYS B N 1
ATOM 4063 C CA . LYS B 2 219 ? 38.117 114.592 23.411 1.00 62.65 293 LYS B CA 1
ATOM 4064 C C . LYS B 2 219 ? 36.888 114.276 22.568 1.00 66.38 293 LYS B C 1
ATOM 4065 O O . LYS B 2 219 ? 36.704 114.843 21.488 1.00 60.62 293 LYS B O 1
#

Secondary structure (DSSP, 8-state):
--S---PPP-HHHHHHHHHHTTS---SEEEEE---HHHHHHHTT--HHHHHHHHHHHHHHHHHHHHHTT--EEEEEEEEGGGGGS-HHHHHHHHHHHHHHHHHHHHTTTHHHHTTEEEEEES-GGGS-HHHHHHHHHHHHHHTT--SEEEEEEEEE-HHHHHHHHHHHHHHHHHTTS--GGG--HHHHHTTSTTTTSPPPSEEEEETT----TTSSTTTTTTSEEEEE-S-GGG--HHHHHHHHHHHHHHHHHHHHHHHHHHHHHHHHHHHHHHHHHHHHHHGGG--SS-TT-HHHHHHHHHHHHHHHHHHHHHHHHHHHHH-----/-HHHHHHHHHHHHHHHSS---SEEEEEES---SS--HHHHHHHHHHHHHHT--EEEEEETT-TTGGGHHHHHHHHHHHHHTT--HHHHHHHHHHHEEEE-GGGTHHHHHHHHHHHHHHHHTTSS-GGG--HHHHHHHSTTTTSPPPSEEEEESS--S-TTS-TGGGSS-EEEEES--TT--HHHHHHHHHHHHH----TT-

Nearest PDB structures (foldseek):
  7pay-assembly1_A  TM=9.979E-01  e=1.264E-55  Homo sapiens
  6w2l-assembly1_A  TM=9.933E-01  e=1.016E-52  Homo sapiens
  6szg-assembly1_A  TM=9.604E-01  e=2.706E-21  Acinetobacter baumannii
  4u82-assembly1_A  TM=9.432E-01  e=3.576E-21  Staphylococcus aureus subsp. aureus N315
  1f75-assembly1_B  TM=9.146E-01  e=1.114E-18  Micrococcus luteus

InterPro domains:
  IPR001441 Decaprenyl diphosphate synthase-like [MF_01139] (25-256)
  IPR001441 Decaprenyl diphosphate synthase-like [PF01255] (32-251)
  IPR001441 Decaprenyl diphosphate synthase-like [PTHR10291] (10-258)
  IPR001441 Decaprenyl diphosphate synthase-like [TIGR00055] (25-252)
  IPR001441 Decaprenyl diphosphate synthase-like [cd00475] (28-248)
  IPR018520 Di-trans-poly-cis-decaprenylcistransferase-like, conserved site [PS01066] (201-218)
  IPR036424 Decaprenyl diphosphate synthase-like superfamily [G3DSA:3.40.1180.10] (5-249)
  IPR036424 Decaprenyl diphosphate synthase-like superfamily [SSF64005] (22-249)

Foldseek 3Di:
DAQADDDADDDVLLVLLVVCVVFDFWQEEEEEQFFLQVVCVVVVHDSLVSLVLLSVLNRHVVNLCVNSVRFEYEYELAELVNVPDDPVVVVSSLVSLLVHLVVCVVVPVVCLVQLEAEAEFAPCVVHPLSSLLSRVVRNVRSPVGDRHYYYYYHNHFQVVQLVQLVVLVVVCVVVVLADPVLDDLVLSCCSGSCNVDAQTQEYEYEQQDPDDRRPCCVSCVLHQYHYYNHNNSPDDSVSVVVRRVSSSVCVPVSVVVVVVVVVVRVVVVLVVLLVVLVVVCVPVVHDSDDPVCVSVVVSVCVVVVSVVSSVSSSVVVVCVVVPDPSD/DVLVVLLVVLCVLLVVFLHFWQEEEEEEADADPPGPLLLVLVLVLSCVSNPHQAYEYEYAVCPCVVVVVVNLVNNLVVCVPSHVVVVVSVSCVRRYHYDYLCLAPVQLVVLVVVVVVCVVVVNDDPVVDDLVNSVCSGPCHPPAATQEYEYEADDPDSNRPRVSRVPRHHYHYDHHSPVDDPVNSSVSRNVSSPDDDDPVD